Protein AF-0000000080440999 (afdb_homodimer)

Secondary structure (DSSP, 8-state):
--EEEEEEESS-HHHHHHHHHHHHT-SS--SEEEEEE-S--SSHHHHHHH---TTEEEEE-SS--HHHHHHHHHHHHHHHTT-SEEEEEETTEEE-TTHHHHHHHHHHHH-GGGEEEEEEEEE-TTSSB-GGGPPEEPSS--TTGGGTEEEEEE--SSSEEEEHHHHHHH----GGG-SSSHHHHHHHHHHTTSEEEEEEEEEEEE--S-S----TTTS-GGGGGGHHHHHHHHHHHHHTT-HHHHHHHHHHHHHHHHHHHHH-SS-HHHHHHHHHHHHHHHHH--PPPP---/--EEEEEEESS-HHHHHHHHHHHHT-SS--SEEEEEE-S--SSHHHHHHH---TTEEEEE-SS--HHHHHHHHHHHHHHHTT-SEEEEEETTEEE-TTHHHHHHHHHHHH-GGGEEEEEEEEE-TTSSB-GGGPPEEPSS--TTGGGTEEEEEE--SSSEEEEHHHHHHH----GGG-SSSHHHHHHHHHHTTSEEEEEEEEEEEE--S-S----TTTS-GGGGGGHHHHHHHHHHHHHTT-HHHHHHHHHHHHHHHHHHHHH-SS-HHHHHHHHHHHHHHHHH--PPPP---

pLDDT: mean 95.92, std 4.09, range [75.81, 98.94]

Nearest PDB structures (foldseek):
  2z86-assembly1_B  TM=7.294E-01  e=3.580E-11  Escherichia coli
  2z86-assembly2_D  TM=7.094E-01  e=2.294E-11  Escherichia coli
  2z87-assembly3_B  TM=6.708E-01  e=8.723E-11  Escherichia coli
  2y7a-assembly1_A  TM=5.187E-01  e=1.056E-05  Homo sapiens
  5gvw-assembly1_C  TM=5.221E-01  e=9.661E-04  Streptococcus pneumoniae

Sequence (586 aa):
MRICAVIVTYNRLDLLKSTIEKLLNQSLKLDEIIIIDNNCTDGTREYLRDLKEEKITPVFLDENIGGAGGFNKGIKKAYEKGHDYIWIMDDDTFATETALENMINKIEIIGEDKIGFLCSNVLFKDNKACVMNVPTVKPVWNDYITDGLVRVKNASFVSMLFSRKIVKEFGLPIKDFFIWGDDTEYTLRISEKYECYMCIDSIVHHYMKSNVGVDIINGDTDRVGRYFFEYRNKFYMNKKRGFRGVIFHTKYTVKSILQILLKSKEGKGKKVKVVLKGYFSGITFNPRIEHVKMRICAVIVTYNRLDLLKSTIEKLLNQSLKLDEIIIIDNNCTDGTREYLRDLKEEKITPVFLDENIGGAGGFNKGIKKAYEKGHDYIWIMDDDTFATETALENMINKIEIIGEDKIGFLCSNVLFKDNKACVMNVPTVKPVWNDYITDGLVRVKNASFVSMLFSRKIVKEFGLPIKDFFIWGDDTEYTLRISEKYECYMCIDSIVHHYMKSNVGVDIINGDTDRVGRYFFEYRNKFYMNKKRGFRGVIFHTKYTVKSILQILLKSKEGKGKKVKVVLKGYFSGITFNPRIEHVK

Solvent-accessible surface area (backbone atoms only — not comparable to full-atom values): 29569 Å² total; per-residue (Å²): 138,42,37,30,35,31,31,37,40,65,65,47,49,71,45,33,52,51,24,51,54,30,56,74,56,26,71,52,72,64,67,30,36,37,35,28,35,34,46,41,84,68,53,41,57,59,52,58,68,66,54,82,56,84,48,54,46,76,40,82,43,94,51,67,48,41,61,23,27,32,48,26,54,37,51,50,52,44,48,75,72,62,33,45,31,43,36,31,26,44,30,44,36,41,44,43,45,48,19,62,41,47,48,58,60,47,39,71,74,74,36,67,90,48,54,33,39,42,29,44,38,39,18,24,85,86,67,35,51,22,59,70,47,54,52,45,64,38,83,77,26,57,58,44,38,88,80,38,28,36,31,28,39,30,45,47,57,64,36,28,38,33,39,41,67,47,41,53,73,71,24,42,44,38,34,87,37,24,44,59,56,29,38,44,53,45,33,39,63,40,36,76,79,27,47,24,30,31,28,58,74,10,37,30,29,44,63,62,94,64,83,56,56,97,45,82,53,81,42,61,77,91,56,45,71,59,43,21,31,44,35,16,41,48,33,37,60,27,43,74,63,38,71,67,23,43,53,51,46,50,51,52,50,51,51,50,45,50,46,29,70,72,66,30,86,67,61,46,67,61,50,45,50,30,42,51,52,8,43,62,49,11,75,72,52,73,82,74,74,48,65,68,133,137,42,37,29,36,31,32,38,40,66,65,46,49,71,45,33,52,51,22,50,54,30,56,75,54,26,72,52,73,63,66,31,36,37,35,28,35,34,46,40,82,67,54,40,58,58,53,58,70,66,53,81,57,85,47,55,45,76,41,82,41,93,51,68,48,38,64,22,26,33,48,24,52,38,52,50,51,45,48,74,72,64,32,47,30,43,35,32,26,43,32,44,36,41,46,43,45,48,19,64,40,47,48,57,59,48,40,71,75,74,35,67,91,49,52,32,38,41,28,42,39,38,17,24,85,85,68,34,50,21,60,71,48,54,52,46,62,39,84,77,26,57,59,44,40,88,79,37,28,37,31,29,39,29,46,49,57,64,36,28,38,34,39,41,66,47,41,54,74,71,25,40,44,38,36,85,38,25,44,60,56,28,38,44,55,44,33,40,63,40,37,74,79,28,47,22,31,32,28,58,75,9,37,30,30,44,64,62,95,63,82,56,57,97,46,80,52,82,43,60,76,90,57,44,70,58,43,21,32,44,35,17,41,47,33,38,61,27,44,74,63,37,71,67,23,41,50,52,46,50,51,51,51,51,52,50,45,52,45,28,68,72,65,30,86,66,62,47,66,61,49,45,48,30,42,50,51,9,43,61,48,10,74,72,51,75,82,74,75,51,66,68,133

Foldseek 3Di:
DAEEEEEEDEADQVLLVQQVVLQCLAPPHHQAYEYEYQAYDNCNVVVLVPDPDPRYHYDYDPHRLAPLQRQLVRVQVCLVVPGFKYKYAYSNKRWHRHLVVLQVVCCVVVPVVQEAKEFEQEAAPVRHGQQAFDFAADPPQCPCVVVQKGWGQFGDRHIMMGGSVNCQVQFGQFSNLRDPDSRRVSSNSRVVRHTYIYRRPNYMYRYDPDSDHDDLQEDDPVCLLNVLSVLLSQLLVQCVVPPVSNVVSVVVLVVSLVCNVVRHPDDSVVNNVSSVNSNVNNVPDDTDGHHHD/DAEEEEEEDEADQVLLVQQVVLQCLAPPHHQAYEYEYQAHDNCNVVVLVPDPDPRYHYDYDPHRLAPLQRQQVRVQVCLVVPGFKYKYAYSNKRWHRHLVVLQVVCCVVVPVVQEAKEFEQEAAPVRHGQQAFDFAADPPQCPCVVVQKGWGQFGDRHIMMGGSVNCQVQFGQFSNLRDPDSRRVSSNSRVVRHTYIYRRPNYMYRYDPDSDHDDLQEDDPVCLLNVLSVLLSQLLVQCVVPPVSNVVSVVVLVVSLVCNVVRHPDDSVVNNVSSVNSNVNNVPDDTDGHHHD

Structure (mmCIF, N/CA/C/O backbone):
data_AF-0000000080440999-model_v1
#
loop_
_entity.id
_entity.type
_entity.pdbx_description
1 polymer 'Glycosyltransferase 2-like domain-containing protein'
#
loop_
_atom_site.group_PDB
_atom_site.id
_atom_site.type_symbol
_atom_site.label_atom_id
_atom_site.label_alt_id
_atom_site.label_comp_id
_atom_site.label_asym_id
_atom_site.label_entity_id
_atom_site.label_seq_id
_atom_site.pdbx_PDB_ins_code
_atom_site.Cartn_x
_atom_site.Cartn_y
_atom_site.Cartn_z
_atom_site.occupancy
_atom_site.B_iso_or_equiv
_atom_site.auth_seq_id
_atom_site.auth_comp_id
_atom_site.auth_asym_id
_atom_site.auth_atom_id
_atom_site.pdbx_PDB_model_num
ATOM 1 N N . MET A 1 1 ? -14.008 -29.922 5.699 1 90.81 1 MET A N 1
ATOM 2 C CA . MET A 1 1 ? -13.273 -29.031 4.809 1 90.81 1 MET A CA 1
ATOM 3 C C . MET A 1 1 ? -12.07 -29.75 4.203 1 90.81 1 MET A C 1
ATOM 5 O O . MET A 1 1 ? -11.234 -30.297 4.93 1 90.81 1 MET A O 1
ATOM 9 N N . ARG A 1 2 ? -12.078 -29.984 2.861 1 97.88 2 ARG A N 1
ATOM 10 C CA . ARG A 1 2 ? -10.961 -30.609 2.166 1 97.88 2 ARG A CA 1
ATOM 11 C C . ARG A 1 2 ? -10.055 -29.562 1.526 1 97.88 2 ARG A C 1
ATOM 13 O O . ARG A 1 2 ? -10.523 -28.703 0.769 1 97.88 2 ARG A O 1
ATOM 20 N N . ILE A 1 3 ? -8.734 -29.703 1.857 1 98.56 3 ILE A N 1
ATOM 21 C CA . ILE A 1 3 ? -7.773 -28.734 1.359 1 98.56 3 ILE A CA 1
ATOM 22 C C . ILE A 1 3 ? -6.688 -29.438 0.556 1 98.56 3 ILE A C 1
ATOM 24 O O . ILE A 1 3 ? -6.137 -30.453 1 1 98.56 3 ILE A O 1
ATOM 28 N N . CYS A 1 4 ? -6.387 -28.938 -0.606 1 98.38 4 CYS A N 1
ATOM 29 C CA . CYS A 1 4 ? -5.324 -29.484 -1.434 1 98.38 4 CYS A CA 1
ATOM 30 C C . CYS A 1 4 ? -4.281 -28.422 -1.765 1 98.38 4 CYS A C 1
ATOM 32 O O . CYS A 1 4 ? -4.609 -27.234 -1.883 1 98.38 4 CYS A O 1
ATOM 34 N N . ALA A 1 5 ? -3.045 -28.812 -1.825 1 98.88 5 ALA A N 1
ATOM 35 C CA . ALA A 1 5 ? -1.986 -27.969 -2.363 1 98.88 5 ALA A CA 1
ATOM 36 C C . ALA A 1 5 ? -1.695 -28.312 -3.822 1 98.88 5 ALA A C 1
ATOM 38 O O . ALA A 1 5 ? -1.732 -29.484 -4.211 1 98.88 5 ALA A O 1
ATOM 39 N N . VAL A 1 6 ? -1.436 -27.328 -4.629 1 98.94 6 VAL A N 1
ATOM 40 C CA . VAL A 1 6 ? -1.048 -27.5 -6.023 1 98.94 6 VAL A CA 1
ATOM 41 C C . VAL A 1 6 ? 0.342 -26.906 -6.25 1 98.94 6 VAL A C 1
ATOM 43 O O . VAL A 1 6 ? 0.585 -25.734 -5.941 1 98.94 6 VAL A O 1
ATOM 46 N N . ILE A 1 7 ? 1.221 -27.719 -6.793 1 98.81 7 ILE A N 1
ATOM 47 C CA . ILE A 1 7 ? 2.582 -27.297 -7.105 1 98.81 7 ILE A CA 1
ATOM 48 C C . ILE A 1 7 ? 2.857 -27.5 -8.594 1 98.81 7 ILE A C 1
ATOM 50 O O . ILE A 1 7 ? 2.523 -28.562 -9.156 1 98.81 7 ILE A O 1
ATOM 54 N N . VAL A 1 8 ? 3.414 -26.516 -9.203 1 98.69 8 VAL A N 1
ATOM 55 C CA . VAL A 1 8 ? 3.916 -26.656 -10.57 1 98.69 8 VAL A CA 1
ATOM 56 C C . VAL A 1 8 ? 5.441 -26.719 -10.555 1 98.69 8 VAL A C 1
ATOM 58 O O . VAL A 1 8 ? 6.102 -25.891 -9.922 1 98.69 8 VAL A O 1
ATOM 61 N N . THR A 1 9 ? 5.977 -27.734 -11.211 1 98.62 9 THR A N 1
ATOM 62 C CA . THR A 1 9 ? 7.43 -27.891 -11.172 1 98.62 9 THR A CA 1
ATOM 63 C C . THR A 1 9 ? 7.98 -28.094 -12.578 1 98.62 9 THR A C 1
ATOM 65 O O . THR A 1 9 ? 7.289 -28.625 -13.453 1 98.62 9 THR A O 1
ATOM 68 N N . TYR A 1 10 ? 9.188 -27.609 -12.828 1 98 10 TYR A N 1
ATOM 69 C CA . TYR A 1 10 ? 9.93 -27.797 -14.07 1 98 10 TYR A CA 1
ATOM 70 C C . TYR A 1 10 ? 11.43 -27.828 -13.812 1 98 10 TYR A C 1
ATOM 72 O O . TYR A 1 10 ? 12.078 -26.781 -13.703 1 98 10 TYR A O 1
ATOM 80 N N . ASN A 1 11 ? 12.023 -28.984 -13.773 1 97.38 11 ASN A N 1
ATOM 81 C CA . ASN A 1 11 ? 13.453 -29.25 -13.727 1 97.38 11 ASN A CA 1
ATOM 82 C C . ASN A 1 11 ? 14.102 -28.609 -12.5 1 97.38 11 ASN A C 1
ATOM 84 O O . ASN A 1 11 ? 15.117 -27.922 -12.625 1 97.38 11 ASN A O 1
ATOM 88 N N . ARG A 1 12 ? 13.555 -28.844 -11.328 1 97.06 12 ARG A N 1
ATOM 89 C CA . ARG A 1 12 ? 14.078 -28.391 -10.047 1 97.06 12 ARG A CA 1
ATOM 90 C C . ARG A 1 12 ? 13.82 -29.422 -8.953 1 97.06 12 ARG A C 1
ATOM 92 O O . ARG A 1 12 ? 13.273 -29.094 -7.895 1 97.06 12 ARG A O 1
ATOM 99 N N . LEU A 1 13 ? 14.312 -30.578 -9.211 1 98.25 13 LEU A N 1
ATOM 100 C CA . LEU A 1 13 ? 13.977 -31.734 -8.406 1 98.25 13 LEU A CA 1
ATOM 101 C C . LEU A 1 13 ? 14.312 -31.5 -6.938 1 98.25 13 LEU A C 1
ATOM 103 O O . LEU A 1 13 ? 13.492 -31.766 -6.059 1 98.25 13 LEU A O 1
ATOM 107 N N . ASP A 1 14 ? 15.477 -30.969 -6.633 1 98.06 14 ASP A N 1
ATOM 108 C CA . ASP A 1 14 ? 15.906 -30.812 -5.246 1 98.06 14 ASP A CA 1
ATOM 109 C C . ASP A 1 14 ? 15.008 -29.828 -4.5 1 98.06 14 ASP A C 1
ATOM 111 O O . ASP A 1 14 ? 14.617 -30.078 -3.357 1 98.06 14 ASP A O 1
ATOM 115 N N . LEU A 1 15 ? 14.703 -28.75 -5.137 1 98.19 15 LEU A N 1
ATOM 116 C CA . LEU A 1 15 ? 13.812 -27.781 -4.516 1 98.19 15 LEU A CA 1
ATOM 117 C C . LEU A 1 15 ? 12.406 -28.344 -4.34 1 98.19 15 LEU A C 1
ATOM 119 O O . LEU A 1 15 ? 11.758 -28.109 -3.32 1 98.19 15 LEU A O 1
ATOM 123 N N . LEU A 1 16 ? 11.969 -29.109 -5.324 1 98.56 16 LEU A N 1
ATOM 124 C CA . LEU A 1 16 ? 10.664 -29.766 -5.238 1 98.56 16 LEU A CA 1
ATOM 125 C C . LEU A 1 16 ? 10.586 -30.672 -4.023 1 98.56 16 LEU A C 1
ATOM 127 O O . LEU A 1 16 ? 9.602 -30.656 -3.283 1 98.56 16 LEU A O 1
ATOM 131 N N . LYS A 1 17 ? 11.625 -31.484 -3.824 1 98.5 17 LYS A N 1
ATOM 132 C CA . LYS A 1 17 ? 11.664 -32.375 -2.68 1 98.5 17 LYS A CA 1
ATOM 133 C C . LYS A 1 17 ? 11.5 -31.625 -1.368 1 98.5 17 LYS A C 1
ATOM 135 O O . LYS A 1 17 ? 10.734 -32.031 -0.493 1 98.5 17 LYS A O 1
ATOM 140 N N . SER A 1 18 ? 12.203 -30.531 -1.281 1 98.38 18 SER A N 1
ATOM 141 C CA . SER A 1 18 ? 12.109 -29.703 -0.083 1 98.38 18 SER A CA 1
ATOM 142 C C . SER A 1 18 ? 10.703 -29.125 0.086 1 98.38 18 SER A C 1
ATOM 144 O O . SER A 1 18 ? 10.172 -29.094 1.195 1 98.38 18 SER A O 1
ATOM 146 N N . THR A 1 19 ? 10.133 -28.609 -0.969 1 98.62 19 THR A N 1
ATOM 147 C CA . THR A 1 19 ? 8.781 -28.062 -0.938 1 98.62 19 THR A CA 1
ATOM 148 C C . THR A 1 19 ? 7.785 -29.109 -0.465 1 98.62 19 THR A C 1
ATOM 150 O O . THR A 1 19 ? 6.953 -28.844 0.405 1 98.62 19 THR A O 1
ATOM 153 N N . ILE A 1 20 ? 7.883 -30.344 -0.999 1 98.44 20 ILE A N 1
ATOM 154 C CA . ILE A 1 20 ? 7 -31.453 -0.637 1 98.44 20 ILE A CA 1
ATOM 155 C C . ILE A 1 20 ? 7.129 -31.734 0.855 1 98.44 20 ILE A C 1
ATOM 157 O O . ILE A 1 20 ? 6.121 -31.891 1.555 1 98.44 20 ILE A O 1
ATOM 161 N N . GLU A 1 21 ? 8.336 -31.844 1.309 1 98.19 21 GLU A N 1
ATOM 162 C CA . GLU A 1 21 ? 8.578 -32.094 2.721 1 98.19 21 GLU A CA 1
ATOM 163 C C . GLU A 1 21 ? 7.906 -31.062 3.609 1 98.19 21 GLU A C 1
ATOM 165 O O . GLU A 1 21 ? 7.273 -31.406 4.609 1 98.19 21 GLU A O 1
ATOM 170 N N . LYS A 1 22 ? 8.062 -29.766 3.271 1 98.56 22 LYS A N 1
ATOM 171 C CA . LYS A 1 22 ? 7.445 -28.688 4.039 1 98.56 22 LYS A CA 1
ATOM 172 C C . LYS A 1 22 ? 5.926 -28.812 4.035 1 98.56 22 LYS A C 1
ATOM 174 O O . LYS A 1 22 ? 5.273 -28.578 5.055 1 98.56 22 LYS A O 1
ATOM 179 N N . LEU A 1 23 ? 5.344 -29.188 2.934 1 98.69 23 LEU A N 1
ATOM 180 C CA . LEU A 1 23 ? 3.895 -29.312 2.814 1 98.69 23 LEU A CA 1
ATOM 181 C C . LEU A 1 23 ? 3.381 -30.484 3.631 1 98.69 23 LEU A C 1
ATOM 183 O O . LEU A 1 23 ? 2.34 -30.391 4.285 1 98.69 23 LEU A O 1
ATOM 187 N N . LEU A 1 24 ? 4.094 -31.578 3.596 1 98.06 24 LEU A N 1
ATOM 188 C CA . LEU A 1 24 ? 3.693 -32.75 4.336 1 98.06 24 LEU A CA 1
ATOM 189 C C . LEU A 1 24 ? 3.764 -32.531 5.84 1 98.06 24 LEU A C 1
ATOM 191 O O . LEU A 1 24 ? 3.09 -33.219 6.613 1 98.06 24 LEU A O 1
ATOM 195 N N . ASN A 1 25 ? 4.531 -31.531 6.281 1 98 25 ASN A N 1
ATOM 196 C CA . ASN A 1 25 ? 4.762 -31.281 7.699 1 98 25 ASN A CA 1
ATOM 197 C C . ASN A 1 25 ? 3.936 -30.109 8.203 1 98 25 ASN A C 1
ATOM 199 O O . ASN A 1 25 ? 4.207 -29.562 9.281 1 98 25 ASN A O 1
ATOM 203 N N . GLN A 1 26 ? 2.992 -29.703 7.477 1 98.62 26 GLN A N 1
ATOM 204 C CA . GLN A 1 26 ? 2.105 -28.625 7.93 1 98.62 26 GLN A CA 1
ATOM 205 C C . GLN A 1 26 ? 1.34 -29.047 9.18 1 98.62 26 GLN A C 1
ATOM 207 O O . GLN A 1 26 ? 0.934 -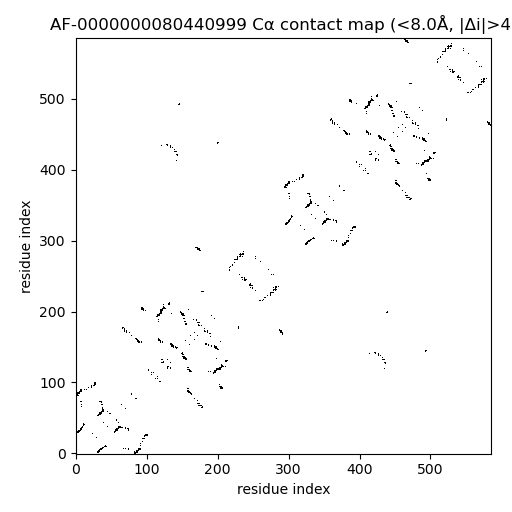30.203 9.312 1 98.62 26 GLN A O 1
ATOM 212 N N . SER A 1 27 ? 1.1 -28.062 10.117 1 98.75 27 SER A N 1
ATOM 213 C CA . SER A 1 27 ? 0.331 -28.328 11.328 1 98.75 27 SER A CA 1
ATOM 214 C C . SER A 1 27 ? -1.114 -28.688 11 1 98.75 27 SER A C 1
ATOM 216 O O . SER A 1 27 ? -1.695 -29.578 11.617 1 98.75 27 SER A O 1
ATOM 218 N N . LEU A 1 28 ? -1.739 -27.922 10.117 1 98.31 28 LEU A N 1
ATOM 219 C CA . LEU A 1 28 ? -2.996 -28.359 9.516 1 98.31 28 LEU A CA 1
ATOM 220 C C . LEU A 1 28 ? -2.738 -29.266 8.312 1 98.31 28 LEU A C 1
ATOM 222 O O . LEU A 1 28 ? -2.209 -28.812 7.293 1 98.31 28 LEU A O 1
ATOM 226 N N . LYS A 1 29 ? -3.15 -30.484 8.469 1 98.19 29 LYS A N 1
ATOM 227 C CA . LYS A 1 29 ? -2.785 -31.469 7.461 1 98.19 29 LYS A CA 1
ATOM 228 C C . LYS A 1 29 ? -3.566 -31.25 6.164 1 98.19 29 LYS A C 1
ATOM 230 O O . LYS A 1 29 ? -4.762 -30.953 6.199 1 98.19 29 LYS A O 1
ATOM 235 N N . LEU A 1 30 ? -2.826 -31.406 5.09 1 98.56 30 LEU A N 1
ATOM 236 C CA . LEU A 1 30 ? -3.449 -31.375 3.771 1 98.56 30 LEU A CA 1
ATOM 237 C C . LEU A 1 30 ? -4.137 -32.688 3.459 1 98.56 30 LEU A C 1
ATOM 239 O O . LEU A 1 30 ? -3.658 -33.75 3.863 1 98.56 30 LEU A O 1
ATOM 243 N N . ASP A 1 31 ? -5.203 -32.594 2.703 1 98.56 31 ASP A N 1
ATOM 244 C CA . ASP A 1 31 ? -5.879 -33.812 2.238 1 98.56 31 ASP A CA 1
ATOM 245 C C . ASP A 1 31 ? -5.18 -34.375 1.012 1 98.56 31 ASP A C 1
ATOM 247 O O . ASP A 1 31 ? -5.23 -35.594 0.776 1 98.56 31 ASP A O 1
ATOM 251 N N . GLU A 1 32 ? -4.539 -33.5 0.265 1 98.69 32 GLU A N 1
ATOM 252 C CA . GLU A 1 32 ? -3.895 -33.906 -0.974 1 98.69 32 GLU A CA 1
ATOM 253 C C . GLU A 1 32 ? -2.879 -32.875 -1.449 1 98.69 32 GLU A C 1
ATOM 255 O O . GLU A 1 32 ? -3.012 -31.688 -1.153 1 98.69 32 GLU A O 1
ATOM 260 N N . ILE A 1 33 ? -1.843 -33.344 -2.074 1 98.81 33 ILE A N 1
ATOM 261 C CA . ILE A 1 33 ? -0.879 -32.531 -2.785 1 98.81 33 ILE A CA 1
ATOM 262 C C . ILE A 1 33 ? -0.839 -32.906 -4.258 1 98.81 33 ILE A C 1
ATOM 264 O O . ILE A 1 33 ? -0.458 -34.031 -4.594 1 98.81 33 ILE A O 1
ATOM 268 N N . ILE A 1 34 ? -1.255 -32 -5.094 1 98.88 34 ILE A N 1
ATOM 269 C CA . ILE A 1 34 ? -1.211 -32.219 -6.535 1 98.88 34 ILE A CA 1
ATOM 270 C C . ILE A 1 34 ? 0.044 -31.578 -7.117 1 98.88 34 ILE A C 1
ATOM 272 O O . ILE A 1 34 ? 0.278 -30.391 -6.934 1 98.88 34 ILE A O 1
ATOM 276 N N . ILE A 1 35 ? 0.839 -32.375 -7.781 1 98.88 35 ILE A N 1
ATOM 277 C CA . ILE A 1 35 ? 2.08 -31.891 -8.367 1 98.88 35 ILE A CA 1
ATOM 278 C C . ILE A 1 35 ? 2.006 -31.969 -9.891 1 98.88 35 ILE A C 1
ATOM 280 O O . ILE A 1 35 ? 1.858 -33.062 -10.445 1 98.88 35 ILE A O 1
ATOM 284 N N . ILE A 1 36 ? 2.123 -30.844 -10.555 1 98.88 36 ILE A N 1
ATOM 285 C CA . ILE A 1 36 ? 2.119 -30.781 -12.008 1 98.88 36 ILE A CA 1
ATOM 286 C C . ILE A 1 36 ? 3.553 -30.812 -12.531 1 98.88 36 ILE A C 1
ATOM 288 O O . ILE A 1 36 ? 4.293 -29.844 -12.383 1 98.88 36 ILE A O 1
ATOM 292 N N . ASP A 1 37 ? 3.893 -31.922 -13.109 1 98.69 37 ASP A N 1
ATOM 293 C CA . ASP A 1 37 ? 5.172 -32.031 -13.797 1 98.69 37 ASP A CA 1
ATOM 294 C C . ASP A 1 37 ? 5.094 -31.422 -15.203 1 98.69 37 ASP A C 1
ATOM 296 O O . ASP A 1 37 ? 4.527 -32.031 -16.109 1 98.69 37 ASP A O 1
ATOM 300 N N . ASN A 1 38 ? 5.711 -30.328 -15.312 1 98.25 38 ASN A N 1
ATOM 301 C CA . ASN A 1 38 ? 5.652 -29.562 -16.562 1 98.25 38 ASN A CA 1
ATOM 302 C C . ASN A 1 38 ? 6.641 -30.109 -17.594 1 98.25 38 ASN A C 1
ATOM 304 O O . ASN A 1 38 ? 7.402 -29.344 -18.188 1 98.25 38 ASN A O 1
ATOM 308 N N . ASN A 1 39 ? 6.688 -31.375 -17.734 1 98.06 39 ASN A N 1
ATOM 309 C CA . ASN A 1 39 ? 7.547 -32.094 -18.672 1 98.06 39 ASN A CA 1
ATOM 310 C C . ASN A 1 39 ? 9.016 -31.969 -18.281 1 98.06 39 ASN A C 1
ATOM 312 O O . ASN A 1 39 ? 9.844 -31.547 -19.094 1 98.06 39 ASN A O 1
ATOM 316 N N . CYS A 1 40 ? 9.266 -32.375 -17.078 1 98.19 40 CYS A N 1
ATOM 317 C CA . CYS A 1 40 ? 10.609 -32.312 -16.531 1 98.19 40 CYS A CA 1
ATOM 318 C C . CYS A 1 40 ? 11.516 -33.344 -17.172 1 98.19 40 CYS A C 1
ATOM 320 O O . CYS A 1 40 ? 11.055 -34.406 -17.594 1 98.19 40 CYS A O 1
ATOM 322 N N . THR A 1 41 ? 12.852 -33.031 -17.203 1 97.75 41 THR A N 1
ATOM 323 C CA . THR A 1 41 ? 13.844 -33.938 -17.781 1 97.75 41 THR A CA 1
ATOM 324 C C . THR A 1 41 ? 15.008 -34.156 -16.812 1 97.75 41 THR A C 1
ATOM 326 O O . THR A 1 41 ? 16.047 -34.719 -17.188 1 97.75 41 THR A O 1
ATOM 329 N N . ASP A 1 42 ? 14.883 -33.812 -15.609 1 97.81 42 ASP A N 1
ATOM 330 C CA . ASP A 1 42 ? 16.016 -33.812 -14.68 1 97.81 42 ASP A CA 1
ATOM 331 C C . ASP A 1 42 ? 15.875 -34.906 -13.641 1 97.81 42 ASP A C 1
ATOM 333 O O . ASP A 1 42 ? 16.5 -34.844 -12.578 1 97.81 42 ASP A O 1
ATOM 337 N N . GLY A 1 43 ? 15.008 -35.844 -13.875 1 97.94 43 GLY A N 1
ATOM 338 C CA . GLY A 1 43 ? 14.781 -36.938 -12.922 1 97.94 43 GLY A CA 1
ATOM 339 C C . GLY A 1 43 ? 13.531 -36.719 -12.086 1 97.94 43 GLY A C 1
ATOM 340 O O . GLY A 1 43 ? 13.125 -37.625 -11.344 1 97.94 43 GLY A O 1
ATOM 341 N N . THR A 1 44 ? 12.875 -35.562 -12.227 1 98.38 44 THR A N 1
ATOM 342 C CA . THR A 1 44 ? 11.672 -35.25 -11.461 1 98.38 44 THR A CA 1
ATOM 343 C C . THR A 1 44 ? 10.562 -36.25 -11.758 1 98.38 44 THR A C 1
ATOM 345 O O . THR A 1 44 ? 9.906 -36.75 -10.836 1 98.38 44 THR A O 1
ATOM 348 N N . ARG A 1 45 ? 10.406 -36.531 -13.016 1 97.19 45 ARG A N 1
ATOM 349 C CA . ARG A 1 45 ? 9.344 -37.469 -13.422 1 97.19 45 ARG A CA 1
ATOM 350 C C . ARG A 1 45 ? 9.523 -38.812 -12.773 1 97.19 45 ARG A C 1
ATOM 352 O O . ARG A 1 45 ? 8.562 -39.406 -12.25 1 97.19 45 ARG A O 1
ATOM 359 N N . GLU A 1 46 ? 10.719 -39.375 -12.773 1 97.56 46 GLU A N 1
ATOM 360 C CA . GLU A 1 46 ? 11.031 -40.656 -12.156 1 97.56 46 GLU A CA 1
ATOM 361 C C . GLU A 1 46 ? 10.805 -40.594 -10.648 1 97.56 46 GLU A C 1
ATOM 363 O O . GLU A 1 46 ? 10.211 -41.531 -10.078 1 97.56 46 GLU A O 1
ATOM 368 N N . TYR A 1 47 ? 11.344 -39.562 -10.117 1 97.81 47 TYR A N 1
ATOM 369 C CA . TYR A 1 47 ? 11.164 -39.375 -8.68 1 97.81 47 TYR A CA 1
ATOM 370 C C . TYR A 1 47 ? 9.688 -39.438 -8.305 1 97.81 47 TYR A C 1
ATOM 372 O O . TYR A 1 47 ? 9.305 -40.156 -7.375 1 97.81 47 TYR A O 1
ATOM 380 N N . LEU A 1 48 ? 8.789 -38.688 -9.016 1 97.94 48 LEU A N 1
ATOM 381 C CA . LEU A 1 48 ? 7.367 -38.625 -8.711 1 97.94 48 LEU A CA 1
ATOM 382 C C . LEU A 1 48 ? 6.668 -39.938 -8.969 1 97.94 48 LEU A C 1
ATOM 384 O O . LEU A 1 48 ? 5.727 -40.312 -8.258 1 97.94 48 LEU A O 1
ATOM 388 N N . ARG A 1 49 ? 7.102 -40.656 -9.992 1 96.12 49 ARG A N 1
ATOM 389 C CA . ARG A 1 49 ? 6.527 -41.938 -10.305 1 96.12 49 ARG A CA 1
ATOM 390 C C . ARG A 1 49 ? 6.785 -42.938 -9.188 1 96.12 49 ARG A C 1
ATOM 392 O O . ARG A 1 49 ? 5.938 -43.781 -8.891 1 96.12 49 ARG A O 1
ATOM 399 N N . ASP A 1 50 ? 7.895 -42.812 -8.594 1 95.38 50 ASP A N 1
ATOM 400 C CA . ASP A 1 50 ? 8.336 -43.781 -7.594 1 95.38 50 ASP A CA 1
ATOM 401 C C . ASP A 1 50 ? 7.828 -43.406 -6.203 1 95.38 50 ASP A C 1
ATOM 403 O O . ASP A 1 50 ? 7.938 -44.188 -5.266 1 95.38 50 ASP A O 1
ATOM 407 N N . LEU A 1 51 ? 7.344 -42.25 -6.113 1 92.19 51 LEU A N 1
ATOM 408 C CA . LEU A 1 51 ? 6.867 -41.781 -4.812 1 92.19 51 LEU A CA 1
ATOM 409 C C . LEU A 1 51 ? 5.68 -42.625 -4.34 1 92.19 51 LEU A C 1
ATOM 411 O O . LEU A 1 51 ? 4.734 -42.844 -5.098 1 92.19 51 LEU A O 1
ATOM 415 N N . LYS A 1 52 ? 5.703 -43.188 -3.076 1 89.25 52 LYS A N 1
ATOM 416 C CA . LYS A 1 52 ? 4.648 -44.031 -2.527 1 89.25 52 LYS A CA 1
ATOM 417 C C . LYS A 1 52 ? 3.781 -43.25 -1.538 1 89.25 52 LYS A C 1
ATOM 419 O O . LYS A 1 52 ? 2.898 -43.812 -0.897 1 89.25 52 LYS A O 1
ATOM 424 N N . GLU A 1 53 ? 3.871 -42.062 -1.5 1 89.75 53 GLU A N 1
ATOM 425 C CA . GLU A 1 53 ? 3.07 -41.219 -0.6 1 89.75 53 GLU A CA 1
ATOM 426 C C . GLU A 1 53 ? 1.643 -41.062 -1.117 1 89.75 53 GLU A C 1
ATOM 428 O O . GLU A 1 53 ? 1.415 -40.438 -2.139 1 89.75 53 GLU A O 1
ATOM 433 N N . GLU A 1 54 ? 0.619 -41.531 -0.418 1 92.12 54 GLU A N 1
ATOM 434 C CA . GLU A 1 54 ? -0.77 -41.594 -0.863 1 92.12 54 GLU A CA 1
ATOM 435 C C . GLU A 1 54 ? -1.364 -40.219 -1.027 1 92.12 54 GLU A C 1
ATOM 437 O O . GLU A 1 54 ? -2.27 -40 -1.838 1 92.12 54 GLU A O 1
ATOM 442 N N . LYS A 1 55 ? -0.866 -39.281 -0.303 1 95.5 55 LYS A N 1
ATOM 443 C CA . LYS A 1 55 ? -1.417 -37.938 -0.33 1 95.5 55 LYS A CA 1
ATOM 444 C C . LYS A 1 55 ? -0.942 -37.188 -1.564 1 95.5 55 LYS A C 1
ATOM 446 O O . LYS A 1 55 ? -1.455 -36.094 -1.87 1 95.5 55 LYS A O 1
ATOM 451 N N . ILE A 1 56 ? -0.004 -37.688 -2.305 1 98.06 56 ILE A N 1
ATOM 452 C CA . ILE A 1 56 ? 0.596 -36.969 -3.424 1 98.06 56 ILE A CA 1
ATOM 453 C C . ILE A 1 56 ? 0.043 -37.5 -4.738 1 98.06 56 ILE A C 1
ATOM 455 O O . ILE A 1 56 ? 0.05 -38.719 -4.973 1 98.06 56 ILE A O 1
ATOM 459 N N . THR A 1 57 ? -0.44 -36.656 -5.562 1 98.19 57 THR A N 1
ATOM 460 C CA . THR A 1 57 ? -0.954 -36.969 -6.891 1 98.19 57 THR A CA 1
ATOM 461 C C . THR A 1 57 ? -0.14 -36.281 -7.969 1 98.19 57 THR A C 1
ATOM 463 O O . THR A 1 57 ? -0.359 -35.094 -8.242 1 98.19 57 THR A O 1
ATOM 466 N N . PRO A 1 58 ? 0.747 -37 -8.586 1 98.19 58 PRO A N 1
ATOM 467 C CA . PRO A 1 58 ? 1.49 -36.375 -9.695 1 98.19 58 PRO A CA 1
ATOM 468 C C . PRO A 1 58 ? 0.684 -36.344 -10.992 1 98.19 58 PRO A C 1
ATOM 470 O O . PRO A 1 58 ? -0.081 -37.281 -11.273 1 98.19 58 PRO A O 1
ATOM 473 N N . VAL A 1 59 ? 0.764 -35.281 -11.727 1 98.44 59 VAL A N 1
ATOM 474 C CA . VAL A 1 59 ? 0.225 -35.094 -13.07 1 98.44 59 VAL A CA 1
ATOM 475 C C . VAL A 1 59 ? 1.361 -34.812 -14.055 1 98.44 59 VAL A C 1
ATOM 477 O O . VAL A 1 59 ? 2.123 -33.875 -13.867 1 98.44 59 VAL A O 1
ATOM 480 N N . PHE A 1 60 ? 1.461 -35.625 -15.039 1 98.44 60 PHE A N 1
ATOM 481 C CA . PHE A 1 60 ? 2.555 -35.5 -15.992 1 98.44 60 PHE A CA 1
ATOM 482 C C . PHE A 1 60 ? 2.066 -34.875 -17.297 1 98.44 60 PHE A C 1
ATOM 484 O O . PHE A 1 60 ? 1.217 -35.469 -17.984 1 98.44 60 PHE A O 1
ATOM 491 N N . LEU A 1 61 ? 2.637 -33.719 -17.625 1 98.25 61 LEU A N 1
ATOM 492 C CA . LEU A 1 61 ? 2.295 -33.094 -18.891 1 98.25 61 LEU A CA 1
ATOM 493 C C . LEU A 1 61 ? 3.234 -33.562 -20 1 98.25 61 LEU A C 1
ATOM 495 O O . LEU A 1 61 ? 4.383 -33.938 -19.734 1 98.25 61 LEU A O 1
ATOM 499 N N . ASP A 1 62 ? 2.762 -33.438 -21.25 1 97.56 62 ASP A N 1
ATOM 500 C CA . ASP A 1 62 ? 3.531 -33.906 -22.406 1 97.56 62 ASP A CA 1
ATOM 501 C C . ASP A 1 62 ? 4.484 -32.812 -22.906 1 97.56 62 ASP A C 1
ATOM 503 O O . ASP A 1 62 ? 5.445 -33.094 -23.609 1 97.56 62 ASP A O 1
ATOM 507 N N . GLU A 1 63 ? 4.219 -31.625 -22.578 1 97.81 63 GLU A N 1
ATOM 508 C CA . GLU A 1 63 ? 5.07 -30.5 -22.938 1 97.81 63 GLU A CA 1
ATOM 509 C C . GLU A 1 63 ? 5.059 -29.422 -21.859 1 97.81 63 GLU A C 1
ATOM 511 O O . GLU A 1 63 ? 4.164 -29.406 -21 1 97.81 63 GLU A O 1
ATOM 516 N N . ASN A 1 64 ? 6.121 -28.656 -21.875 1 97.38 64 ASN A N 1
ATOM 517 C CA . ASN A 1 64 ? 6.16 -27.5 -20.984 1 97.38 64 ASN A CA 1
ATOM 518 C C . ASN A 1 64 ? 5.207 -26.406 -21.453 1 97.38 64 ASN A C 1
ATOM 520 O O . ASN A 1 64 ? 5.441 -25.781 -22.484 1 97.38 64 ASN A O 1
ATOM 524 N N . ILE A 1 65 ? 4.176 -26.141 -20.688 1 97.56 65 ILE A N 1
ATOM 525 C CA . ILE A 1 65 ? 3.176 -25.172 -21.094 1 97.56 65 ILE A CA 1
ATOM 526 C C . ILE A 1 65 ? 3.268 -23.938 -20.203 1 97.56 65 ILE A C 1
ATOM 528 O O . ILE A 1 65 ? 2.291 -23.188 -20.062 1 97.56 65 ILE A O 1
ATOM 532 N N . GLY A 1 66 ? 4.422 -23.75 -19.531 1 97.38 66 GLY A N 1
ATOM 533 C CA . GLY A 1 66 ? 4.656 -22.594 -18.688 1 97.38 66 GLY A CA 1
ATOM 534 C C . GLY A 1 66 ? 4.012 -22.719 -17.328 1 97.38 66 GLY A C 1
ATOM 535 O O . GLY A 1 66 ? 3.146 -23.562 -17.109 1 97.38 66 GLY A O 1
ATOM 536 N N . GLY A 1 67 ? 4.441 -21.828 -16.453 1 97.56 67 GLY A N 1
ATOM 537 C CA . GLY A 1 67 ? 3.838 -21.797 -15.125 1 97.56 67 GLY A CA 1
ATOM 538 C C . GLY A 1 67 ? 2.346 -21.516 -15.164 1 97.56 67 GLY A C 1
ATOM 539 O O . GLY A 1 67 ? 1.577 -22.156 -14.43 1 97.56 67 GLY A O 1
ATOM 540 N N . ALA A 1 68 ? 1.988 -20.625 -16.031 1 98.12 68 ALA A N 1
ATOM 541 C CA . ALA A 1 68 ? 0.576 -20.281 -16.172 1 98.12 68 ALA A CA 1
ATOM 542 C C . ALA A 1 68 ? -0.258 -21.5 -16.531 1 98.12 68 ALA A C 1
ATOM 544 O O . ALA A 1 68 ? -1.302 -21.75 -15.93 1 98.12 68 ALA A O 1
ATOM 545 N N . GLY A 1 69 ? 0.233 -22.188 -17.531 1 98.25 69 GLY A N 1
ATOM 546 C CA . GLY A 1 69 ? -0.457 -23.406 -17.922 1 98.25 69 GLY A CA 1
ATOM 547 C C . GLY A 1 69 ? -0.476 -24.469 -16.844 1 98.25 69 GLY A C 1
ATOM 548 O O . GLY A 1 69 ? -1.476 -25.172 -16.672 1 98.25 69 GLY A O 1
ATOM 549 N N . GLY A 1 70 ? 0.638 -24.609 -16.172 1 98.62 70 GLY A N 1
ATOM 550 C CA . GLY A 1 70 ? 0.712 -25.547 -15.062 1 98.62 70 GLY A CA 1
ATOM 551 C C . GLY A 1 70 ? -0.304 -25.266 -13.977 1 98.62 70 GLY A C 1
ATOM 552 O O . GLY A 1 70 ? -1.001 -26.172 -13.523 1 98.62 70 GLY A O 1
ATOM 553 N N . PHE A 1 71 ? -0.388 -24.047 -13.539 1 98.81 71 PHE A N 1
ATOM 554 C CA . PHE A 1 71 ? -1.338 -23.703 -12.492 1 98.81 71 PHE A CA 1
ATOM 555 C C . PHE A 1 71 ? -2.771 -23.844 -12.984 1 98.81 71 PHE A C 1
ATOM 557 O O . PHE A 1 71 ? -3.66 -24.234 -12.227 1 98.81 71 PHE A O 1
ATOM 564 N N . ASN A 1 72 ? -2.982 -23.453 -14.242 1 98.75 72 ASN A N 1
ATOM 565 C CA . ASN A 1 72 ? -4.289 -23.688 -14.844 1 98.75 72 ASN A CA 1
ATOM 566 C C . ASN A 1 72 ? -4.719 -25.141 -14.695 1 98.75 72 ASN A C 1
ATOM 568 O O . ASN A 1 72 ? -5.777 -25.438 -14.133 1 98.75 72 ASN A O 1
ATOM 572 N N . LYS A 1 73 ? -3.852 -26.094 -15.078 1 98.62 73 LYS A N 1
ATOM 573 C CA . LYS A 1 73 ? -4.133 -27.531 -15.016 1 98.62 73 LYS A CA 1
ATOM 574 C C . LYS A 1 73 ? -4.293 -28 -13.578 1 98.62 73 LYS A C 1
ATOM 576 O O . LYS A 1 73 ? -5.18 -28.797 -13.273 1 98.62 73 LYS A O 1
ATOM 581 N N . GLY A 1 74 ? -3.43 -27.516 -12.742 1 98.81 74 GLY A N 1
ATOM 582 C CA . GLY A 1 74 ? -3.445 -27.922 -11.352 1 98.81 74 GLY A CA 1
ATOM 583 C C . GLY A 1 74 ? -4.695 -27.484 -10.609 1 98.81 74 GLY A C 1
ATOM 584 O O . GLY A 1 74 ? -5.312 -28.281 -9.898 1 98.81 74 GLY A O 1
ATOM 585 N N . ILE A 1 75 ? -5.09 -26.25 -10.742 1 98.88 75 ILE A N 1
ATOM 586 C CA . ILE A 1 75 ? -6.281 -25.719 -10.094 1 98.88 75 ILE A CA 1
ATOM 587 C C . ILE A 1 75 ? -7.52 -26.438 -10.625 1 98.88 75 ILE A C 1
ATOM 589 O O . ILE A 1 75 ? -8.422 -26.781 -9.852 1 98.88 75 ILE A O 1
ATOM 593 N N . LYS A 1 76 ? -7.523 -26.625 -11.914 1 98.75 76 LYS A N 1
ATOM 594 C CA . LYS A 1 76 ? -8.641 -27.359 -12.516 1 98.75 76 LYS A CA 1
ATOM 595 C C . LYS A 1 76 ? -8.789 -28.75 -11.898 1 98.75 76 LYS A C 1
ATOM 597 O O . LYS A 1 76 ? -9.891 -29.141 -11.523 1 98.75 76 LYS A O 1
ATOM 602 N N . LYS A 1 77 ? -7.703 -29.453 -11.844 1 98.62 77 LYS A N 1
ATOM 603 C CA . LYS A 1 77 ? -7.719 -30.812 -11.281 1 98.62 77 LYS A CA 1
ATOM 604 C C . LYS A 1 77 ? -8.203 -30.797 -9.836 1 98.62 77 LYS A C 1
ATOM 606 O O . LYS A 1 77 ? -9.031 -31.625 -9.445 1 98.62 77 LYS A O 1
ATOM 611 N N . ALA A 1 78 ? -7.691 -29.891 -9.039 1 98.69 78 ALA A N 1
ATOM 612 C CA . ALA A 1 78 ? -8.102 -29.766 -7.645 1 98.69 78 ALA A CA 1
ATOM 613 C C . ALA A 1 78 ? -9.602 -29.5 -7.531 1 98.69 78 ALA A C 1
ATOM 615 O O . ALA A 1 78 ? -10.281 -30.078 -6.688 1 98.69 78 ALA A O 1
ATOM 616 N N . TYR A 1 79 ? -10.062 -28.609 -8.359 1 98.56 79 TYR A N 1
ATOM 617 C CA . TYR A 1 79 ? -11.484 -28.297 -8.398 1 98.56 79 TYR A CA 1
ATOM 618 C C . TYR A 1 79 ? -12.312 -29.531 -8.719 1 98.56 79 TYR A C 1
ATOM 620 O O . TYR A 1 79 ? -13.297 -29.828 -8.031 1 98.56 79 TYR A O 1
ATOM 628 N N . GLU A 1 80 ? -11.938 -30.188 -9.742 1 98.38 80 GLU A N 1
ATOM 629 C CA . GLU A 1 80 ? -12.672 -31.375 -10.211 1 98.38 80 GLU A CA 1
ATOM 630 C C . GLU A 1 80 ? -12.703 -32.469 -9.148 1 98.38 80 GLU A C 1
ATOM 632 O O . GLU A 1 80 ? -13.656 -33.25 -9.07 1 98.38 80 GLU A O 1
ATOM 637 N N . LYS A 1 81 ? -11.734 -32.531 -8.367 1 98.19 81 LYS A N 1
ATOM 638 C CA . LYS A 1 81 ? -11.648 -33.531 -7.312 1 98.19 81 LYS A CA 1
ATOM 639 C C . LYS A 1 81 ? -12.492 -33.156 -6.105 1 98.19 81 LYS A C 1
ATOM 641 O O . LYS A 1 81 ? -12.609 -33.906 -5.148 1 98.19 81 LYS A O 1
ATOM 646 N N . GLY A 1 82 ? -12.953 -31.969 -6.066 1 98.06 82 GLY A N 1
ATOM 647 C CA . GLY A 1 82 ? -13.945 -31.578 -5.078 1 98.06 82 GLY A CA 1
ATOM 648 C C . GLY A 1 82 ? -13.336 -30.938 -3.848 1 98.06 82 GLY A C 1
ATOM 649 O O . GLY A 1 82 ? -13.977 -30.875 -2.793 1 98.06 82 GLY A O 1
ATOM 650 N N . HIS A 1 83 ? -12.125 -30.484 -3.934 1 98.62 83 HIS A N 1
ATOM 651 C CA . HIS A 1 83 ? -11.5 -29.828 -2.789 1 98.62 83 HIS A CA 1
ATOM 652 C C . HIS A 1 83 ? -12.172 -28.484 -2.49 1 98.62 83 HIS A C 1
ATOM 654 O O . HIS A 1 83 ? -12.508 -27.734 -3.41 1 98.62 83 HIS A O 1
ATOM 660 N N . ASP A 1 84 ? -12.398 -28.172 -1.205 1 98.31 84 ASP A N 1
ATOM 661 C CA . ASP A 1 84 ? -13.039 -26.938 -0.782 1 98.31 84 ASP A CA 1
ATOM 662 C C . ASP A 1 84 ? -12.102 -25.75 -0.951 1 98.31 84 ASP A C 1
ATOM 664 O O . ASP A 1 84 ? -12.539 -24.656 -1.299 1 98.31 84 ASP A O 1
ATOM 668 N N . TYR A 1 85 ? -10.828 -25.969 -0.637 1 98.56 85 TYR A N 1
ATOM 669 C CA . TYR A 1 85 ? -9.805 -24.922 -0.766 1 98.56 85 TYR A CA 1
ATOM 670 C C . TYR A 1 85 ? -8.594 -25.453 -1.53 1 98.56 85 TYR A C 1
ATOM 672 O O . TYR A 1 85 ? -8.219 -26.625 -1.386 1 98.56 85 TYR A O 1
ATOM 680 N N . ILE A 1 86 ? -8.055 -24.594 -2.307 1 98.88 86 ILE A N 1
ATOM 681 C CA . ILE A 1 86 ? -6.898 -24.906 -3.145 1 98.88 86 ILE A CA 1
ATOM 682 C C . ILE A 1 86 ? -5.758 -23.938 -2.828 1 98.88 86 ILE A C 1
ATOM 684 O O . ILE A 1 86 ? -5.871 -22.734 -3.057 1 98.88 86 ILE A O 1
ATOM 688 N N . TRP A 1 87 ? -4.695 -24.453 -2.248 1 98.94 87 TRP A N 1
ATOM 689 C CA . TRP A 1 87 ? -3.492 -23.703 -1.896 1 98.94 87 TRP A CA 1
ATOM 690 C C . TRP A 1 87 ? -2.404 -23.891 -2.945 1 98.94 87 TRP A C 1
ATOM 692 O O . TRP A 1 87 ? -1.861 -24.984 -3.094 1 98.94 87 TRP A O 1
ATOM 702 N N . ILE A 1 88 ? -2.055 -22.812 -3.715 1 98.94 88 ILE A N 1
ATOM 703 C CA . ILE A 1 88 ? -1.159 -23 -4.848 1 98.94 88 ILE A CA 1
ATOM 704 C C . ILE A 1 88 ? 0.19 -22.344 -4.559 1 98.94 88 ILE A C 1
ATOM 706 O O . ILE A 1 88 ? 0.258 -21.344 -3.857 1 98.94 88 ILE A O 1
ATOM 710 N N . MET A 1 89 ? 1.29 -22.938 -5.133 1 98.69 89 MET A N 1
ATOM 711 C CA . MET A 1 89 ? 2.619 -22.359 -4.949 1 98.69 89 MET A CA 1
ATOM 712 C C . MET A 1 89 ? 3.607 -22.938 -5.957 1 98.69 89 MET A C 1
ATOM 714 O O . MET A 1 89 ? 3.312 -23.938 -6.621 1 98.69 89 MET A O 1
ATOM 718 N N . ASP A 1 90 ? 4.746 -22.281 -6.051 1 97.31 90 ASP A N 1
ATOM 719 C CA . ASP A 1 90 ? 5.852 -22.75 -6.883 1 97.31 90 ASP A CA 1
ATOM 720 C C . ASP A 1 90 ? 6.617 -23.891 -6.191 1 97.31 90 ASP A C 1
ATOM 722 O O . ASP A 1 90 ? 6.449 -24.109 -4.992 1 97.31 90 ASP A O 1
ATOM 726 N N . ASP A 1 91 ? 7.504 -24.547 -6.98 1 98.25 91 ASP A N 1
ATOM 727 C CA . ASP A 1 91 ? 8.258 -25.688 -6.488 1 98.25 91 ASP A CA 1
ATOM 728 C C . ASP A 1 91 ? 9.469 -25.25 -5.672 1 98.25 91 ASP A C 1
ATOM 730 O O . ASP A 1 91 ? 10.266 -26.078 -5.219 1 98.25 91 ASP A O 1
ATOM 734 N N . ASP A 1 92 ? 9.602 -23.906 -5.551 1 97.94 92 ASP A N 1
ATOM 735 C CA . ASP A 1 92 ? 10.672 -23.375 -4.715 1 97.94 92 ASP A CA 1
ATOM 736 C C . ASP A 1 92 ? 10.109 -22.5 -3.588 1 97.94 92 ASP A C 1
ATOM 738 O O . ASP A 1 92 ? 10.766 -21.562 -3.135 1 97.94 92 ASP A O 1
ATOM 742 N N . THR A 1 93 ? 8.945 -22.766 -3.186 1 98.38 93 THR A N 1
ATOM 743 C CA . THR A 1 93 ? 8.289 -22.109 -2.061 1 98.38 93 THR A CA 1
ATOM 744 C C . THR A 1 93 ? 8.305 -23 -0.823 1 98.38 93 THR A C 1
ATOM 746 O O . THR A 1 93 ? 7.75 -24.094 -0.837 1 98.38 93 THR A O 1
ATOM 749 N N . PHE A 1 94 ? 8.906 -22.578 0.238 1 98.75 94 PHE A N 1
ATOM 750 C CA . PHE A 1 94 ? 9.008 -23.344 1.479 1 98.75 94 PHE A CA 1
ATOM 751 C C . PHE A 1 94 ? 8.07 -22.766 2.539 1 98.75 94 PHE A C 1
ATOM 753 O O . PHE A 1 94 ? 8.383 -21.75 3.16 1 98.75 94 PHE A O 1
ATOM 760 N N . ALA A 1 95 ? 7 -23.453 2.785 1 98.75 95 ALA A N 1
ATOM 761 C CA . ALA A 1 95 ? 6.004 -23 3.752 1 98.75 95 ALA A CA 1
ATOM 762 C C . ALA A 1 95 ? 6.434 -23.328 5.18 1 98.75 95 ALA A C 1
ATOM 764 O O . ALA A 1 95 ? 6.926 -24.438 5.449 1 98.75 95 ALA A O 1
ATOM 765 N N . THR A 1 96 ? 6.289 -22.391 6.086 1 98.69 96 THR A N 1
ATOM 766 C CA . THR A 1 96 ? 6.492 -22.688 7.496 1 98.69 96 THR A CA 1
ATOM 767 C C . THR A 1 96 ? 5.41 -23.641 8.008 1 98.69 96 THR A C 1
ATOM 769 O O . THR A 1 96 ? 4.344 -23.75 7.398 1 98.69 96 THR A O 1
ATOM 772 N N . GLU A 1 97 ? 5.637 -24.25 9.078 1 98.69 97 GLU A N 1
ATOM 773 C CA . GLU A 1 97 ? 4.801 -25.328 9.594 1 98.69 97 GLU A CA 1
ATOM 774 C C . GLU A 1 97 ? 3.357 -24.875 9.789 1 98.69 97 GLU A C 1
ATOM 776 O O . GLU A 1 97 ? 2.42 -25.641 9.594 1 98.69 97 GLU A O 1
ATOM 781 N N . THR A 1 98 ? 3.172 -23.609 10.164 1 98.75 98 THR A N 1
ATOM 782 C CA . THR A 1 98 ? 1.837 -23.141 10.523 1 98.75 98 THR A CA 1
ATOM 783 C C . THR A 1 98 ? 1.253 -22.281 9.414 1 98.75 98 THR A C 1
ATOM 785 O O . THR A 1 98 ? 0.221 -21.625 9.602 1 98.75 98 THR A O 1
ATOM 788 N N . ALA A 1 99 ? 1.87 -22.188 8.258 1 98.75 99 ALA A N 1
ATOM 789 C CA . ALA A 1 99 ? 1.456 -21.266 7.207 1 98.75 99 ALA A CA 1
ATOM 790 C C . ALA A 1 99 ? 0.009 -21.516 6.793 1 98.75 99 ALA A C 1
ATOM 792 O O . ALA A 1 99 ? -0.803 -20.594 6.758 1 98.75 99 ALA A O 1
ATOM 793 N N . LEU A 1 100 ? -0.343 -22.734 6.531 1 98.75 100 LEU A N 1
ATOM 794 C CA . LEU A 1 100 ? -1.69 -23.062 6.086 1 98.75 100 LEU A CA 1
ATOM 795 C C . LEU A 1 100 ? -2.707 -22.828 7.199 1 98.75 100 LEU A C 1
ATOM 797 O O . LEU A 1 100 ? -3.752 -22.219 6.969 1 98.75 100 LEU A O 1
ATOM 801 N N . GLU A 1 101 ? -2.404 -23.297 8.375 1 98.5 101 GLU A N 1
ATOM 802 C CA . GLU A 1 101 ? -3.291 -23.141 9.523 1 98.5 101 GLU A CA 1
ATOM 803 C C . GLU A 1 101 ? -3.613 -21.672 9.773 1 98.5 101 GLU A C 1
ATOM 805 O O . GLU A 1 101 ? -4.77 -21.312 10.008 1 98.5 101 GLU A O 1
ATOM 810 N N . ASN A 1 102 ? -2.588 -20.875 9.711 1 98 102 ASN A N 1
ATOM 811 C CA . ASN A 1 102 ? -2.762 -19.453 9.938 1 98 102 ASN A CA 1
ATOM 812 C C . ASN A 1 102 ? -3.68 -18.812 8.898 1 98 102 ASN A C 1
ATOM 814 O O . ASN A 1 102 ? -4.469 -17.922 9.211 1 98 102 ASN A O 1
ATOM 818 N N . MET A 1 103 ? -3.613 -19.25 7.684 1 97.62 103 MET A N 1
ATOM 819 C CA . MET A 1 103 ? -4.484 -18.734 6.629 1 97.62 103 MET A CA 1
ATOM 820 C C . MET A 1 103 ? -5.93 -19.172 6.859 1 97.62 103 MET A C 1
ATOM 822 O O . MET A 1 103 ? -6.848 -18.344 6.793 1 97.62 103 MET A O 1
ATOM 826 N N . ILE A 1 104 ? -6.113 -20.406 7.133 1 97.94 104 ILE A N 1
ATOM 827 C CA . ILE A 1 104 ? -7.445 -20.969 7.312 1 97.94 104 ILE A CA 1
ATOM 828 C C . ILE A 1 104 ? -8.133 -20.297 8.5 1 97.94 104 ILE A C 1
ATOM 830 O O . ILE A 1 104 ? -9.328 -19.984 8.438 1 97.94 104 ILE A O 1
ATOM 834 N N . ASN A 1 105 ? -7.422 -20.031 9.523 1 96.88 105 ASN A N 1
ATOM 835 C CA . ASN A 1 105 ? -7.969 -19.375 10.711 1 96.88 105 ASN A CA 1
ATOM 836 C C . ASN A 1 105 ? -8.508 -17.984 10.398 1 96.88 105 ASN A C 1
ATOM 838 O O . ASN A 1 105 ? -9.43 -17.5 11.055 1 96.88 105 ASN A O 1
ATOM 842 N N . LYS A 1 106 ? -7.957 -17.328 9.438 1 96.88 106 LYS A N 1
ATOM 843 C CA . LYS A 1 106 ? -8.359 -15.977 9.086 1 96.88 106 LYS A CA 1
ATOM 844 C C . LYS A 1 106 ? -9.719 -15.969 8.383 1 96.88 106 LYS A C 1
ATOM 846 O O . LYS A 1 106 ? -10.414 -14.953 8.383 1 96.88 106 LYS A O 1
ATOM 851 N N . ILE A 1 107 ? -10.07 -17.094 7.742 1 95.44 107 ILE A N 1
ATOM 852 C CA . ILE A 1 107 ? -11.32 -17.188 6.996 1 95.44 107 ILE A CA 1
ATOM 853 C C . ILE A 1 107 ? -12.5 -16.953 7.938 1 95.44 107 ILE A C 1
ATOM 855 O O . ILE A 1 107 ? -13.453 -16.266 7.574 1 95.44 107 ILE A O 1
ATOM 859 N N . GLU A 1 108 ? -12.398 -17.391 9.125 1 90.38 108 GLU A N 1
ATOM 860 C CA . GLU A 1 108 ? -13.469 -17.203 10.102 1 90.38 108 GLU A CA 1
ATOM 861 C C . GLU A 1 108 ? -13.602 -15.75 10.516 1 90.38 108 GLU A C 1
ATOM 863 O O . GLU A 1 108 ? -14.703 -15.273 10.797 1 90.38 108 GLU A O 1
ATOM 868 N N . ILE A 1 109 ? -12.555 -15.039 10.539 1 89.62 109 ILE A N 1
ATOM 869 C CA . ILE A 1 109 ? -12.531 -13.648 10.969 1 89.62 109 ILE A CA 1
ATOM 870 C C . ILE A 1 109 ? -13.273 -12.781 9.953 1 89.62 109 ILE A C 1
ATOM 872 O O . ILE A 1 109 ? -14.078 -11.922 10.328 1 89.62 109 ILE A O 1
ATOM 876 N N . ILE A 1 110 ? -13.078 -12.953 8.727 1 89.88 110 ILE A N 1
ATOM 877 C CA . ILE A 1 110 ? -13.594 -12.094 7.672 1 89.88 110 ILE A CA 1
ATOM 878 C C . ILE A 1 110 ? -14.977 -12.586 7.23 1 89.88 110 ILE A C 1
ATOM 880 O O . ILE A 1 110 ? -15.875 -11.789 6.973 1 89.88 110 ILE A O 1
ATOM 884 N N . GLY A 1 111 ? -15.18 -13.828 7.227 1 90.75 111 GLY A N 1
ATOM 885 C CA . GLY A 1 111 ? -16.328 -14.469 6.59 1 90.75 111 GLY A CA 1
ATOM 886 C C . GLY A 1 111 ? -16.016 -15 5.203 1 90.75 111 GLY A C 1
ATOM 887 O O . GLY A 1 111 ? -15.641 -14.242 4.309 1 90.75 111 GLY A O 1
ATOM 888 N N . GLU A 1 112 ? -16.266 -16.234 4.98 1 88.06 112 GLU A N 1
ATOM 889 C CA . GLU A 1 112 ? -15.883 -16.953 3.773 1 88.06 112 GLU A CA 1
ATOM 890 C C . GLU A 1 112 ? -16.516 -16.328 2.531 1 88.06 112 GLU A C 1
ATOM 892 O O . GLU A 1 112 ? -15.883 -16.266 1.475 1 88.06 112 GLU A O 1
ATOM 897 N N . ASP A 1 113 ? -17.641 -15.773 2.66 1 90.94 113 ASP A N 1
ATOM 898 C CA . ASP A 1 113 ? -18.391 -15.297 1.507 1 90.94 113 ASP A CA 1
ATOM 899 C C . ASP A 1 113 ? -17.828 -13.977 0.983 1 90.94 113 ASP A C 1
ATOM 901 O O . ASP A 1 113 ? -18.156 -13.555 -0.128 1 90.94 113 ASP A O 1
ATOM 905 N N . LYS A 1 114 ? -16.953 -13.398 1.739 1 93.38 114 LYS A N 1
ATOM 906 C CA . LYS A 1 114 ? -16.438 -12.086 1.36 1 93.38 114 LYS A CA 1
ATOM 907 C C . LYS A 1 114 ? -15.023 -12.188 0.795 1 93.38 114 LYS A C 1
ATOM 909 O O . LYS A 1 114 ? -14.508 -11.227 0.219 1 93.38 114 LYS A O 1
ATOM 914 N N . ILE A 1 115 ? -14.461 -13.391 0.914 1 97.25 115 ILE A N 1
ATOM 915 C CA . ILE A 1 115 ? -13.047 -13.531 0.61 1 97.25 115 ILE A CA 1
ATOM 916 C C . ILE A 1 115 ? -12.867 -14 -0.833 1 97.25 115 ILE A C 1
ATOM 918 O O . ILE A 1 115 ? -13.469 -15 -1.245 1 97.25 115 ILE A O 1
ATOM 922 N N . GLY A 1 116 ? -12.078 -13.266 -1.619 1 98.5 116 GLY A N 1
ATOM 923 C CA . GLY A 1 116 ? -11.633 -13.734 -2.922 1 98.5 116 GLY A CA 1
ATOM 924 C C . GLY A 1 116 ? -10.453 -14.688 -2.84 1 98.5 116 GLY A C 1
ATOM 925 O O . GLY A 1 116 ? -10.586 -15.867 -3.178 1 98.5 116 GLY A O 1
ATOM 926 N N . PHE A 1 117 ? -9.359 -14.164 -2.332 1 98.75 117 PHE A N 1
ATOM 927 C CA . PHE A 1 117 ? -8.211 -15.016 -2.059 1 98.75 117 PHE A CA 1
ATOM 928 C C . PHE A 1 117 ? -7.469 -14.539 -0.815 1 98.75 117 PHE A C 1
ATOM 930 O O . PHE A 1 117 ? -7.641 -13.398 -0.379 1 98.75 117 PHE A O 1
ATOM 937 N N . LEU A 1 118 ? -6.766 -15.477 -0.204 1 98.81 118 LEU A N 1
ATOM 938 C CA . LEU A 1 118 ? -5.75 -15.172 0.799 1 98.81 118 LEU A CA 1
ATOM 939 C C . LEU A 1 118 ? -4.355 -15.5 0.278 1 98.81 118 LEU A C 1
ATOM 941 O O . LEU A 1 118 ? -4.184 -16.438 -0.496 1 98.81 118 LEU A O 1
ATOM 945 N N . CYS A 1 119 ? -3.41 -14.703 0.607 1 98.88 119 CYS A N 1
ATOM 946 C CA . CYS A 1 119 ? -2.027 -15.008 0.255 1 98.88 119 CYS A CA 1
ATOM 947 C C . CYS A 1 119 ? -1.114 -14.875 1.467 1 98.88 119 CYS A C 1
ATOM 949 O O . CYS A 1 119 ? -1.49 -14.258 2.467 1 98.88 119 CYS A O 1
ATOM 951 N N . SER A 1 120 ? -0 -15.531 1.381 1 98.88 120 SER A N 1
ATOM 952 C CA . SER A 1 120 ? 0.976 -15.516 2.465 1 98.88 120 SER A CA 1
ATOM 953 C C . SER A 1 120 ? 1.886 -14.297 2.375 1 98.88 120 SER A C 1
ATOM 955 O O . SER A 1 120 ? 1.926 -13.617 1.347 1 98.88 120 SER A O 1
ATOM 957 N N . ASN A 1 121 ? 2.525 -13.945 3.514 1 98.75 121 ASN A N 1
ATOM 958 C CA . ASN A 1 121 ? 3.701 -13.078 3.539 1 98.75 121 ASN A CA 1
ATOM 959 C C . ASN A 1 121 ? 4.938 -13.797 3.002 1 98.75 121 ASN A C 1
ATOM 961 O O . ASN A 1 121 ? 5.508 -14.656 3.682 1 98.75 121 ASN A O 1
ATOM 965 N N . VAL A 1 122 ? 5.344 -13.492 1.777 1 98.75 122 VAL A N 1
ATOM 966 C CA . VAL A 1 122 ? 6.422 -14.203 1.092 1 98.75 122 VAL A CA 1
ATOM 967 C C . VAL A 1 122 ? 7.762 -13.547 1.42 1 98.75 122 VAL A C 1
ATOM 969 O O . VAL A 1 122 ? 7.973 -12.367 1.117 1 98.75 122 VAL A O 1
ATOM 972 N N . LEU A 1 123 ? 8.602 -14.297 2.01 1 98.19 123 LEU A N 1
ATOM 973 C CA . LEU A 1 123 ? 9.922 -13.812 2.377 1 98.19 123 LEU A CA 1
ATOM 974 C C . LEU A 1 123 ? 11 -14.469 1.519 1 98.19 123 LEU A C 1
ATOM 976 O O . LEU A 1 123 ? 10.773 -15.531 0.936 1 98.19 123 LEU A O 1
ATOM 980 N N . PHE A 1 124 ? 12.141 -13.82 1.376 1 97.25 124 PHE A N 1
ATOM 981 C CA . PHE A 1 124 ? 13.336 -14.398 0.762 1 97.25 124 PHE A CA 1
ATOM 982 C C . PHE A 1 124 ? 14.102 -15.258 1.762 1 97.25 124 PHE A C 1
ATOM 984 O O . PHE A 1 124 ? 13.68 -15.398 2.912 1 97.25 124 PHE A O 1
ATOM 991 N N . LYS A 1 125 ? 15.164 -15.797 1.285 1 94.44 125 LYS A N 1
ATOM 992 C CA . LYS A 1 125 ? 15.945 -16.734 2.09 1 94.44 125 LYS A CA 1
ATOM 993 C C . LYS A 1 125 ? 16.516 -16.047 3.326 1 94.44 125 LYS A C 1
ATOM 995 O O . LYS A 1 125 ? 16.781 -16.703 4.34 1 94.44 125 LYS A O 1
ATOM 1000 N N . ASP A 1 126 ? 16.719 -14.773 3.34 1 92.88 126 ASP A N 1
ATOM 1001 C CA . ASP A 1 126 ? 17.312 -14.031 4.453 1 92.88 126 ASP A CA 1
ATOM 1002 C C . ASP A 1 126 ? 16.234 -13.469 5.371 1 92.88 126 ASP A C 1
ATOM 1004 O O . ASP A 1 126 ? 16.5 -12.578 6.184 1 92.88 126 ASP A O 1
ATOM 1008 N N . ASN A 1 127 ? 15.008 -13.875 5.188 1 93.88 127 ASN A N 1
ATOM 1009 C CA . ASN A 1 127 ? 13.867 -13.516 6.027 1 93.88 127 ASN A CA 1
ATOM 1010 C C . ASN A 1 127 ? 13.422 -12.078 5.781 1 93.88 127 ASN A C 1
ATOM 1012 O O . ASN A 1 127 ? 12.703 -11.5 6.598 1 93.88 127 ASN A O 1
ATOM 1016 N N . LYS A 1 128 ? 13.906 -11.516 4.738 1 93.25 128 LYS A N 1
ATOM 1017 C CA . LYS A 1 128 ? 13.383 -10.227 4.285 1 93.25 128 LYS A CA 1
ATOM 1018 C C . LYS A 1 128 ? 12.289 -10.422 3.24 1 93.25 128 LYS A C 1
ATOM 1020 O O . LYS A 1 128 ? 12.094 -11.523 2.73 1 93.25 128 LYS A O 1
ATOM 1025 N N . ALA A 1 129 ? 11.602 -9.352 2.994 1 97.06 129 ALA A N 1
ATOM 1026 C CA . ALA A 1 129 ? 10.547 -9.43 1.99 1 97.06 129 ALA A CA 1
ATOM 1027 C C . ALA A 1 129 ? 11.094 -9.914 0.651 1 97.06 129 ALA A C 1
ATOM 1029 O O . ALA A 1 129 ? 12.188 -9.5 0.236 1 97.06 129 ALA A O 1
ATOM 1030 N N . CYS A 1 130 ? 10.406 -10.844 0.053 1 97.62 130 CYS A N 1
ATOM 1031 C CA . CYS A 1 130 ? 10.719 -11.195 -1.327 1 97.62 130 CYS A CA 1
ATOM 1032 C C . CYS A 1 130 ? 10.203 -10.133 -2.291 1 97.62 130 CYS A C 1
ATOM 1034 O O . CYS A 1 130 ? 9 -10.031 -2.516 1 97.62 130 CYS A O 1
ATOM 1036 N N . VAL A 1 131 ? 11.078 -9.438 -2.871 1 96 131 VAL A N 1
ATOM 1037 C CA . VAL A 1 131 ? 10.781 -8.211 -3.59 1 96 131 VAL A CA 1
ATOM 1038 C C . VAL A 1 131 ? 9.797 -8.492 -4.719 1 96 131 VAL A C 1
ATOM 1040 O O . VAL A 1 131 ? 8.82 -7.762 -4.895 1 96 131 VAL A O 1
ATOM 1043 N N . MET A 1 132 ? 9.93 -9.547 -5.418 1 94.25 132 MET A N 1
ATOM 1044 C CA . MET A 1 132 ? 9.109 -9.836 -6.594 1 94.25 132 MET A CA 1
ATOM 1045 C C . MET A 1 132 ? 7.715 -10.305 -6.188 1 94.25 132 MET A C 1
ATOM 1047 O O . MET A 1 132 ? 6.812 -10.367 -7.023 1 94.25 132 MET A O 1
ATOM 1051 N N . ASN A 1 133 ? 7.527 -10.625 -4.93 1 97.56 133 ASN A N 1
ATOM 1052 C CA . ASN A 1 133 ? 6.27 -11.234 -4.496 1 97.56 133 ASN A CA 1
ATOM 1053 C C . ASN A 1 133 ? 5.52 -10.328 -3.525 1 97.56 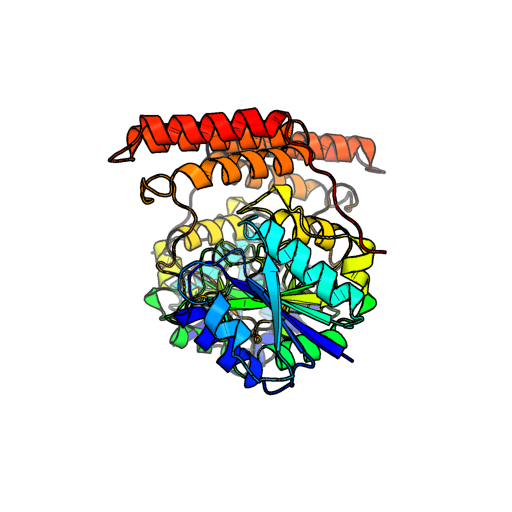133 ASN A C 1
ATOM 1055 O O . ASN A 1 133 ? 4.57 -10.766 -2.871 1 97.56 133 ASN A O 1
ATOM 1059 N N . VAL A 1 134 ? 5.945 -9.094 -3.379 1 98.31 134 VAL A N 1
ATOM 1060 C CA . VAL A 1 134 ? 5.227 -8.156 -2.523 1 98.31 134 VAL A CA 1
ATOM 1061 C C . VAL A 1 134 ? 3.887 -7.801 -3.16 1 98.31 134 VAL A C 1
ATOM 1063 O O . VAL A 1 134 ? 3.84 -7.289 -4.281 1 98.31 134 VAL A O 1
ATOM 1066 N N . PRO A 1 135 ? 2.783 -8.047 -2.445 1 98.56 135 PRO A N 1
ATOM 1067 C CA . PRO A 1 135 ? 1.481 -7.738 -3.045 1 98.56 135 PRO A CA 1
ATOM 1068 C C . PRO A 1 135 ? 1.224 -6.238 -3.164 1 98.56 135 PRO A C 1
ATOM 1070 O O . PRO A 1 135 ? 1.794 -5.449 -2.408 1 98.56 135 PRO A O 1
ATOM 1073 N N . THR A 1 136 ? 0.425 -5.871 -4.117 1 98.38 136 THR A N 1
ATOM 1074 C CA . THR A 1 136 ? -0.091 -4.508 -4.18 1 98.38 136 THR A CA 1
ATOM 1075 C C . THR A 1 136 ? -1.282 -4.336 -3.244 1 98.38 136 THR A C 1
ATOM 1077 O O . THR A 1 136 ? -2.205 -5.156 -3.246 1 98.38 136 THR A O 1
ATOM 1080 N N . VAL A 1 137 ? -1.254 -3.273 -2.494 1 98.69 137 VAL A N 1
ATOM 1081 C CA . VAL A 1 137 ? -2.314 -3.098 -1.508 1 98.69 137 VAL A CA 1
ATOM 1082 C C . VAL A 1 137 ? -3.441 -2.258 -2.104 1 98.69 137 VAL A C 1
ATOM 1084 O O . VAL A 1 137 ? -3.23 -1.519 -3.068 1 98.69 137 VAL A O 1
ATOM 1087 N N . LYS A 1 138 ? -4.676 -2.41 -1.542 1 97.94 138 LYS A N 1
ATOM 1088 C CA . LYS A 1 138 ? -5.785 -1.507 -1.828 1 97.94 138 LYS A CA 1
ATOM 1089 C C . LYS A 1 138 ? -5.582 -0.151 -1.158 1 97.94 138 LYS A C 1
ATOM 1091 O O . LYS A 1 138 ? -4.715 -0.006 -0.293 1 97.94 138 LYS A O 1
ATOM 1096 N N . PRO A 1 139 ? -6.391 0.887 -1.613 1 96 139 PRO A N 1
ATOM 1097 C CA . PRO A 1 139 ? -6.25 2.201 -0.983 1 96 139 PRO A CA 1
ATOM 1098 C C . PRO A 1 139 ? -6.48 2.16 0.526 1 96 139 PRO A C 1
ATOM 1100 O O . PRO A 1 139 ? -5.73 2.781 1.286 1 96 139 PRO A O 1
ATOM 1103 N N . VAL A 1 140 ? -7.5 1.493 0.916 1 97.56 140 VAL A N 1
ATOM 1104 C CA . VAL A 1 140 ? -7.723 1.223 2.332 1 97.56 140 VAL A CA 1
ATOM 1105 C C . VAL A 1 140 ? -7.281 -0.201 2.664 1 97.56 140 VAL A C 1
ATOM 1107 O O . VAL A 1 140 ? -8.039 -1.153 2.477 1 97.56 140 VAL A O 1
ATOM 1110 N N . TRP A 1 141 ? -6.07 -0.303 3.09 1 98.38 141 TRP A N 1
ATOM 1111 C CA . TRP A 1 141 ? -5.445 -1.619 3.188 1 98.38 141 TRP A CA 1
ATOM 1112 C C . TRP A 1 141 ? -5.406 -2.096 4.637 1 98.38 141 TRP A C 1
ATOM 1114 O O . TRP A 1 141 ? -5.121 -3.266 4.902 1 98.38 141 TRP A O 1
ATOM 1124 N N . ASN A 1 142 ? -5.82 -1.266 5.645 1 97.69 142 ASN A N 1
ATOM 1125 C CA . ASN A 1 142 ? -5.5 -1.575 7.031 1 97.69 142 ASN A CA 1
ATOM 1126 C C . ASN A 1 142 ? -6.762 -1.805 7.859 1 97.69 142 ASN A C 1
ATOM 1128 O O . ASN A 1 142 ? -6.719 -1.746 9.094 1 97.69 142 ASN A O 1
ATOM 1132 N N . ASP A 1 143 ? -7.898 -2.072 7.25 1 94 143 ASP A N 1
ATOM 1133 C CA . ASP A 1 143 ? -9.156 -2.262 7.961 1 94 143 ASP A CA 1
ATOM 1134 C C . ASP A 1 143 ? -9.062 -3.424 8.945 1 94 143 ASP A C 1
ATOM 1136 O O . ASP A 1 143 ? -9.672 -3.387 10.016 1 94 143 ASP A O 1
ATOM 1140 N N . TYR A 1 144 ? -8.328 -4.48 8.602 1 95.25 144 TYR A N 1
ATOM 1141 C CA . TYR A 1 144 ? -8.227 -5.672 9.43 1 95.25 144 TYR A CA 1
ATOM 1142 C C . TYR A 1 144 ? -6.773 -5.941 9.82 1 95.25 144 TYR A C 1
ATOM 1144 O O . TYR A 1 144 ? -6.395 -7.086 10.078 1 95.25 144 TYR A O 1
ATOM 1152 N N . ILE A 1 145 ? -5.98 -4.891 9.844 1 97.12 145 ILE A N 1
ATOM 1153 C CA . ILE A 1 145 ? -4.555 -5.137 10.023 1 97.12 145 ILE A CA 1
ATOM 1154 C C . ILE A 1 145 ? -4.289 -5.598 11.453 1 97.12 145 ILE A C 1
ATOM 1156 O O . ILE A 1 145 ? -3.367 -6.379 11.703 1 97.12 145 ILE A O 1
ATOM 1160 N N . THR A 1 146 ? -5.098 -5.184 12.469 1 94.44 146 THR A N 1
ATOM 1161 C CA . THR A 1 146 ? -4.93 -5.629 13.844 1 94.44 146 THR A CA 1
ATOM 1162 C C . THR A 1 146 ? -5.25 -7.117 13.977 1 94.44 146 THR A C 1
ATOM 1164 O O . THR A 1 146 ? -4.816 -7.77 14.93 1 94.44 146 THR A O 1
ATOM 1167 N N . ASP A 1 147 ? -6.02 -7.668 13.055 1 95.56 147 ASP A N 1
ATOM 1168 C CA . ASP A 1 147 ? -6.32 -9.094 13 1 95.56 147 ASP A CA 1
ATOM 1169 C C . ASP A 1 147 ? -5.262 -9.844 12.195 1 95.56 147 ASP A C 1
ATOM 1171 O O . ASP A 1 147 ? -5.379 -11.055 11.977 1 95.56 147 ASP A O 1
ATOM 1175 N N . GLY A 1 148 ? -4.281 -9.172 11.703 1 97.31 148 GLY A N 1
ATOM 1176 C CA . GLY A 1 148 ? -3.199 -9.789 10.953 1 97.31 148 GLY A CA 1
ATOM 1177 C C . GLY A 1 148 ? -3.475 -9.867 9.469 1 97.31 148 GLY A C 1
ATOM 1178 O O . GLY A 1 148 ? -2.934 -10.734 8.773 1 97.31 148 GLY A O 1
ATOM 1179 N N . LEU A 1 149 ? -4.348 -8.977 8.961 1 98 149 LEU A N 1
ATOM 1180 C CA . LEU A 1 149 ? -4.738 -9.023 7.559 1 98 149 LEU A CA 1
ATOM 1181 C C . LEU A 1 149 ? -4.484 -7.684 6.875 1 98 149 LEU A C 1
ATOM 1183 O O . LEU A 1 149 ? -4.855 -6.633 7.398 1 98 149 LEU A O 1
ATOM 1187 N N . VAL A 1 150 ? -3.811 -7.727 5.73 1 98.69 150 VAL A N 1
ATOM 1188 C CA . VAL A 1 150 ? -3.629 -6.547 4.891 1 98.69 150 VAL A CA 1
ATOM 1189 C C . VAL A 1 150 ? -4.426 -6.703 3.6 1 98.69 150 VAL A C 1
ATOM 1191 O O . VAL A 1 150 ? -4.254 -7.68 2.869 1 98.69 150 VAL A O 1
ATOM 1194 N N . ARG A 1 151 ? -5.297 -5.77 3.32 1 98.38 151 ARG A N 1
ATOM 1195 C CA . ARG A 1 151 ? -6.113 -5.84 2.111 1 98.38 151 ARG A CA 1
ATOM 1196 C C . ARG A 1 151 ? -5.273 -5.586 0.866 1 98.38 151 ARG A C 1
ATOM 1198 O O . ARG A 1 151 ? -4.57 -4.578 0.779 1 98.38 151 ARG A O 1
ATOM 1205 N N . VAL A 1 152 ? -5.367 -6.504 -0.105 1 98.75 152 VAL A N 1
ATOM 1206 C CA . VAL A 1 152 ? -4.5 -6.406 -1.275 1 98.75 152 VAL A CA 1
ATOM 1207 C C . VAL A 1 152 ? -5.344 -6.441 -2.547 1 98.75 152 VAL A C 1
ATOM 1209 O O . VAL A 1 152 ? -6.504 -6.859 -2.52 1 98.75 152 VAL A O 1
ATOM 1212 N N . LYS A 1 153 ? -4.703 -5.949 -3.617 1 97.94 153 LYS A N 1
ATOM 1213 C CA . LYS A 1 153 ? -5.328 -5.926 -4.934 1 97.94 153 LYS A CA 1
ATOM 1214 C C . LYS A 1 153 ? -4.902 -7.129 -5.77 1 97.94 153 LYS A C 1
ATOM 1216 O O . LYS A 1 153 ? -5.684 -7.641 -6.574 1 97.94 153 LYS A O 1
ATOM 1221 N N . ASN A 1 154 ? -3.68 -7.512 -5.684 1 98.19 154 ASN A N 1
ATOM 1222 C CA . ASN A 1 154 ? -3.115 -8.656 -6.398 1 98.19 154 ASN A CA 1
ATOM 1223 C C . ASN A 1 154 ? -1.925 -9.25 -5.652 1 98.19 154 ASN A C 1
ATOM 1225 O O . ASN A 1 154 ? -1.39 -8.625 -4.73 1 98.19 154 ASN A O 1
ATOM 1229 N N . ALA A 1 155 ? -1.605 -10.438 -5.961 1 98.25 155 ALA A N 1
ATOM 1230 C CA . ALA A 1 155 ? -0.493 -11.18 -5.367 1 98.25 155 ALA A CA 1
ATOM 1231 C C . ALA A 1 155 ? 0.034 -12.242 -6.324 1 98.25 155 ALA A C 1
ATOM 1233 O O . ALA A 1 155 ? -0.526 -12.445 -7.402 1 98.25 155 ALA A O 1
ATOM 1234 N N . SER A 1 156 ? 1.16 -12.859 -5.957 1 97.5 156 SER A N 1
ATOM 1235 C CA . SER A 1 156 ? 1.792 -13.859 -6.812 1 97.5 156 SER A CA 1
ATOM 1236 C C . SER A 1 156 ? 1.37 -15.273 -6.418 1 97.5 156 SER A C 1
ATOM 1238 O O . SER A 1 156 ? 0.905 -15.492 -5.297 1 97.5 156 SER A O 1
ATOM 1240 N N . PHE A 1 157 ? 1.53 -16.156 -7.305 1 98.25 157 PHE A N 1
ATOM 1241 C CA . PHE A 1 157 ? 1.152 -17.547 -7.082 1 98.25 157 PHE A CA 1
ATOM 1242 C C . PHE A 1 157 ? 2.178 -18.266 -6.203 1 98.25 157 PHE A C 1
ATOM 1244 O O . PHE A 1 157 ? 2.369 -19.469 -6.316 1 98.25 157 PHE A O 1
ATOM 1251 N N . VAL A 1 158 ? 2.918 -17.516 -5.344 1 97.75 158 VAL A N 1
ATOM 1252 C CA . VAL A 1 158 ? 3.877 -18.062 -4.391 1 97.75 158 VAL A CA 1
ATOM 1253 C C . VAL A 1 158 ? 3.221 -18.188 -3.016 1 97.75 158 VAL A C 1
ATOM 1255 O O . VAL A 1 158 ? 3.652 -17.562 -2.051 1 97.75 158 VAL A O 1
ATOM 1258 N N . SER A 1 159 ? 2.115 -19.062 -2.947 1 98.62 159 SER A N 1
ATOM 1259 C CA . SER A 1 159 ? 1.319 -19.344 -1.756 1 98.62 159 SER A CA 1
ATOM 1260 C C . SER A 1 159 ? 0.036 -18.531 -1.742 1 98.62 159 SER A C 1
ATOM 1262 O O . SER A 1 159 ? -0.047 -17.516 -1.051 1 98.62 159 SER A O 1
ATOM 1264 N N . MET A 1 160 ? -0.903 -19.016 -2.385 1 98.69 160 MET A N 1
ATOM 1265 C CA . MET A 1 160 ? -2.227 -18.406 -2.492 1 98.69 160 MET A CA 1
ATOM 1266 C C . MET A 1 160 ? -3.32 -19.438 -2.25 1 98.69 160 MET A C 1
ATOM 1268 O O . MET A 1 160 ? -3.23 -20.562 -2.734 1 98.69 160 MET A O 1
ATOM 1272 N N . LEU A 1 161 ? -4.352 -19.031 -1.553 1 98.75 161 LEU A N 1
ATOM 1273 C CA . LEU A 1 161 ? -5.465 -19.922 -1.216 1 98.75 161 LEU A CA 1
ATOM 1274 C C . LEU A 1 161 ? -6.77 -19.406 -1.824 1 98.75 161 LEU A C 1
ATOM 1276 O O . LEU A 1 161 ? -7.16 -18.266 -1.588 1 98.75 161 LEU A O 1
ATOM 1280 N N . PHE A 1 162 ? -7.359 -20.281 -2.576 1 97.38 162 PHE A N 1
ATOM 1281 C CA . PHE A 1 162 ? -8.648 -20.016 -3.195 1 97.38 162 PHE A CA 1
ATOM 1282 C C . PHE A 1 162 ? -9.703 -21 -2.684 1 97.38 162 PHE A C 1
ATOM 1284 O O . PHE A 1 162 ? -9.422 -22.172 -2.482 1 97.38 162 PHE A O 1
ATOM 1291 N N . SER A 1 163 ? -10.945 -20.438 -2.592 1 98.19 163 SER A N 1
ATOM 1292 C CA . SER A 1 163 ? -12.047 -21.375 -2.381 1 98.19 163 SER A CA 1
ATOM 1293 C C . SER A 1 163 ? -12.547 -21.953 -3.701 1 98.19 163 SER A C 1
ATOM 1295 O O . SER A 1 163 ? -12.367 -21.344 -4.758 1 98.19 163 SER A O 1
ATOM 1297 N N . ARG A 1 164 ? -13.148 -23.062 -3.57 1 97.69 164 ARG A N 1
ATOM 1298 C CA . ARG A 1 164 ? -13.766 -23.703 -4.727 1 97.69 164 ARG A CA 1
ATOM 1299 C C . ARG A 1 164 ? -14.758 -22.75 -5.402 1 97.69 164 ARG A C 1
ATOM 1301 O O . ARG A 1 164 ? -14.836 -22.703 -6.633 1 97.69 164 ARG A O 1
ATOM 1308 N N . LYS A 1 165 ? -15.492 -22.016 -4.656 1 97.38 165 LYS A N 1
ATOM 1309 C CA . LYS A 1 165 ? -16.484 -21.047 -5.152 1 97.38 165 LYS A CA 1
ATOM 1310 C C . LYS A 1 165 ? -15.82 -20 -6.047 1 97.38 165 LYS A C 1
ATOM 1312 O O . LYS A 1 165 ? -16.359 -19.656 -7.105 1 97.38 165 LYS A O 1
ATOM 1317 N N . ILE A 1 166 ? -14.734 -19.5 -5.656 1 98.44 166 ILE A N 1
ATOM 1318 C CA . ILE A 1 166 ? -14.039 -18.453 -6.395 1 98.44 166 ILE A CA 1
ATOM 1319 C C . ILE A 1 166 ? -13.547 -19 -7.73 1 98.44 166 ILE A C 1
ATOM 1321 O O . ILE A 1 166 ? -13.672 -18.344 -8.766 1 98.44 166 ILE A O 1
ATOM 1325 N N . VAL A 1 167 ? -13 -20.234 -7.703 1 98.62 167 VAL A N 1
ATOM 1326 C CA . VAL A 1 167 ? -12.516 -20.859 -8.93 1 98.62 167 VAL A CA 1
ATOM 1327 C C . VAL A 1 167 ? -13.68 -21.031 -9.906 1 98.62 167 VAL A C 1
ATOM 1329 O O . VAL A 1 167 ? -13.531 -20.766 -11.102 1 98.62 167 VAL A O 1
ATOM 1332 N N . LYS A 1 168 ? -14.75 -21.453 -9.406 1 98.38 168 LYS A N 1
ATOM 1333 C CA . LYS A 1 168 ? -15.93 -21.641 -10.242 1 98.38 168 LYS A CA 1
ATOM 1334 C C . LYS A 1 168 ? -16.391 -20.328 -10.852 1 98.38 168 LYS A C 1
ATOM 1336 O O . LYS A 1 168 ? -16.688 -20.25 -12.039 1 98.38 168 LYS A O 1
ATOM 1341 N N . GLU A 1 169 ? -16.422 -19.297 -10.07 1 98.06 169 GLU A N 1
ATOM 1342 C CA . GLU A 1 169 ? -16.984 -18.031 -10.5 1 98.06 169 GLU A CA 1
ATOM 1343 C C . GLU A 1 169 ? -16.062 -17.312 -11.484 1 98.06 169 GLU A C 1
ATOM 1345 O O . GLU A 1 169 ? -16.516 -16.719 -12.453 1 98.06 169 GLU A O 1
ATOM 1350 N N . PHE A 1 170 ? -14.766 -17.391 -11.344 1 98.38 170 PHE A N 1
ATOM 1351 C CA . PHE A 1 170 ? -13.859 -16.516 -12.086 1 98.38 170 PHE A CA 1
ATOM 1352 C C . PHE A 1 170 ? -13.094 -17.312 -13.148 1 98.38 170 PHE A C 1
ATOM 1354 O O . PHE A 1 170 ? -12.398 -16.719 -13.977 1 98.38 170 PHE A O 1
ATOM 1361 N N . GLY A 1 171 ? -13.234 -18.641 -13.094 1 98.5 171 GLY A N 1
ATOM 1362 C CA . GLY A 1 171 ? -12.5 -19.469 -14.031 1 98.5 171 GLY A CA 1
ATOM 1363 C C . GLY A 1 171 ? -11.047 -19.688 -13.633 1 98.5 171 GLY A C 1
ATOM 1364 O O . GLY A 1 171 ? -10.688 -19.484 -12.469 1 98.5 171 GLY A O 1
ATOM 1365 N N . LEU A 1 172 ? -10.281 -20.141 -14.578 1 98.75 172 LEU A N 1
ATOM 1366 C CA . LEU A 1 172 ? -8.906 -20.547 -14.32 1 98.75 172 LEU A CA 1
ATOM 1367 C C . LEU A 1 172 ? -7.934 -19.453 -14.766 1 98.75 172 LEU A C 1
ATOM 1369 O O . LEU A 1 172 ? -8.305 -18.562 -15.531 1 98.75 172 LEU A O 1
ATOM 1373 N N . PRO A 1 173 ? -6.668 -19.469 -14.188 1 98.38 173 PRO A N 1
ATOM 1374 C CA . PRO A 1 173 ? -5.648 -18.578 -14.758 1 98.38 173 PRO A CA 1
ATOM 1375 C C . PRO A 1 173 ? -5.477 -18.766 -16.266 1 98.38 173 PRO A C 1
ATOM 1377 O O . PRO A 1 173 ? -5.652 -19.875 -16.781 1 98.38 173 PRO A O 1
ATOM 1380 N N . ILE A 1 174 ? -5.125 -17.719 -16.953 1 98.31 174 ILE A N 1
ATOM 1381 C CA . ILE A 1 174 ? -4.996 -17.75 -18.406 1 98.31 174 ILE A CA 1
ATOM 1382 C C . ILE A 1 174 ? -3.732 -18.516 -18.781 1 98.31 174 ILE A C 1
ATOM 1384 O O . ILE A 1 174 ? -2.619 -18.016 -18.641 1 98.31 174 ILE A O 1
ATOM 1388 N N . LYS A 1 175 ? -3.943 -19.656 -19.312 1 97.88 175 LYS A N 1
ATOM 1389 C CA . LYS A 1 175 ? -2.83 -20.562 -19.609 1 97.88 175 LYS A CA 1
ATOM 1390 C C . LYS A 1 175 ? -1.95 -19.984 -20.719 1 97.88 175 LYS A C 1
ATOM 1392 O O . LYS A 1 175 ? -0.742 -20.219 -20.75 1 97.88 175 LYS A O 1
ATOM 1397 N N . ASP A 1 176 ? -2.506 -19.141 -21.578 1 97.69 176 ASP A N 1
ATOM 1398 C CA . ASP A 1 176 ? -1.783 -18.609 -22.734 1 97.69 176 ASP A CA 1
ATOM 1399 C C . ASP A 1 176 ? -0.731 -17.594 -22.312 1 97.69 176 ASP A C 1
ATOM 1401 O O . ASP A 1 176 ? 0.138 -17.219 -23.109 1 97.69 176 ASP A O 1
ATOM 1405 N N . PHE A 1 177 ? -0.744 -17.172 -21.109 1 98.12 177 PHE A N 1
ATOM 1406 C CA . PHE A 1 177 ? 0.263 -16.234 -20.609 1 98.12 177 PHE A CA 1
ATOM 1407 C C . PHE A 1 177 ? 1.631 -16.906 -20.531 1 98.12 177 PHE A C 1
ATOM 1409 O O . PHE A 1 177 ? 2.66 -16.234 -20.594 1 98.12 177 PHE A O 1
ATOM 1416 N N . PHE A 1 178 ? 1.646 -18.203 -20.406 1 96.62 178 PHE A N 1
ATOM 1417 C CA . PHE A 1 178 ? 2.83 -19.062 -20.328 1 96.62 178 PHE A CA 1
ATOM 1418 C C . PHE A 1 178 ? 3.648 -18.734 -19.094 1 96.62 178 PHE A C 1
ATOM 1420 O O . PHE A 1 178 ? 3.775 -19.578 -18.188 1 96.62 178 PHE A O 1
ATOM 1427 N N . ILE A 1 179 ? 4.176 -17.547 -18.984 1 93.94 179 ILE A N 1
ATOM 1428 C CA . ILE A 1 179 ? 4.93 -17.109 -17.812 1 93.94 179 ILE A CA 1
ATOM 1429 C C . ILE A 1 179 ? 4.691 -15.617 -17.578 1 93.94 179 ILE A C 1
ATOM 1431 O O . ILE A 1 179 ? 4.562 -14.836 -18.531 1 93.94 179 ILE A O 1
ATOM 1435 N N . TRP A 1 180 ? 4.629 -15.219 -16.297 1 93.56 180 TRP A N 1
ATOM 1436 C CA . TRP A 1 180 ? 4.566 -13.852 -15.797 1 93.56 180 TRP A CA 1
ATOM 1437 C C . TRP A 1 180 ? 3.223 -13.211 -16.125 1 93.56 180 TRP A C 1
ATOM 1439 O O . TRP A 1 180 ? 2.746 -13.312 -17.266 1 93.56 180 TRP A O 1
ATOM 1449 N N . GLY A 1 181 ? 2.666 -12.609 -15.133 1 96.44 181 GLY A N 1
ATOM 1450 C CA . GLY A 1 181 ? 1.466 -11.805 -15.32 1 96.44 181 GLY A CA 1
ATOM 1451 C C . GLY A 1 181 ? 0.186 -12.586 -15.086 1 96.44 181 GLY A C 1
ATOM 1452 O O . GLY A 1 181 ? -0.874 -12 -14.867 1 96.44 181 GLY A O 1
ATOM 1453 N N . ASP A 1 182 ? 0.291 -13.898 -15.219 1 97.62 182 ASP A N 1
ATOM 1454 C CA . ASP A 1 182 ? -0.893 -14.734 -15.039 1 97.62 182 ASP A CA 1
ATOM 1455 C C . ASP A 1 182 ? -1.455 -14.594 -13.625 1 97.62 182 ASP A C 1
ATOM 1457 O O . ASP A 1 182 ? -2.67 -14.5 -13.438 1 97.62 182 ASP A O 1
ATOM 1461 N N . ASP A 1 183 ? -0.58 -14.516 -12.688 1 98.12 183 ASP A N 1
ATOM 1462 C CA . ASP A 1 183 ? -0.992 -14.336 -11.305 1 98.12 183 ASP A CA 1
ATOM 1463 C C . ASP A 1 183 ? -1.626 -12.961 -11.086 1 98.12 183 ASP A C 1
ATOM 1465 O O . ASP A 1 183 ? -2.68 -12.852 -10.453 1 98.12 183 ASP A O 1
ATOM 1469 N N . THR A 1 184 ? -1 -11.938 -11.648 1 97.75 184 THR A N 1
ATOM 1470 C CA . THR A 1 184 ? -1.515 -10.578 -11.5 1 97.75 184 THR A CA 1
ATOM 1471 C C . THR A 1 184 ? -2.895 -10.453 -12.141 1 97.75 184 THR A C 1
ATOM 1473 O O . THR A 1 184 ? -3.828 -9.945 -11.523 1 97.75 184 THR A O 1
ATOM 1476 N N . GLU A 1 185 ? -3.029 -10.922 -13.352 1 98 185 GLU A N 1
ATOM 1477 C CA . GLU A 1 185 ? -4.309 -10.859 -14.055 1 98 185 GLU A CA 1
ATOM 1478 C C . GLU A 1 185 ? -5.402 -11.594 -13.281 1 98 185 GLU A C 1
ATOM 1480 O O . GLU A 1 185 ? -6.5 -11.062 -13.102 1 98 185 GLU A O 1
ATOM 1485 N N . TYR A 1 186 ? -5.121 -12.781 -12.852 1 98.69 186 TYR A N 1
ATOM 1486 C CA . TYR A 1 186 ? -6.105 -13.625 -12.18 1 98.69 186 TYR A CA 1
ATOM 1487 C C . TYR A 1 186 ? -6.562 -12.984 -10.875 1 98.69 186 TYR A C 1
ATOM 1489 O O . TYR A 1 186 ? -7.762 -12.922 -10.594 1 98.69 186 TYR A O 1
ATOM 1497 N N . THR A 1 187 ? -5.668 -12.523 -10.148 1 98.69 187 THR A N 1
ATOM 1498 C CA . THR A 1 187 ? -5.988 -11.969 -8.836 1 98.69 187 THR A CA 1
ATOM 1499 C C . THR A 1 187 ? -6.672 -10.609 -8.977 1 98.69 187 THR A C 1
ATOM 1501 O O . THR A 1 187 ? -7.551 -10.266 -8.18 1 98.69 187 THR A O 1
ATOM 1504 N N . LEU A 1 188 ? -6.301 -9.812 -9.953 1 97.88 188 LEU A N 1
ATOM 1505 C CA . LEU A 1 188 ? -6.992 -8.555 -10.211 1 97.88 188 LEU A CA 1
ATOM 1506 C C . LEU A 1 188 ? -8.445 -8.797 -10.594 1 97.88 188 LEU A C 1
ATOM 1508 O O . LEU A 1 188 ? -9.344 -8.078 -10.148 1 97.88 188 LEU A O 1
ATOM 1512 N N . ARG A 1 189 ? -8.602 -9.836 -11.406 1 96.94 189 ARG A N 1
ATOM 1513 C CA . ARG A 1 189 ? -9.961 -10.219 -11.797 1 96.94 189 ARG A CA 1
ATOM 1514 C C . ARG A 1 189 ? -10.812 -10.547 -10.578 1 96.94 189 ARG A C 1
ATOM 1516 O O . ARG A 1 189 ? -11.969 -10.125 -10.492 1 96.94 189 ARG A O 1
ATOM 1523 N N . ILE A 1 190 ? -10.281 -11.164 -9.641 1 98.44 190 ILE A N 1
ATOM 1524 C CA . ILE A 1 190 ? -10.984 -11.602 -8.438 1 98.44 190 ILE A CA 1
ATOM 1525 C C . ILE A 1 190 ? -11.195 -10.414 -7.504 1 98.44 190 ILE A C 1
ATOM 1527 O O . ILE A 1 190 ? -12.297 -10.219 -6.977 1 98.44 190 ILE A O 1
ATOM 1531 N N . SER A 1 191 ? -10.195 -9.555 -7.344 1 98.06 191 SER A N 1
ATOM 1532 C CA . SER A 1 191 ? -10.219 -8.484 -6.352 1 98.06 191 SER A CA 1
ATOM 1533 C C . SER A 1 191 ? -11.141 -7.352 -6.785 1 98.06 191 SER A C 1
ATOM 1535 O O . SER A 1 191 ? -11.445 -6.449 -5.996 1 98.06 191 SER A O 1
ATOM 1537 N N . GLU A 1 192 ? -11.602 -7.359 -7.984 1 96 192 GLU A N 1
ATOM 1538 C CA . GLU A 1 192 ? -12.586 -6.383 -8.445 1 96 192 GLU A CA 1
ATOM 1539 C C . GLU A 1 192 ? -13.938 -6.605 -7.785 1 96 192 GLU A C 1
ATOM 1541 O O . GLU A 1 192 ? -14.727 -5.664 -7.629 1 96 192 GLU A O 1
ATOM 1546 N N . LYS A 1 193 ? -14.156 -7.824 -7.375 1 96.94 193 LYS A N 1
ATOM 1547 C CA . LYS A 1 193 ? -15.484 -8.156 -6.875 1 96.94 193 LYS A CA 1
ATOM 1548 C C . LYS A 1 193 ? -15.43 -8.609 -5.418 1 96.94 193 LYS A C 1
ATOM 1550 O O . LYS A 1 193 ? -16.422 -8.523 -4.691 1 96.94 193 LYS A O 1
ATOM 1555 N N . TYR A 1 194 ? -14.32 -9.133 -5.023 1 97.88 194 TYR A N 1
ATOM 1556 C CA . TYR A 1 194 ? -14.195 -9.68 -3.68 1 97.88 194 TYR A CA 1
ATOM 1557 C C . TYR A 1 194 ? -13.07 -9 -2.916 1 97.88 194 TYR A C 1
ATOM 1559 O O . TYR A 1 194 ? -12.219 -8.336 -3.514 1 97.88 194 TYR A O 1
ATOM 1567 N N . GLU A 1 195 ? -13.133 -9.156 -1.585 1 97.25 195 GLU A N 1
ATOM 1568 C CA . GLU A 1 195 ? -12.023 -8.711 -0.744 1 97.25 195 GLU A CA 1
ATOM 1569 C C . GLU A 1 195 ? -10.914 -9.758 -0.693 1 97.25 195 GLU A C 1
ATOM 1571 O O . GLU A 1 195 ? -11.188 -10.961 -0.619 1 97.25 195 GLU A O 1
ATOM 1576 N N . CYS A 1 196 ? -9.711 -9.32 -0.847 1 98.75 196 CY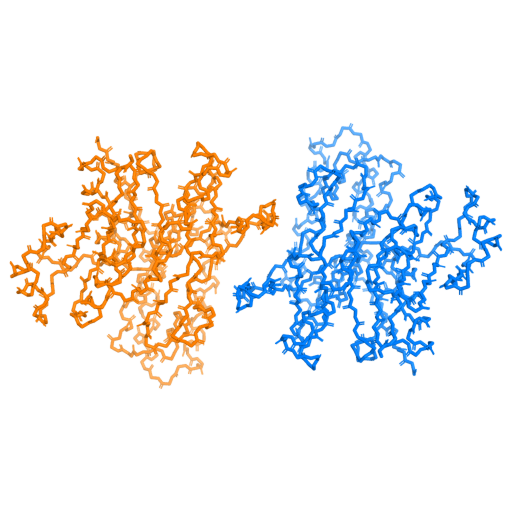S A N 1
ATOM 1577 C CA . CYS A 1 196 ? -8.539 -10.195 -0.835 1 98.75 196 CYS A CA 1
ATOM 1578 C C . CYS A 1 196 ? -7.504 -9.703 0.169 1 98.75 196 CYS A C 1
ATOM 1580 O O . CYS A 1 196 ? -7.359 -8.492 0.376 1 98.75 196 CYS A O 1
ATOM 1582 N N . TYR A 1 197 ? -6.801 -10.656 0.835 1 98.69 197 TYR A N 1
ATOM 1583 C CA . TYR A 1 197 ? -5.938 -10.242 1.937 1 98.69 197 TYR A CA 1
ATOM 1584 C C . TYR A 1 197 ? -4.637 -11.039 1.938 1 98.69 197 TYR A C 1
ATOM 1586 O O . TYR A 1 197 ? -4.621 -12.211 1.567 1 98.69 197 TYR A O 1
ATOM 1594 N N . MET A 1 198 ? -3.592 -10.43 2.359 1 98.88 198 MET A N 1
ATOM 1595 C CA . MET A 1 198 ? -2.395 -11.133 2.809 1 98.88 198 MET A CA 1
ATOM 1596 C C . MET A 1 198 ? -2.465 -11.43 4.305 1 98.88 198 MET A C 1
ATOM 1598 O O . MET A 1 198 ? -2.797 -10.547 5.098 1 98.88 198 MET A O 1
ATOM 1602 N N . CYS A 1 199 ? -2.248 -12.633 4.656 1 98.69 199 CYS A N 1
ATOM 1603 C CA . CYS A 1 199 ? -2.135 -13.039 6.051 1 98.69 199 CYS A CA 1
ATOM 1604 C C . CYS A 1 199 ? -0.72 -12.82 6.57 1 98.69 199 CYS A C 1
ATOM 1606 O O . CYS A 1 199 ? 0.213 -13.516 6.152 1 98.69 199 CYS A O 1
ATOM 1608 N N . ILE A 1 200 ? -0.575 -11.953 7.555 1 98.5 200 ILE A N 1
ATOM 1609 C CA . ILE A 1 200 ? 0.736 -11.5 8.008 1 98.5 200 ILE A CA 1
ATOM 1610 C C . ILE A 1 200 ? 1.502 -12.672 8.617 1 98.5 200 ILE A C 1
ATOM 1612 O O . ILE A 1 200 ? 2.715 -12.789 8.43 1 98.5 200 ILE A O 1
ATOM 1616 N N . ASP A 1 201 ? 0.802 -13.555 9.281 1 98.12 201 ASP A N 1
ATOM 1617 C CA . ASP A 1 201 ? 1.468 -14.609 10.047 1 98.12 201 ASP A CA 1
ATOM 1618 C C . ASP A 1 201 ? 1.521 -15.914 9.242 1 98.12 201 ASP A C 1
ATOM 1620 O O . ASP A 1 201 ? 1.977 -16.938 9.75 1 98.12 201 ASP A O 1
ATOM 1624 N N . SER A 1 202 ? 0.972 -15.992 8.055 1 98.69 202 SER A N 1
ATOM 1625 C CA . SER A 1 202 ? 1.267 -17.062 7.113 1 98.69 202 SER A CA 1
ATOM 1626 C C . SER A 1 202 ? 2.551 -16.797 6.34 1 98.69 202 SER A C 1
ATOM 1628 O O . SER A 1 202 ? 2.551 -16.016 5.379 1 98.69 202 SER A O 1
ATOM 1630 N N . ILE A 1 203 ? 3.596 -17.453 6.77 1 98.75 203 ILE A N 1
ATOM 1631 C CA . ILE A 1 203 ? 4.922 -17.125 6.258 1 98.75 203 ILE A CA 1
ATOM 1632 C C . ILE A 1 203 ? 5.418 -18.234 5.348 1 98.75 203 ILE A C 1
ATOM 1634 O O . ILE A 1 203 ? 5.344 -19.422 5.703 1 98.75 203 ILE A O 1
ATOM 1638 N N . VAL A 1 204 ? 5.863 -17.906 4.168 1 98.75 204 VAL A N 1
ATOM 1639 C CA . VAL A 1 204 ? 6.559 -18.828 3.273 1 98.75 204 VAL A CA 1
ATOM 1640 C C . VAL A 1 204 ? 7.855 -18.188 2.777 1 98.75 204 VAL A C 1
ATOM 1642 O O . VAL A 1 204 ? 7.973 -16.953 2.738 1 98.75 204 VAL A O 1
ATOM 1645 N N . HIS A 1 205 ? 8.797 -19.016 2.465 1 98.5 205 HIS A N 1
ATOM 1646 C CA . HIS A 1 205 ? 10.062 -18.531 1.905 1 98.5 205 HIS A CA 1
ATOM 1647 C C . HIS A 1 205 ? 10.188 -18.906 0.433 1 98.5 205 HIS A C 1
ATOM 1649 O O . HIS A 1 205 ? 10.078 -20.078 0.075 1 98.5 205 HIS A O 1
ATOM 1655 N N . HIS A 1 206 ? 10.352 -17.969 -0.419 1 98.12 206 HIS A N 1
ATOM 1656 C CA . HIS A 1 206 ? 10.602 -18.188 -1.838 1 98.12 206 HIS A CA 1
ATOM 1657 C C . HIS A 1 206 ? 12.094 -18.312 -2.123 1 98.12 206 HIS A C 1
ATOM 1659 O O . HIS A 1 206 ? 12.828 -17.328 -2.02 1 98.12 206 HIS A O 1
ATOM 1665 N N . TYR A 1 207 ? 12.484 -19.438 -2.521 1 95.56 207 TYR A N 1
ATOM 1666 C CA . TYR A 1 207 ? 13.906 -19.75 -2.641 1 95.56 207 TYR A CA 1
ATOM 1667 C C . TYR A 1 207 ? 14.391 -19.547 -4.07 1 95.56 207 TYR A C 1
ATOM 1669 O O . TYR A 1 207 ? 14.922 -20.469 -4.691 1 95.56 207 TYR A O 1
ATOM 1677 N N . MET A 1 208 ? 14.273 -18.344 -4.504 1 91.44 208 MET A N 1
ATOM 1678 C CA . MET A 1 208 ? 14.789 -17.969 -5.816 1 91.44 208 MET A CA 1
ATOM 1679 C C . MET A 1 208 ? 16.281 -17.672 -5.746 1 91.44 208 MET A C 1
ATOM 1681 O O . MET A 1 208 ? 16.844 -17.562 -4.656 1 91.44 208 MET A O 1
ATOM 1685 N N . LYS A 1 209 ? 16.828 -17.484 -6.902 1 86.75 209 LYS A N 1
ATOM 1686 C CA . LYS A 1 209 ? 18.281 -17.281 -6.977 1 86.75 209 LYS A CA 1
ATOM 1687 C C . LYS A 1 209 ? 18.672 -15.914 -6.414 1 86.75 209 LYS A C 1
ATOM 1689 O O . LYS A 1 209 ? 19.641 -15.797 -5.676 1 86.75 209 LYS A O 1
ATOM 1694 N N . SER A 1 210 ? 17.938 -14.891 -6.789 1 89.06 210 SER A N 1
ATOM 1695 C CA . SER A 1 210 ? 18.219 -13.539 -6.316 1 89.06 210 SER A CA 1
ATOM 1696 C C . SER A 1 210 ? 16.922 -12.812 -5.945 1 89.06 210 SER A C 1
ATOM 1698 O O . SER A 1 210 ? 15.852 -13.156 -6.449 1 89.06 210 SER A O 1
ATOM 1700 N N . ASN A 1 211 ? 17.125 -11.906 -5.027 1 92.31 211 ASN A N 1
ATOM 1701 C CA . ASN A 1 211 ? 15.961 -11.164 -4.547 1 92.31 211 ASN A CA 1
ATOM 1702 C C . ASN A 1 211 ? 15.773 -9.859 -5.316 1 92.31 211 ASN A C 1
ATOM 1704 O O . ASN A 1 211 ? 15.742 -8.781 -4.719 1 92.31 211 ASN A O 1
ATOM 1708 N N . VAL A 1 212 ? 15.703 -9.992 -6.562 1 85.06 212 VAL A N 1
ATOM 1709 C CA . VAL A 1 212 ? 15.484 -8.836 -7.418 1 85.06 212 VAL A CA 1
ATOM 1710 C C . VAL A 1 212 ? 14.266 -9.07 -8.305 1 85.06 212 VAL A C 1
ATOM 1712 O O . VAL A 1 212 ? 13.828 -10.203 -8.484 1 85.06 212 VAL A O 1
ATOM 1715 N N . GLY A 1 213 ? 13.719 -8.031 -8.719 1 80.25 213 GLY A N 1
ATOM 1716 C CA . GLY A 1 213 ? 12.594 -8.141 -9.633 1 80.25 213 GLY A CA 1
ATOM 1717 C C . GLY A 1 213 ? 13.016 -8.508 -11.047 1 80.25 213 GLY A C 1
ATOM 1718 O O . GLY A 1 213 ? 14.195 -8.734 -11.312 1 80.25 213 GLY A O 1
ATOM 1719 N N . VAL A 1 214 ? 12.047 -8.734 -11.898 1 76.56 214 VAL A N 1
ATOM 1720 C CA . VAL A 1 214 ? 12.281 -8.969 -13.32 1 76.56 214 VAL A CA 1
ATOM 1721 C C . VAL A 1 214 ? 13.148 -7.852 -13.898 1 76.56 214 VAL A C 1
ATOM 1723 O O . VAL A 1 214 ? 12.828 -6.668 -13.75 1 76.56 214 VAL A O 1
ATOM 1726 N N . ASP A 1 215 ? 14.328 -8.227 -14.375 1 85.12 215 ASP A N 1
ATOM 1727 C CA . ASP A 1 215 ? 15.305 -7.25 -14.844 1 85.12 215 ASP A CA 1
ATOM 1728 C C . ASP A 1 215 ? 15.891 -7.668 -16.188 1 85.12 215 ASP A C 1
ATOM 1730 O O . ASP A 1 215 ? 16.875 -8.406 -16.25 1 85.12 215 ASP A O 1
ATOM 1734 N N . ILE A 1 216 ? 15.375 -7.109 -17.219 1 89.94 216 ILE A N 1
ATOM 1735 C CA . ILE A 1 216 ? 15.828 -7.484 -18.562 1 89.94 216 ILE A CA 1
ATOM 1736 C C . ILE A 1 216 ? 17.203 -6.867 -18.828 1 89.94 216 ILE A C 1
ATOM 1738 O O . ILE A 1 216 ? 17.969 -7.387 -19.641 1 89.94 216 ILE A O 1
ATOM 1742 N N . ILE A 1 217 ? 17.516 -5.797 -18.141 1 90.19 217 ILE A N 1
ATOM 1743 C CA . ILE A 1 217 ? 18.75 -5.059 -18.391 1 90.19 217 ILE A CA 1
ATOM 1744 C C . ILE A 1 217 ? 19.953 -5.902 -17.969 1 90.19 217 ILE A C 1
ATOM 1746 O O . ILE A 1 217 ? 20.875 -6.102 -18.75 1 90.19 217 ILE A O 1
ATOM 1750 N N . ASN A 1 218 ? 19.891 -6.465 -16.812 1 84.81 218 ASN A N 1
ATOM 1751 C CA . ASN A 1 218 ? 21.016 -7.195 -16.266 1 84.81 218 ASN A CA 1
ATOM 1752 C C . ASN A 1 218 ? 20.797 -8.703 -16.297 1 84.81 218 ASN A C 1
ATOM 1754 O O . ASN A 1 218 ? 21.656 -9.477 -15.875 1 84.81 218 ASN A O 1
ATOM 1758 N N . GLY A 1 219 ? 19.672 -9.078 -16.828 1 78.81 219 GLY A N 1
ATOM 1759 C CA . GLY A 1 219 ? 19.328 -10.492 -16.828 1 78.81 219 GLY A CA 1
ATOM 1760 C C . GLY A 1 219 ? 20.141 -11.305 -17.812 1 78.81 219 GLY A C 1
ATOM 1761 O O . GLY A 1 219 ? 20.812 -10.75 -18.688 1 78.81 219 GLY A O 1
ATOM 1762 N N . ASP A 1 220 ? 20.109 -12.594 -17.547 1 75.81 220 ASP A N 1
ATOM 1763 C CA . ASP A 1 220 ? 20.844 -13.547 -18.375 1 75.81 220 ASP A CA 1
ATOM 1764 C C . ASP A 1 220 ? 20.328 -13.523 -19.812 1 75.81 220 ASP A C 1
ATOM 1766 O O . ASP A 1 220 ? 19.125 -13.656 -20.047 1 75.81 220 ASP A O 1
ATOM 1770 N N . THR A 1 221 ? 21.234 -13.508 -20.734 1 77 221 THR A N 1
ATOM 1771 C CA . THR A 1 221 ? 20.891 -13.422 -22.141 1 77 221 THR A CA 1
ATOM 1772 C C . THR A 1 221 ? 20.203 -14.703 -22.609 1 77 221 THR A C 1
ATOM 1774 O O . THR A 1 221 ? 19.406 -14.68 -23.562 1 77 221 THR A O 1
ATOM 1777 N N . ASP A 1 222 ? 20.516 -15.797 -21.906 1 77.5 222 ASP A N 1
ATOM 1778 C CA . ASP A 1 222 ? 19.922 -17.078 -22.297 1 77.5 222 ASP A CA 1
ATOM 1779 C C . ASP A 1 222 ? 18.438 -17.141 -21.953 1 77.5 222 ASP A C 1
ATOM 1781 O O . ASP A 1 222 ? 17.703 -17.953 -22.5 1 77.5 222 ASP A O 1
ATOM 1785 N N . ARG A 1 223 ? 18.031 -16.156 -21.156 1 84 223 ARG A N 1
ATOM 1786 C CA . ARG A 1 223 ? 16.625 -16.188 -20.719 1 84 223 ARG A CA 1
ATOM 1787 C C . ARG A 1 223 ? 15.875 -14.961 -21.203 1 84 223 ARG A C 1
ATOM 1789 O O . ARG A 1 223 ? 14.797 -14.648 -20.703 1 84 223 ARG A O 1
ATOM 1796 N N . VAL A 1 224 ? 16.422 -14.375 -22.219 1 90.69 224 VAL A N 1
ATOM 1797 C CA . VAL A 1 224 ? 15.875 -13.109 -22.688 1 90.69 224 VAL A CA 1
ATOM 1798 C C . VAL A 1 224 ? 14.523 -13.352 -23.344 1 90.69 224 VAL A C 1
ATOM 1800 O O . VAL A 1 224 ? 13.641 -12.492 -23.297 1 90.69 224 VAL A O 1
ATOM 1803 N N . GLY A 1 225 ? 14.352 -14.57 -23.906 1 91.69 225 GLY A N 1
ATOM 1804 C CA . GLY A 1 225 ? 13.125 -14.906 -24.609 1 91.69 225 GLY A CA 1
ATOM 1805 C C . GLY A 1 225 ? 11.883 -14.789 -23.75 1 91.69 225 GLY A C 1
ATOM 1806 O O . GLY A 1 225 ? 10.789 -14.523 -24.25 1 91.69 225 GLY A O 1
ATOM 1807 N N . ARG A 1 226 ? 12.047 -14.938 -22.5 1 92 226 ARG A N 1
ATOM 1808 C CA . ARG A 1 226 ? 10.922 -14.898 -21.562 1 92 226 ARG A CA 1
ATOM 1809 C C . ARG A 1 226 ? 10.289 -13.516 -21.516 1 92 226 ARG A C 1
ATOM 1811 O O . ARG A 1 226 ? 9.109 -13.375 -21.219 1 92 226 ARG A O 1
ATOM 1818 N N . TYR A 1 227 ? 11.07 -12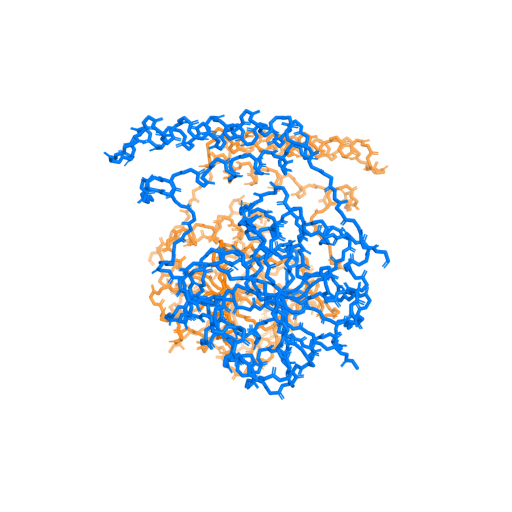.562 -21.891 1 94.75 227 TYR A N 1
ATOM 1819 C CA . TYR A 1 227 ? 10.594 -11.188 -21.766 1 94.75 227 TYR A CA 1
ATOM 1820 C C . TYR A 1 227 ? 9.562 -10.875 -22.844 1 94.75 227 TYR A C 1
ATOM 1822 O O . TYR A 1 227 ? 8.82 -9.898 -22.734 1 94.75 227 TYR A O 1
ATOM 1830 N N . PHE A 1 228 ? 9.555 -11.703 -23.891 1 96.12 228 PHE A N 1
ATOM 1831 C CA . PHE A 1 228 ? 8.453 -11.633 -24.844 1 96.12 228 PHE A CA 1
ATOM 1832 C C . PHE A 1 228 ? 7.113 -11.68 -24.125 1 96.12 228 PHE A C 1
ATOM 1834 O O . PHE A 1 228 ? 6.238 -10.844 -24.375 1 96.12 228 PHE A O 1
ATOM 1841 N N . PHE A 1 229 ? 7.023 -12.586 -23.203 1 96.62 229 PHE A N 1
ATOM 1842 C CA . PHE A 1 229 ? 5.762 -12.82 -22.516 1 96.62 229 PHE A CA 1
ATOM 1843 C C . PHE A 1 229 ? 5.445 -11.664 -21.562 1 96.62 229 PHE A C 1
ATOM 1845 O O . PHE A 1 229 ? 4.281 -11.289 -21.406 1 96.62 229 PHE A O 1
ATOM 1852 N N . GLU A 1 230 ? 6.379 -11.148 -20.891 1 95.44 230 GLU A N 1
ATOM 1853 C CA . GLU A 1 230 ? 6.16 -10.016 -20 1 95.44 230 GLU A CA 1
ATOM 1854 C C . GLU A 1 230 ? 5.465 -8.867 -20.734 1 95.44 230 GLU A C 1
ATOM 1856 O O . GLU A 1 230 ? 4.449 -8.352 -20.25 1 95.44 230 GLU A O 1
ATOM 1861 N N . TYR A 1 231 ? 6.039 -8.516 -21.859 1 96.25 231 TYR A N 1
ATOM 1862 C CA . TYR A 1 231 ? 5.547 -7.34 -22.562 1 96.25 231 TYR A CA 1
ATOM 1863 C C . TYR A 1 231 ? 4.227 -7.633 -23.266 1 96.25 231 TYR A C 1
ATOM 1865 O O . TYR A 1 231 ? 3.35 -6.77 -23.344 1 96.25 231 TYR A O 1
ATOM 1873 N N . ARG A 1 232 ? 4.074 -8.812 -23.734 1 97.19 232 ARG A N 1
ATOM 1874 C CA . ARG A 1 232 ? 2.807 -9.203 -24.344 1 97.19 232 ARG A CA 1
ATOM 1875 C C . ARG A 1 232 ? 1.685 -9.203 -23.312 1 97.19 232 ARG A C 1
ATOM 1877 O O . ARG A 1 232 ? 0.627 -8.609 -23.531 1 97.19 232 ARG A O 1
ATOM 1884 N N . ASN A 1 233 ? 1.941 -9.938 -22.25 1 97.88 233 ASN A N 1
ATOM 1885 C CA . ASN A 1 233 ? 0.922 -10.109 -21.219 1 97.88 233 ASN A CA 1
ATOM 1886 C C . ASN A 1 233 ? 0.562 -8.781 -20.562 1 97.88 233 ASN A C 1
ATOM 1888 O O . ASN A 1 233 ? -0.608 -8.516 -20.281 1 97.88 233 ASN A O 1
ATOM 1892 N N . LYS A 1 234 ? 1.555 -7.961 -20.312 1 96.75 234 LYS A N 1
ATOM 1893 C CA . LYS A 1 234 ? 1.301 -6.645 -19.734 1 96.75 234 LYS A CA 1
ATOM 1894 C C . LYS A 1 234 ? 0.458 -5.785 -20.672 1 96.75 234 LYS A C 1
ATOM 1896 O O . LYS A 1 234 ? -0.389 -5.012 -20.219 1 96.75 234 LYS A O 1
ATOM 1901 N N . PHE A 1 235 ? 0.786 -5.82 -21.938 1 96.12 235 PHE A N 1
ATOM 1902 C CA . PHE A 1 235 ? -0.025 -5.078 -22.906 1 96.12 235 PHE A CA 1
ATOM 1903 C C . PHE A 1 235 ? -1.488 -5.496 -22.812 1 96.12 235 PHE A C 1
ATOM 1905 O O . PHE A 1 235 ? -2.381 -4.645 -22.781 1 96.12 235 PHE A O 1
ATOM 1912 N N . TYR A 1 236 ? -1.716 -6.777 -22.797 1 96.06 236 TYR A N 1
ATOM 1913 C CA . TYR A 1 236 ? -3.068 -7.312 -22.688 1 96.06 236 TYR A CA 1
ATOM 1914 C C . TYR A 1 236 ? -3.781 -6.727 -21.469 1 96.06 236 TYR A C 1
ATOM 1916 O O . TYR A 1 236 ? -4.93 -6.285 -21.562 1 96.06 236 TYR A O 1
ATOM 1924 N N . MET A 1 237 ? -3.166 -6.711 -20.359 1 95.75 237 MET A N 1
ATOM 1925 C CA . MET A 1 237 ? -3.773 -6.234 -19.125 1 95.75 237 MET A CA 1
ATOM 1926 C C . MET A 1 237 ? -4.023 -4.73 -19.188 1 95.75 237 MET A C 1
ATOM 1928 O O . MET A 1 237 ? -5.062 -4.25 -18.734 1 95.75 237 MET A O 1
ATOM 1932 N N . ASN A 1 238 ? -3.059 -4.027 -19.75 1 94.56 238 ASN A N 1
ATOM 1933 C CA . ASN A 1 238 ? -3.184 -2.576 -19.828 1 94.56 238 ASN A CA 1
ATOM 1934 C C . ASN A 1 238 ? -4.238 -2.156 -20.844 1 94.56 238 ASN A C 1
ATOM 1936 O O . ASN A 1 238 ? -4.918 -1.145 -20.672 1 94.56 238 ASN A O 1
ATOM 1940 N N . LYS A 1 239 ? -4.316 -2.891 -21.875 1 92.06 239 LYS A N 1
ATOM 1941 C CA . LYS A 1 239 ? -5.285 -2.547 -22.922 1 92.06 239 LYS A CA 1
ATOM 1942 C C . LYS A 1 239 ? -6.715 -2.641 -22.391 1 92.06 239 LYS A C 1
ATOM 1944 O O . LYS A 1 239 ? -7.602 -1.926 -22.859 1 92.06 239 LYS A O 1
ATOM 1949 N N . LYS A 1 240 ? -6.953 -3.469 -21.422 1 89.81 240 LYS A N 1
ATOM 1950 C CA . LYS A 1 240 ? -8.266 -3.582 -20.797 1 89.81 240 LYS A CA 1
ATOM 1951 C C . LYS A 1 240 ? -8.641 -2.289 -20.078 1 89.81 240 LYS A C 1
ATOM 1953 O O . LYS A 1 240 ? -9.82 -2.053 -19.797 1 89.81 240 LYS A O 1
ATOM 1958 N N . ARG A 1 241 ? -7.711 -1.491 -19.75 1 88 241 ARG A N 1
ATOM 1959 C CA . ARG A 1 241 ? -7.941 -0.215 -19.078 1 88 241 ARG A CA 1
ATOM 1960 C C . ARG A 1 241 ? -8.227 0.89 -20.094 1 88 241 ARG A C 1
ATOM 1962 O O . ARG A 1 241 ? -8.297 2.066 -19.734 1 88 241 ARG A O 1
ATOM 1969 N N . GLY A 1 242 ? -8.242 0.56 -21.391 1 88.12 242 GLY A N 1
ATOM 1970 C CA . GLY A 1 242 ? -8.57 1.52 -22.422 1 88.12 242 GLY A CA 1
ATOM 1971 C C . GLY A 1 242 ? -7.359 2.238 -22.984 1 88.12 242 GLY A C 1
ATOM 1972 O O . GLY A 1 242 ? -6.238 1.734 -22.906 1 88.12 242 GLY A O 1
ATOM 1973 N N . PHE A 1 243 ? -7.645 3.316 -23.625 1 88.19 243 PHE A N 1
ATOM 1974 C CA . PHE A 1 243 ? -6.625 4.066 -24.344 1 88.19 243 PHE A CA 1
ATOM 1975 C C . PHE A 1 243 ? -5.516 4.52 -23.391 1 88.19 243 PHE A C 1
ATOM 1977 O O . PHE A 1 243 ? -4.336 4.488 -23.75 1 88.19 243 PHE A O 1
ATOM 1984 N N . ARG A 1 244 ? -5.914 4.945 -22.188 1 85.81 244 ARG A N 1
ATOM 1985 C CA . ARG A 1 244 ? -4.922 5.367 -21.203 1 85.81 244 ARG A CA 1
ATOM 1986 C C . ARG A 1 244 ? -3.979 4.219 -20.859 1 85.81 244 ARG A C 1
ATOM 1988 O O . ARG A 1 244 ? -2.779 4.434 -20.656 1 85.81 244 ARG A O 1
ATOM 1995 N N . GLY A 1 245 ? -4.512 3.02 -20.766 1 90.56 245 GLY A N 1
ATOM 1996 C CA . GLY A 1 245 ? -3.686 1.85 -20.516 1 90.56 245 GLY A CA 1
ATOM 1997 C C . GLY A 1 245 ? -2.682 1.576 -21.625 1 90.56 245 GLY A C 1
ATOM 1998 O O . GLY A 1 245 ? -1.525 1.251 -21.344 1 90.56 245 GLY A O 1
ATOM 1999 N N . VAL A 1 246 ? -3.102 1.748 -22.781 1 89.31 246 VAL A N 1
ATOM 2000 C CA . VAL A 1 246 ? -2.24 1.511 -23.938 1 89.31 246 VAL A CA 1
ATOM 2001 C C . VAL A 1 246 ? -1.093 2.518 -23.938 1 89.31 246 VAL A C 1
ATOM 2003 O O . VAL A 1 246 ? 0.062 2.152 -24.188 1 89.31 246 VAL A O 1
ATOM 2006 N N . ILE A 1 247 ? -1.389 3.729 -23.688 1 91.38 247 ILE A N 1
ATOM 2007 C CA . ILE A 1 247 ? -0.368 4.77 -23.625 1 91.38 247 ILE A CA 1
ATOM 2008 C C . ILE A 1 247 ? 0.647 4.445 -22.531 1 91.38 247 ILE A C 1
ATOM 2010 O O . ILE A 1 247 ? 1.856 4.566 -22.75 1 91.38 247 ILE A O 1
ATOM 2014 N N . PHE A 1 248 ? 0.109 4.09 -21.422 1 91 248 PHE A N 1
ATOM 2015 C CA . PHE A 1 248 ? 0.973 3.738 -20.312 1 91 248 PHE A CA 1
ATOM 2016 C C . PHE A 1 248 ? 1.935 2.621 -20.688 1 91 248 PHE A C 1
ATOM 2018 O O . PHE A 1 248 ? 3.135 2.711 -20.422 1 91 248 PHE A O 1
ATOM 2025 N N . HIS A 1 249 ? 1.395 1.596 -21.281 1 94.31 249 HIS A N 1
ATOM 2026 C CA . HIS A 1 249 ? 2.232 0.46 -21.656 1 94.31 249 HIS A CA 1
ATOM 2027 C C . HIS A 1 249 ? 3.252 0.853 -22.719 1 94.31 249 HIS A C 1
ATOM 2029 O O . HIS A 1 249 ? 4.379 0.356 -22.719 1 94.31 249 HIS A O 1
ATOM 2035 N N . THR A 1 250 ? 2.877 1.663 -23.641 1 94.25 250 THR A N 1
ATOM 2036 C CA . THR A 1 250 ? 3.789 2.123 -24.688 1 94.25 250 THR A CA 1
ATOM 2037 C C . THR A 1 250 ? 4.949 2.906 -24.078 1 94.25 250 THR A C 1
ATOM 2039 O O . THR A 1 250 ? 6.109 2.668 -24.422 1 94.25 250 THR A O 1
ATOM 2042 N N . LYS A 1 251 ? 4.598 3.811 -23.156 1 93.12 251 LYS A N 1
ATOM 2043 C CA . LYS A 1 251 ? 5.641 4.562 -22.469 1 93.12 251 LYS A CA 1
ATOM 2044 C C . LYS A 1 251 ? 6.59 3.631 -21.734 1 93.12 251 LYS A C 1
ATOM 2046 O O . LYS A 1 251 ? 7.809 3.824 -21.75 1 93.12 251 LYS A O 1
ATOM 2051 N N . TYR A 1 252 ? 5.984 2.715 -21.031 1 92.5 252 TYR A N 1
ATOM 2052 C CA . TYR A 1 252 ? 6.77 1.72 -20.312 1 92.5 252 TYR A CA 1
ATOM 2053 C C . TYR A 1 252 ? 7.723 0.992 -21.25 1 92.5 252 TYR A C 1
ATOM 2055 O O . TYR A 1 252 ? 8.898 0.807 -20.922 1 92.5 252 TYR A O 1
ATOM 2063 N N . THR A 1 253 ? 7.23 0.575 -22.375 1 94.69 253 THR A N 1
ATOM 2064 C CA . THR A 1 253 ? 8.016 -0.176 -23.344 1 94.69 253 THR A CA 1
ATOM 2065 C C . THR A 1 253 ? 9.141 0.685 -23.906 1 94.69 253 THR A C 1
ATOM 2067 O O . THR A 1 253 ? 10.281 0.234 -24.016 1 94.69 253 THR A O 1
ATOM 2070 N N . VAL A 1 254 ? 8.844 1.911 -24.25 1 94.88 254 VAL A N 1
ATOM 2071 C CA . VAL A 1 254 ? 9.844 2.834 -24.797 1 94.88 254 VAL A CA 1
ATOM 2072 C C . VAL A 1 254 ? 10.938 3.078 -23.766 1 94.88 254 VAL A C 1
ATOM 2074 O O . VAL A 1 254 ? 12.125 3.045 -24.094 1 94.88 254 VAL A O 1
ATOM 2077 N N . LYS A 1 255 ? 10.484 3.34 -22.562 1 93.88 255 LYS A N 1
ATOM 2078 C CA . LYS A 1 255 ? 11.453 3.535 -21.5 1 93.88 255 LYS A CA 1
ATOM 2079 C C . LYS A 1 255 ? 12.367 2.322 -21.359 1 93.88 255 LYS A C 1
ATOM 2081 O O . LYS A 1 255 ? 13.578 2.467 -21.156 1 93.88 255 LYS A O 1
ATOM 2086 N N . SER A 1 256 ? 11.75 1.111 -21.375 1 94.31 256 SER A N 1
ATOM 2087 C CA . SER A 1 256 ? 12.523 -0.121 -21.266 1 94.31 256 SER A CA 1
ATOM 2088 C C . SER A 1 256 ? 13.555 -0.225 -22.391 1 94.31 256 SER A C 1
ATOM 2090 O O . SER A 1 256 ? 14.703 -0.605 -22.156 1 94.31 256 SER A O 1
ATOM 2092 N N . ILE A 1 257 ? 13.148 0.109 -23.594 1 95.12 257 ILE A N 1
ATOM 2093 C CA . ILE A 1 257 ? 14.031 0.039 -24.75 1 95.12 257 ILE A CA 1
ATOM 2094 C C . ILE A 1 257 ? 15.188 1.022 -24.578 1 95.12 257 ILE A C 1
ATOM 2096 O O . ILE A 1 257 ? 16.344 0.675 -24.812 1 95.12 257 ILE A O 1
ATOM 2100 N N . LEU A 1 258 ? 14.844 2.23 -24.125 1 96.19 258 LEU A N 1
ATOM 2101 C CA . LEU A 1 258 ? 15.883 3.232 -23.906 1 96.19 258 LEU A CA 1
ATOM 2102 C C . LEU A 1 258 ? 16.875 2.768 -22.844 1 96.19 258 LEU A C 1
ATOM 2104 O O . LEU A 1 258 ? 18.078 2.932 -23 1 96.19 258 LEU A O 1
ATOM 2108 N N . GLN A 1 259 ? 16.359 2.219 -21.828 1 94.94 259 GLN A N 1
ATOM 2109 C CA . GLN A 1 259 ? 17.219 1.726 -20.766 1 94.94 259 GLN A CA 1
ATOM 2110 C C . GLN A 1 259 ? 18.109 0.583 -21.25 1 94.94 259 GLN A C 1
ATOM 2112 O O . GLN A 1 259 ? 19.266 0.479 -20.859 1 94.94 259 GLN A O 1
ATOM 2117 N N . ILE A 1 260 ? 17.516 -0.334 -22.031 1 94.06 260 ILE A N 1
ATOM 2118 C CA . ILE A 1 260 ? 18.297 -1.433 -22.609 1 94.06 260 ILE A CA 1
ATOM 2119 C C . ILE A 1 260 ? 19.453 -0.875 -23.438 1 94.06 260 ILE A C 1
ATOM 2121 O O . ILE A 1 260 ? 20.594 -1.295 -23.266 1 94.06 260 ILE A O 1
ATOM 2125 N N . LEU A 1 261 ? 19.188 0.1 -24.25 1 95.31 261 LEU A N 1
ATOM 2126 C CA . LEU A 1 261 ? 20.188 0.666 -25.156 1 95.31 261 LEU A CA 1
ATOM 2127 C C . LEU A 1 261 ? 21.266 1.415 -24.391 1 95.31 261 LEU A C 1
ATOM 2129 O O . LEU A 1 261 ? 22.438 1.395 -24.766 1 95.31 261 LEU A O 1
ATOM 2133 N N . LEU A 1 262 ? 20.922 1.954 -23.25 1 96 262 LEU A N 1
ATOM 2134 C CA . LEU A 1 262 ? 21.844 2.812 -22.516 1 96 262 LEU A CA 1
ATOM 2135 C C . LEU A 1 262 ? 22.594 2.02 -21.453 1 96 262 LEU A C 1
ATOM 2137 O O . LEU A 1 262 ? 23.75 2.318 -21.156 1 96 262 LEU A O 1
ATOM 2141 N N . LYS A 1 263 ? 21.984 0.995 -20.906 1 94.12 263 LYS A N 1
ATOM 2142 C CA . LYS A 1 263 ? 22.531 0.428 -19.688 1 94.12 263 LYS A CA 1
ATOM 2143 C C . LYS A 1 263 ? 22.938 -1.032 -19.875 1 94.12 263 LYS A C 1
ATOM 2145 O O . LYS A 1 263 ? 23.719 -1.579 -19.094 1 94.12 263 LYS A O 1
ATOM 2150 N N . SER A 1 264 ? 22.328 -1.703 -20.844 1 92.06 264 SER A N 1
ATOM 2151 C CA . SER A 1 264 ? 22.672 -3.111 -21.031 1 92.06 264 SER A CA 1
ATOM 2152 C C . SER A 1 264 ? 24.094 -3.273 -21.562 1 92.06 264 SER A C 1
ATOM 2154 O O . SER A 1 264 ? 24.531 -2.504 -22.406 1 92.06 264 SER A O 1
ATOM 2156 N N . LYS A 1 265 ? 24.75 -4.258 -21.047 1 88.75 265 LYS A N 1
ATOM 2157 C CA . LYS A 1 265 ? 26.141 -4.488 -21.453 1 88.75 265 LYS A CA 1
ATOM 2158 C C . LYS A 1 265 ? 26.219 -5.418 -22.656 1 88.75 265 LYS A C 1
ATOM 2160 O O . LYS A 1 265 ? 27.156 -5.344 -23.438 1 88.75 265 LYS A O 1
ATOM 2165 N N . GLU A 1 266 ? 25.281 -6.32 -22.828 1 89.44 266 GLU A N 1
ATOM 2166 C CA . GLU A 1 266 ? 25.297 -7.297 -23.922 1 89.44 266 GLU A CA 1
ATOM 2167 C C . GLU A 1 266 ? 23.906 -7.574 -24.438 1 89.44 266 GLU A C 1
ATOM 2169 O O . GLU A 1 266 ? 22.906 -7.375 -23.734 1 89.44 266 GLU A O 1
ATOM 2174 N N . GLY A 1 267 ? 23.797 -8.023 -25.734 1 90.62 267 GLY A N 1
ATOM 2175 C CA . GLY A 1 267 ? 22.578 -8.539 -26.328 1 90.62 267 GLY A CA 1
ATOM 2176 C C . GLY A 1 267 ? 21.516 -7.469 -26.531 1 90.62 267 GLY A C 1
ATOM 2177 O O . GLY A 1 267 ? 20.328 -7.746 -26.406 1 90.62 267 GLY A O 1
ATOM 2178 N N . LYS A 1 268 ? 21.969 -6.266 -26.688 1 93.38 268 LYS A N 1
ATOM 2179 C CA . LYS A 1 268 ? 21.031 -5.145 -26.781 1 93.38 268 LYS A CA 1
ATOM 2180 C C . LYS A 1 268 ? 20.031 -5.355 -27.922 1 93.38 268 LYS A C 1
ATOM 2182 O O . LYS A 1 268 ? 18.828 -5.156 -27.734 1 93.38 268 LYS A O 1
ATOM 2187 N N . GLY A 1 269 ? 20.531 -5.73 -29.031 1 94 269 GLY A N 1
ATOM 2188 C CA . GLY A 1 269 ? 19.641 -5.961 -30.172 1 94 269 GLY A CA 1
ATOM 2189 C C . GLY A 1 269 ? 18.609 -7.039 -29.922 1 94 269 GLY A C 1
ATOM 2190 O O . GLY A 1 269 ? 17.422 -6.852 -30.203 1 94 269 GLY A O 1
ATOM 2191 N N . LYS A 1 270 ? 19.062 -8.133 -29.422 1 94.38 270 LYS A N 1
ATOM 2192 C CA . LYS A 1 270 ? 18.172 -9.242 -29.125 1 94.38 270 LYS A CA 1
ATOM 2193 C C . LYS A 1 270 ? 17.125 -8.828 -28.078 1 94.38 270 LYS A C 1
ATOM 2195 O O . LYS A 1 270 ? 15.945 -9.18 -28.203 1 94.38 270 LYS A O 1
ATOM 2200 N N . LYS A 1 271 ? 17.547 -8.109 -27.078 1 95.75 271 LYS A N 1
ATOM 2201 C CA . LYS A 1 271 ? 16.656 -7.652 -26.031 1 95.75 271 LYS A CA 1
ATOM 2202 C C . LYS A 1 271 ? 15.578 -6.723 -26.578 1 95.75 271 LYS A C 1
ATOM 2204 O O . LYS A 1 271 ? 14.391 -6.895 -26.297 1 95.75 271 LYS A O 1
ATOM 2209 N N . VAL A 1 272 ? 15.977 -5.809 -27.359 1 96 272 VAL A N 1
ATOM 2210 C CA . VAL A 1 272 ? 15.039 -4.863 -27.953 1 96 272 VAL A CA 1
ATOM 2211 C C . VAL A 1 272 ? 14.055 -5.605 -28.859 1 96 272 VAL A C 1
ATOM 2213 O O . VAL A 1 272 ? 12.859 -5.324 -28.859 1 96 272 VAL A O 1
ATOM 2216 N N . LYS A 1 273 ? 14.602 -6.527 -29.609 1 96.12 273 LYS A N 1
ATOM 2217 C CA . LYS A 1 273 ? 13.758 -7.309 -30.516 1 96.12 273 LYS A CA 1
ATOM 2218 C C . LYS A 1 273 ? 12.68 -8.07 -29.75 1 96.12 273 LYS A C 1
ATOM 2220 O O . LYS A 1 273 ? 11.516 -8.078 -30.141 1 96.12 273 LYS A O 1
ATOM 2225 N N . VAL A 1 274 ? 13.055 -8.664 -28.703 1 96.06 274 VAL A N 1
ATOM 2226 C CA . VAL A 1 274 ? 12.125 -9.461 -27.891 1 96.06 274 VAL A CA 1
ATOM 2227 C C . VAL A 1 274 ? 11.062 -8.555 -27.281 1 96.06 274 VAL A C 1
ATOM 2229 O O . VAL A 1 274 ? 9.883 -8.914 -27.234 1 96.06 274 VAL A O 1
ATOM 2232 N N . VAL A 1 275 ? 11.461 -7.398 -26.797 1 96.62 275 VAL A N 1
ATOM 2233 C CA . VAL A 1 275 ? 10.547 -6.43 -26.203 1 96.62 275 VAL A CA 1
ATOM 2234 C C . VAL A 1 275 ? 9.523 -5.973 -27.234 1 96.62 275 VAL A C 1
ATOM 2236 O O . VAL A 1 275 ? 8.32 -5.969 -26.969 1 96.62 275 VAL A O 1
ATOM 2239 N N . LEU A 1 276 ? 10 -5.66 -28.406 1 96.44 276 LEU A N 1
ATOM 2240 C CA . LEU A 1 276 ? 9.125 -5.18 -29.484 1 96.44 276 LEU A CA 1
ATOM 2241 C C . LEU A 1 276 ? 8.195 -6.285 -29.953 1 96.44 276 LEU A C 1
ATOM 2243 O O . LEU A 1 276 ? 7.016 -6.039 -30.219 1 96.44 276 LEU A O 1
ATOM 2247 N N . LYS A 1 277 ? 8.758 -7.492 -30.094 1 96.94 277 LYS A N 1
ATOM 2248 C CA . LYS A 1 277 ? 7.918 -8.625 -30.484 1 96.94 277 LYS A CA 1
ATOM 2249 C C . LYS A 1 277 ? 6.789 -8.828 -29.469 1 96.94 277 LYS A C 1
ATOM 2251 O O . LYS A 1 277 ? 5.645 -9.078 -29.859 1 96.94 277 LYS A O 1
ATOM 2256 N N . GLY A 1 278 ? 7.113 -8.734 -28.203 1 97.44 278 GLY A N 1
ATOM 2257 C CA . GLY A 1 278 ? 6.102 -8.852 -27.156 1 97.44 278 GLY A CA 1
ATOM 2258 C C . GLY A 1 278 ? 5.059 -7.75 -27.219 1 97.44 278 GLY A C 1
ATOM 2259 O O . GLY A 1 278 ? 3.857 -8.016 -27.156 1 97.44 278 GLY A O 1
ATOM 2260 N N . TYR A 1 279 ? 5.551 -6.527 -27.359 1 96.44 279 TYR A N 1
ATOM 2261 C CA . TYR A 1 279 ? 4.664 -5.371 -27.438 1 96.44 279 TYR A CA 1
ATOM 2262 C C . TYR A 1 279 ? 3.658 -5.535 -28.578 1 96.44 279 TYR A C 1
ATOM 2264 O O . TYR A 1 279 ? 2.449 -5.43 -28.359 1 96.44 279 TYR A O 1
ATOM 2272 N N . PHE A 1 280 ? 4.102 -5.836 -29.781 1 95.81 280 PHE A N 1
ATOM 2273 C CA . PHE A 1 280 ? 3.232 -5.895 -30.953 1 95.81 280 PHE A CA 1
ATOM 2274 C C . PHE A 1 280 ? 2.32 -7.113 -30.891 1 95.81 280 PHE A C 1
ATOM 2276 O O . PHE A 1 280 ? 1.177 -7.066 -31.359 1 95.81 280 PHE A O 1
ATOM 2283 N N . SER A 1 281 ? 2.844 -8.219 -30.344 1 96.31 281 SER A N 1
ATOM 2284 C CA . SER A 1 281 ? 1.998 -9.391 -30.156 1 96.31 281 SER A CA 1
ATOM 2285 C C . SER A 1 281 ? 0.86 -9.102 -29.188 1 96.31 281 SER A C 1
ATOM 2287 O O . SER A 1 281 ? -0.22 -9.68 -29.297 1 96.31 281 SER A O 1
ATOM 2289 N N . GLY A 1 282 ? 1.15 -8.227 -28.219 1 95.81 282 GLY A N 1
ATOM 2290 C CA . GLY A 1 282 ? 0.154 -7.875 -27.219 1 95.81 282 GLY A CA 1
ATOM 2291 C C . GLY A 1 282 ? -1.048 -7.156 -27.797 1 95.81 282 GLY A C 1
ATOM 2292 O O . GLY A 1 282 ? -2.137 -7.188 -27.219 1 95.81 282 GLY A O 1
ATOM 2293 N N . ILE A 1 283 ? -0.876 -6.488 -28.891 1 91.69 283 ILE A N 1
ATOM 2294 C CA . ILE A 1 283 ? -1.938 -5.715 -29.531 1 91.69 283 ILE A CA 1
ATOM 2295 C C . ILE A 1 283 ? -3.088 -6.641 -29.906 1 91.69 283 ILE A C 1
ATOM 2297 O O . ILE A 1 283 ? -4.258 -6.312 -29.688 1 91.69 283 ILE A O 1
ATOM 2301 N N . THR A 1 284 ? -2.729 -7.859 -30.391 1 94 284 THR A N 1
ATOM 2302 C CA . THR A 1 284 ? -3.77 -8.75 -30.891 1 94 284 THR A CA 1
ATOM 2303 C C . THR A 1 284 ? -4.023 -9.891 -29.906 1 94 284 THR A C 1
ATOM 2305 O O . THR A 1 284 ? -4.984 -10.648 -30.062 1 94 284 THR A O 1
ATOM 2308 N N . PHE A 1 285 ? -3.133 -10.055 -28.938 1 95.44 285 PHE A N 1
ATOM 2309 C CA . PHE A 1 285 ? -3.262 -11.117 -27.938 1 95.44 285 PHE A CA 1
ATOM 2310 C C . PHE A 1 285 ? -4.574 -10.992 -27.172 1 95.44 285 PHE A C 1
ATOM 2312 O O . PHE A 1 285 ? -4.82 -9.977 -26.531 1 95.44 285 PHE A O 1
ATOM 2319 N N . ASN A 1 286 ? -5.484 -11.914 -27.281 1 94.62 286 ASN A N 1
ATOM 2320 C CA . ASN A 1 286 ? -6.801 -11.914 -26.656 1 94.62 286 ASN A CA 1
ATOM 2321 C C . ASN A 1 286 ? -7.219 -13.32 -26.234 1 94.62 286 ASN A C 1
ATOM 2323 O O . ASN A 1 286 ? -8.141 -13.898 -26.828 1 94.62 286 ASN A O 1
ATOM 2327 N N . PRO A 1 287 ? -6.629 -13.773 -25.188 1 95.75 287 PRO A N 1
ATOM 2328 C CA . PRO A 1 287 ? -6.898 -15.148 -24.75 1 95.75 287 PRO A CA 1
ATOM 2329 C C . PRO A 1 287 ? -8.281 -15.305 -24.109 1 95.75 287 PRO A C 1
ATOM 2331 O O . PRO A 1 287 ? -8.875 -14.32 -23.672 1 95.75 287 PRO A O 1
ATOM 2334 N N . ARG A 1 288 ? -8.781 -16.531 -24.156 1 93.5 288 ARG A N 1
ATOM 2335 C CA . ARG A 1 288 ? -10.047 -16.859 -23.516 1 93.5 288 ARG A CA 1
ATOM 2336 C C . ARG A 1 288 ? -9.828 -17.391 -22.094 1 93.5 288 ARG A C 1
ATOM 2338 O O . ARG A 1 288 ? -8.883 -18.141 -21.859 1 93.5 288 ARG A O 1
ATOM 2345 N N . ILE A 1 289 ? -10.688 -17 -21.25 1 96.06 289 ILE A N 1
ATOM 2346 C CA . ILE A 1 289 ? -10.656 -17.531 -19.891 1 96.06 289 ILE A CA 1
ATOM 2347 C C . ILE A 1 289 ? -11.383 -18.875 -19.844 1 96.06 289 ILE A C 1
ATOM 2349 O O . ILE A 1 289 ? -12.547 -18.969 -20.234 1 96.06 289 ILE A O 1
ATOM 2353 N N . GLU A 1 290 ? -10.656 -19.875 -19.422 1 97.81 290 GLU A N 1
ATOM 2354 C CA . GLU A 1 290 ? -11.25 -21.203 -19.25 1 97.81 290 GLU A CA 1
ATOM 2355 C C . GLU A 1 290 ? -12.039 -21.297 -17.953 1 97.81 290 GLU A C 1
ATOM 2357 O O . GLU A 1 290 ? -11.547 -20.906 -16.891 1 97.81 290 GLU A O 1
ATOM 2362 N N . HIS A 1 291 ? -13.305 -21.781 -18.031 1 97.44 291 HIS A N 1
ATOM 2363 C CA . HIS A 1 291 ? -14.125 -21.969 -16.844 1 97.44 291 HIS A CA 1
ATOM 2364 C C . HIS A 1 291 ? -14.297 -23.453 -16.516 1 97.44 291 HIS A C 1
ATOM 2366 O O . HIS A 1 291 ? -14.305 -24.281 -17.422 1 97.44 291 HIS A O 1
ATOM 2372 N N . VAL A 1 292 ? -14.422 -23.719 -15.227 1 95.94 292 VAL A N 1
ATOM 2373 C CA . VAL A 1 292 ? -14.625 -25.094 -14.773 1 95.94 292 VAL A CA 1
ATOM 2374 C C . VAL A 1 292 ? -16.109 -25.453 -14.844 1 95.94 292 VAL A C 1
ATOM 2376 O O . VAL A 1 292 ? -16.969 -24.562 -14.812 1 95.94 292 VAL A O 1
ATOM 2379 N N . LYS A 1 293 ? -16.422 -26.812 -14.945 1 86.44 293 LYS A N 1
ATOM 2380 C CA . LYS A 1 293 ? -17.797 -27.297 -15.047 1 86.44 293 LYS A CA 1
ATOM 2381 C C . LYS A 1 293 ? -18.234 -27.969 -13.742 1 86.44 293 LYS A C 1
ATOM 2383 O O . LYS A 1 293 ? -17.422 -28.547 -13.023 1 86.44 293 LYS A O 1
ATOM 2388 N N . MET B 1 1 ? 15.477 10.219 27.672 1 90.94 1 MET B N 1
ATOM 2389 C CA . MET B 1 1 ? 14.68 10.516 26.484 1 90.94 1 MET B CA 1
ATOM 2390 C C . MET B 1 1 ? 13.469 11.367 26.844 1 90.94 1 MET B C 1
ATOM 2392 O O . MET B 1 1 ? 12.688 11.008 27.719 1 90.94 1 MET B O 1
ATOM 2396 N N . ARG B 1 2 ? 13.43 12.648 26.359 1 97.88 2 ARG B N 1
ATOM 2397 C CA . ARG B 1 2 ? 12.297 13.539 26.594 1 97.88 2 ARG B CA 1
ATOM 2398 C C . ARG B 1 2 ? 11.336 13.523 25.406 1 97.88 2 ARG B C 1
ATOM 2400 O O . ARG B 1 2 ? 11.742 13.758 24.266 1 97.88 2 ARG B O 1
ATOM 2407 N N . ILE B 1 3 ? 10.039 13.266 25.75 1 98.56 3 ILE B N 1
ATOM 2408 C CA . ILE B 1 3 ? 9.023 13.164 24.703 1 98.56 3 ILE B CA 1
ATOM 2409 C C . ILE B 1 3 ? 7.922 14.188 24.953 1 98.56 3 ILE B C 1
ATOM 2411 O O . ILE B 1 3 ? 7.422 14.312 26.078 1 98.56 3 ILE B O 1
ATOM 2415 N N . CYS B 1 4 ? 7.562 14.922 23.938 1 98.38 4 CYS B N 1
ATOM 2416 C CA . CYS B 1 4 ? 6.48 15.898 24.047 1 98.38 4 CYS B CA 1
ATOM 2417 C C . CYS B 1 4 ? 5.391 15.609 23.016 1 98.38 4 CYS B C 1
ATOM 2419 O O . CYS B 1 4 ? 5.68 15.117 21.922 1 98.38 4 CYS B O 1
ATOM 2421 N N . ALA B 1 5 ? 4.164 15.828 23.391 1 98.88 5 ALA B N 1
ATOM 2422 C CA . ALA B 1 5 ? 3.057 15.828 22.438 1 98.88 5 ALA B CA 1
ATOM 2423 C C . ALA B 1 5 ? 2.707 17.25 22 1 98.88 5 ALA B C 1
ATOM 2425 O O . ALA B 1 5 ? 2.758 18.188 22.812 1 98.88 5 ALA B O 1
ATOM 2426 N N . VAL B 1 6 ? 2.381 17.438 20.75 1 98.94 6 VAL B N 1
ATOM 2427 C CA . VAL B 1 6 ? 1.934 18.703 20.203 1 98.94 6 VAL B CA 1
ATOM 2428 C C . VAL B 1 6 ? 0.521 18.562 19.656 1 98.94 6 VAL B C 1
ATOM 2430 O O . VAL B 1 6 ? 0.263 17.703 18.812 1 98.94 6 VAL B O 1
ATOM 2433 N N . ILE B 1 7 ? -0.367 19.422 20.109 1 98.81 7 ILE B N 1
ATOM 2434 C CA . ILE B 1 7 ? -1.753 19.438 19.656 1 98.81 7 ILE B CA 1
ATOM 2435 C C . ILE B 1 7 ? -2.092 20.812 19.094 1 98.81 7 ILE B C 1
ATOM 2437 O O . ILE B 1 7 ? -1.754 21.844 19.703 1 98.81 7 ILE B O 1
ATOM 2441 N N . VAL B 1 8 ? -2.701 20.828 17.953 1 98.69 8 VAL B N 1
ATOM 2442 C CA . VAL B 1 8 ? -3.262 22.047 17.406 1 98.69 8 VAL B CA 1
ATOM 2443 C C . VAL B 1 8 ? -4.781 22.031 17.547 1 98.69 8 VAL B C 1
ATOM 2445 O O . VAL B 1 8 ? -5.434 21.062 17.172 1 98.69 8 VAL B O 1
ATOM 2448 N N . THR B 1 9 ? -5.324 23.094 18.109 1 98.62 9 THR B N 1
ATOM 2449 C CA . THR B 1 9 ? -6.766 23.094 18.328 1 98.62 9 THR B CA 1
ATOM 2450 C C . THR B 1 9 ? -7.379 24.406 17.812 1 98.62 9 THR B C 1
ATOM 2452 O O . THR B 1 9 ? -6.711 25.438 17.797 1 98.62 9 THR B O 1
ATOM 2455 N N . TYR B 1 10 ? -8.602 24.359 17.312 1 97.94 10 TYR B N 1
ATOM 2456 C CA . TYR B 1 10 ? -9.398 25.5 16.875 1 97.94 10 TYR B CA 1
ATOM 2457 C C . TYR B 1 10 ? -10.883 25.25 17.125 1 97.94 10 TYR B C 1
ATOM 2459 O O . TYR B 1 10 ? -11.547 24.594 16.312 1 97.94 10 TYR B O 1
ATOM 2467 N N . ASN B 1 11 ? -11.445 25.797 18.156 1 97.31 11 ASN B N 1
ATOM 2468 C CA . ASN B 1 11 ? -12.867 25.844 18.484 1 97.31 11 ASN B CA 1
ATOM 2469 C C . ASN B 1 11 ? -13.469 24.453 18.578 1 97.31 11 ASN B C 1
ATOM 2471 O O . ASN B 1 11 ? -14.508 24.172 17.969 1 97.31 11 ASN B O 1
ATOM 2475 N N . ARG B 1 12 ? -12.859 23.578 19.344 1 97.06 12 ARG B N 1
ATOM 2476 C CA . ARG B 1 12 ? -13.336 22.219 19.625 1 97.06 12 ARG B CA 1
ATOM 2477 C C . ARG B 1 12 ? -12.992 21.812 21.062 1 97.06 12 ARG B C 1
ATOM 2479 O O . ARG B 1 12 ? -12.406 20.75 21.281 1 97.06 12 ARG B O 1
ATOM 2486 N N . LEU B 1 13 ? -13.477 22.609 21.938 1 98.25 13 LEU B N 1
ATOM 2487 C CA . LEU B 1 13 ? -13.07 22.516 23.344 1 98.25 13 LEU B CA 1
ATOM 2488 C C . LEU B 1 13 ? -13.344 21.125 23.891 1 98.25 13 LEU B C 1
ATOM 2490 O O . LEU B 1 13 ? -12.469 20.516 24.531 1 98.25 13 LEU B O 1
ATOM 2494 N N . ASP B 1 14 ? -14.5 20.562 23.641 1 98.06 14 ASP B N 1
ATOM 2495 C CA . ASP B 1 14 ? -14.867 19.281 24.234 1 98.06 14 ASP B CA 1
ATOM 2496 C C . ASP B 1 14 ? -13.961 18.156 23.734 1 98.06 14 ASP B C 1
ATOM 2498 O O . ASP B 1 14 ? -13.516 17.312 24.516 1 98.06 14 ASP B O 1
ATOM 2502 N N . LEU B 1 15 ? -13.711 18.156 22.469 1 98.25 15 LEU B N 1
ATOM 2503 C CA . LEU B 1 15 ? -12.812 17.156 21.906 1 98.25 15 LEU B CA 1
ATOM 2504 C C . LEU B 1 15 ? -11.391 17.328 22.422 1 98.25 15 LEU B C 1
ATOM 2506 O O . LEU B 1 15 ? -10.703 16.359 22.719 1 98.25 15 LEU B O 1
ATOM 2510 N N . LEU B 1 16 ? -10.977 18.578 22.547 1 98.62 16 LEU B N 1
ATOM 2511 C CA . LEU B 1 16 ? -9.656 18.875 23.094 1 98.62 16 LEU B CA 1
ATOM 2512 C C . LEU B 1 16 ? -9.5 18.297 24.5 1 98.62 16 LEU B C 1
ATOM 2514 O O . LEU B 1 16 ? -8.477 17.672 24.812 1 98.62 16 LEU B O 1
ATOM 2518 N N . LYS B 1 17 ? -10.508 18.5 25.344 1 98.5 17 LYS B N 1
ATOM 2519 C CA . LYS B 1 17 ? -10.469 17.984 26.703 1 98.5 17 LYS B CA 1
ATOM 2520 C C . LYS B 1 17 ? -10.266 16.469 26.703 1 98.5 17 LYS B C 1
ATOM 2522 O O . LYS B 1 17 ? -9.445 15.945 27.469 1 98.5 17 LYS B O 1
ATOM 2527 N N . SER B 1 18 ? -10.992 15.812 25.828 1 98.38 18 SER B N 1
ATOM 2528 C CA . SER B 1 18 ? -10.859 14.367 25.719 1 98.38 18 SER B CA 1
ATOM 2529 C C . SER B 1 18 ? -9.469 13.969 25.25 1 98.38 18 SER B C 1
ATOM 2531 O O . SER B 1 18 ? -8.875 13.016 25.766 1 98.38 18 SER B O 1
ATOM 2533 N N . THR B 1 19 ? -8.961 14.625 24.25 1 98.62 19 THR B N 1
ATOM 2534 C CA . THR B 1 19 ? -7.621 14.359 23.734 1 98.62 19 THR B CA 1
ATOM 2535 C C . THR B 1 19 ? -6.574 14.523 24.844 1 98.62 19 THR B C 1
ATOM 2537 O O . THR B 1 19 ? -5.715 13.656 25.016 1 98.62 19 THR B O 1
ATOM 2540 N N . ILE B 1 20 ? -6.668 15.602 25.625 1 98.44 20 ILE B N 1
ATOM 2541 C CA . ILE B 1 20 ? -5.742 15.875 26.719 1 98.44 20 ILE B CA 1
ATOM 2542 C C . ILE B 1 20 ? -5.793 14.742 27.734 1 98.44 20 ILE B C 1
ATOM 2544 O O . ILE B 1 20 ? -4.75 14.242 28.156 1 98.44 20 ILE B O 1
ATOM 2548 N N . GLU B 1 21 ? -6.973 14.359 28.094 1 98.25 21 GLU B N 1
ATOM 2549 C CA . GLU B 1 21 ? -7.145 13.281 29.062 1 98.25 21 GLU B CA 1
ATOM 2550 C C . GLU B 1 21 ? -6.461 12 28.578 1 98.25 21 GLU B C 1
ATOM 2552 O O . GLU B 1 21 ? -5.773 11.336 29.359 1 98.25 21 GLU B O 1
ATOM 2557 N N . LYS B 1 22 ? -6.656 11.633 27.312 1 98.56 22 LYS B N 1
ATOM 2558 C CA . LYS B 1 22 ? -6.031 10.438 26.734 1 98.56 22 LYS B CA 1
ATOM 2559 C C . LYS B 1 22 ? -4.508 10.547 26.781 1 98.56 22 LYS B C 1
ATOM 2561 O O . LYS B 1 22 ? -3.816 9.57 27.047 1 98.56 22 LYS B O 1
ATOM 2566 N N . LEU B 1 23 ? -3.979 11.695 26.5 1 98.69 23 LEU B N 1
ATOM 2567 C CA . LEU B 1 23 ? -2.533 11.906 26.484 1 98.69 23 LEU B CA 1
ATOM 2568 C C . LEU B 1 23 ? -1.954 11.82 27.891 1 98.69 23 LEU B C 1
ATOM 2570 O O . LEU B 1 23 ? -0.887 11.234 28.094 1 98.69 23 LEU B O 1
ATOM 2574 N N . LEU B 1 24 ? -2.639 12.383 28.844 1 98.06 24 LEU B N 1
ATOM 2575 C CA . LEU B 1 24 ? -2.174 12.359 30.219 1 98.06 24 LEU B CA 1
ATOM 2576 C C . LEU B 1 24 ? -2.182 10.945 30.781 1 98.06 24 LEU B C 1
ATOM 2578 O O . LEU B 1 24 ? -1.455 10.641 31.734 1 98.06 24 LEU B O 1
ATOM 2582 N N . ASN B 1 25 ? -2.949 10.039 30.188 1 98 25 ASN B N 1
ATOM 2583 C CA . ASN B 1 25 ? -3.119 8.688 30.703 1 98 25 ASN B CA 1
ATOM 2584 C C . ASN B 1 25 ? -2.303 7.672 29.906 1 98 25 ASN B C 1
ATOM 2586 O O . ASN B 1 25 ? -2.541 6.465 30 1 98 25 ASN B O 1
ATOM 2590 N N . GLN B 1 26 ? -1.398 8.109 29.141 1 98.62 26 GLN B N 1
ATOM 2591 C CA . GLN B 1 26 ? -0.518 7.203 28.422 1 98.62 26 GLN B CA 1
ATOM 2592 C C . GLN B 1 26 ? 0.313 6.359 29.375 1 98.62 26 GLN B C 1
ATOM 2594 O O . GLN B 1 26 ? 0.751 6.848 30.422 1 98.62 26 GLN B O 1
ATOM 2599 N N . SER B 1 27 ? 0.575 5.062 29 1 98.75 27 SER B N 1
ATOM 2600 C CA . SER B 1 27 ? 1.405 4.18 29.812 1 98.75 27 SER B CA 1
ATOM 2601 C C . SER B 1 27 ? 2.842 4.684 29.875 1 98.75 27 SER B C 1
ATOM 2603 O O . SER B 1 27 ? 3.473 4.625 30.938 1 98.75 27 SER B O 1
ATOM 2605 N N . LEU B 1 28 ? 3.4 5.066 28.75 1 98.31 28 LEU B N 1
ATOM 2606 C CA . LEU B 1 28 ? 4.637 5.836 28.766 1 98.31 28 LEU B CA 1
ATOM 2607 C C . LEU B 1 28 ? 4.352 7.324 28.938 1 98.31 28 LEU B C 1
ATOM 2609 O O . LEU B 1 28 ? 3.77 7.961 28.062 1 98.31 28 LEU B O 1
ATOM 2613 N N . LYS B 1 29 ? 4.797 7.824 30.047 1 98.19 29 LYS B N 1
ATOM 2614 C CA . LYS B 1 29 ? 4.41 9.188 30.406 1 98.19 29 LYS B CA 1
ATOM 2615 C C . LYS B 1 29 ? 5.125 10.211 29.516 1 98.19 29 LYS B C 1
ATOM 2617 O O . LYS B 1 29 ? 6.312 10.062 29.234 1 98.19 29 LYS B O 1
ATOM 2622 N N . LEU B 1 30 ? 4.336 11.188 29.141 1 98.56 30 LEU B N 1
ATOM 2623 C CA 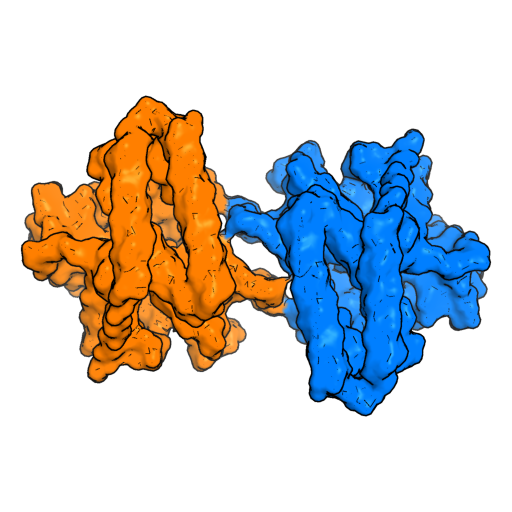. LEU B 1 30 ? 4.898 12.32 28.406 1 98.56 30 LEU B CA 1
ATOM 2624 C C . LEU B 1 30 ? 5.605 13.281 29.359 1 98.56 30 LEU B C 1
ATOM 2626 O O . LEU B 1 30 ? 5.176 13.469 30.5 1 98.56 30 LEU B O 1
ATOM 2630 N N . ASP B 1 31 ? 6.625 13.922 28.844 1 98.56 31 ASP B N 1
ATOM 2631 C CA . ASP B 1 31 ? 7.309 14.953 29.609 1 98.56 31 ASP B CA 1
ATOM 2632 C C . ASP B 1 31 ? 6.566 16.281 29.516 1 98.56 31 ASP B C 1
ATOM 2634 O O . ASP B 1 31 ? 6.641 17.109 30.438 1 98.56 31 ASP B O 1
ATOM 2638 N N . GLU B 1 32 ? 5.883 16.453 28.391 1 98.69 32 GLU B N 1
ATOM 2639 C CA . GLU B 1 32 ? 5.188 17.719 28.156 1 98.69 32 GLU B CA 1
ATOM 2640 C C . GLU B 1 32 ? 4.125 17.578 27.078 1 98.69 32 GLU B C 1
ATOM 2642 O O . GLU B 1 32 ? 4.238 16.719 26.203 1 98.69 32 GLU B O 1
ATOM 2647 N N . ILE B 1 33 ? 3.07 18.312 27.219 1 98.81 33 ILE B N 1
ATOM 2648 C CA . ILE B 1 33 ? 2.051 18.484 26.188 1 98.81 33 ILE B CA 1
ATOM 2649 C C . ILE B 1 33 ? 1.955 19.953 25.781 1 98.81 33 ILE B C 1
ATOM 2651 O O . ILE B 1 33 ? 1.594 20.797 26.594 1 98.81 33 ILE B O 1
ATOM 2655 N N . ILE B 1 34 ? 2.305 20.219 24.547 1 98.88 34 ILE B N 1
ATOM 2656 C CA . ILE B 1 34 ? 2.197 21.562 24 1 98.88 34 ILE B CA 1
ATOM 2657 C C . ILE B 1 34 ? 0.899 21.703 23.219 1 98.88 34 ILE B C 1
ATOM 2659 O O . ILE B 1 34 ? 0.641 20.922 22.297 1 98.88 34 ILE B O 1
ATOM 2663 N N . ILE B 1 35 ? 0.095 22.656 23.594 1 98.88 35 ILE B N 1
ATOM 2664 C CA . ILE B 1 35 ? -1.186 22.875 22.938 1 98.88 35 ILE B CA 1
ATOM 2665 C C . ILE B 1 35 ? -1.18 24.219 22.234 1 98.88 35 ILE B C 1
ATOM 2667 O O . ILE B 1 35 ? -1.031 25.266 22.875 1 98.88 35 ILE B O 1
ATOM 2671 N N . ILE B 1 36 ? -1.354 24.219 20.938 1 98.88 36 ILE B N 1
ATOM 2672 C CA . ILE B 1 36 ? -1.422 25.438 20.141 1 98.88 36 ILE B CA 1
ATOM 2673 C C . ILE B 1 36 ? -2.879 25.875 19.969 1 98.88 36 ILE B C 1
ATOM 2675 O O . ILE B 1 36 ? -3.637 25.219 19.234 1 98.88 36 ILE B O 1
ATOM 2679 N N . ASP B 1 37 ? -3.211 26.922 20.625 1 98.69 37 ASP B N 1
ATOM 2680 C CA . ASP B 1 37 ? -4.52 27.531 20.438 1 98.69 37 ASP B CA 1
ATOM 2681 C C . ASP B 1 37 ? -4.527 28.438 19.203 1 98.69 37 ASP B C 1
ATOM 2683 O O . ASP B 1 37 ? -3.992 29.547 19.25 1 98.69 37 ASP B O 1
ATOM 2687 N N . ASN B 1 38 ? -5.184 27.953 18.219 1 98.25 38 ASN B N 1
ATOM 2688 C CA . ASN B 1 38 ? -5.207 28.641 16.938 1 98.25 38 ASN B CA 1
ATOM 2689 C C . ASN B 1 38 ? -6.23 29.766 16.922 1 98.25 38 ASN B C 1
ATOM 2691 O O . ASN B 1 38 ? -7.043 29.859 16 1 98.25 38 ASN B O 1
ATOM 2695 N N . ASN B 1 39 ? -6.246 30.562 17.953 1 98.06 39 ASN B N 1
ATOM 2696 C CA . ASN B 1 39 ? -7.129 31.703 18.109 1 98.06 39 ASN B CA 1
ATOM 2697 C C . ASN B 1 39 ? -8.586 31.266 18.281 1 98.06 39 ASN B C 1
ATOM 2699 O O . ASN B 1 39 ? -9.461 31.719 17.547 1 98.06 39 ASN B O 1
ATOM 2703 N N . CYS B 1 40 ? -8.766 30.438 19.266 1 98.12 40 CYS B N 1
ATOM 2704 C CA . CYS B 1 40 ? -10.086 29.891 19.547 1 98.12 40 CYS B CA 1
ATOM 2705 C C . CYS B 1 40 ? -10.992 30.938 20.156 1 98.12 40 CYS B C 1
ATOM 2707 O O . CYS B 1 40 ? -10.516 31.859 20.828 1 98.12 40 CYS B O 1
ATOM 2709 N N . THR B 1 41 ? -12.336 30.781 19.938 1 97.69 41 THR B N 1
ATOM 2710 C CA . THR B 1 41 ? -13.328 31.703 20.469 1 97.69 41 THR B CA 1
ATOM 2711 C C . THR B 1 41 ? -14.438 30.953 21.188 1 97.69 41 THR B C 1
ATOM 2713 O O . THR B 1 41 ? -15.477 31.531 21.516 1 97.69 41 THR B O 1
ATOM 2716 N N . ASP B 1 42 ? -14.258 29.734 21.5 1 97.75 42 ASP B N 1
ATOM 2717 C CA . ASP B 1 42 ? -15.344 28.906 22.016 1 97.75 42 ASP B CA 1
ATOM 2718 C C . ASP B 1 42 ? -15.133 28.594 23.484 1 97.75 42 ASP B C 1
ATOM 2720 O O . ASP B 1 42 ? -15.695 27.625 24 1 97.75 42 ASP B O 1
ATOM 2724 N N . GLY B 1 43 ? -14.258 29.297 24.141 1 97.94 43 GLY B N 1
ATOM 2725 C CA . GLY B 1 43 ? -13.961 29.031 25.531 1 97.94 43 GLY B CA 1
ATOM 2726 C C . GLY B 1 43 ? -12.68 28.25 25.734 1 97.94 43 GLY B C 1
ATOM 2727 O O . GLY B 1 43 ? -12.211 28.078 26.859 1 97.94 43 GLY B O 1
ATOM 2728 N N . THR B 1 44 ? -12.055 27.781 24.641 1 98.38 44 THR B N 1
ATOM 2729 C CA . THR B 1 44 ? -10.828 27 24.703 1 98.38 44 THR B CA 1
ATOM 2730 C C . THR B 1 44 ? -9.703 27.797 25.359 1 98.38 44 THR B C 1
ATOM 2732 O O . THR B 1 44 ? -8.992 27.281 26.219 1 98.38 44 THR B O 1
ATOM 2735 N N . ARG B 1 45 ? -9.594 29.031 24.953 1 97.25 45 ARG B N 1
ATOM 2736 C CA . ARG B 1 45 ? -8.531 29.875 25.484 1 97.25 45 ARG B CA 1
ATOM 2737 C C . ARG B 1 45 ? -8.641 30.016 27 1 97.25 45 ARG B C 1
ATOM 2739 O O . ARG B 1 45 ? -7.648 29.875 27.719 1 97.25 45 ARG B O 1
ATOM 2746 N N . GLU B 1 46 ? -9.828 30.25 27.516 1 97.56 46 GLU B N 1
ATOM 2747 C CA . GLU B 1 46 ? -10.078 30.375 28.938 1 97.56 46 GLU B CA 1
ATOM 2748 C C . GLU B 1 46 ? -9.781 29.062 29.656 1 97.56 46 GLU B C 1
ATOM 2750 O O . GLU B 1 46 ? -9.141 29.047 30.719 1 97.56 46 GLU B O 1
ATOM 2755 N N . TYR B 1 47 ? -10.312 28.062 29.078 1 97.81 47 TYR B N 1
ATOM 2756 C CA . TYR B 1 47 ? -10.07 26.734 29.641 1 97.81 47 TYR B CA 1
ATOM 2757 C C . TYR B 1 47 ? -8.578 26.484 29.812 1 97.81 47 TYR B C 1
ATOM 2759 O O . TYR B 1 47 ? -8.133 26.047 30.875 1 97.81 47 TYR B O 1
ATOM 2767 N N . LEU B 1 48 ? -7.738 26.734 28.766 1 98 48 LEU B N 1
ATOM 2768 C CA . LEU B 1 48 ? -6.305 26.469 28.781 1 98 48 LEU B CA 1
ATOM 2769 C C . LEU B 1 48 ? -5.586 27.391 29.75 1 98 48 LEU B C 1
ATOM 2771 O O . LEU B 1 48 ? -4.602 26.984 30.375 1 98 48 LEU B O 1
ATOM 2775 N N . ARG B 1 49 ? -6.055 28.609 29.875 1 96.19 49 ARG B N 1
ATOM 2776 C CA . ARG B 1 49 ? -5.461 29.562 30.797 1 96.19 49 ARG B CA 1
ATOM 2777 C C . ARG B 1 49 ? -5.641 29.109 32.25 1 96.19 49 ARG B C 1
ATOM 2779 O O . ARG B 1 49 ? -4.758 29.312 33.094 1 96.19 49 ARG B O 1
ATOM 2786 N N . ASP B 1 50 ? -6.719 28.5 32.469 1 95.44 50 ASP B N 1
ATOM 2787 C CA . ASP B 1 50 ? -7.086 28.125 33.844 1 95.44 50 ASP B CA 1
ATOM 2788 C C . ASP B 1 50 ? -6.527 26.75 34.219 1 95.44 50 ASP B C 1
ATOM 2790 O O . ASP B 1 50 ? -6.566 26.344 35.375 1 95.44 50 ASP B O 1
ATOM 2794 N N . LEU B 1 51 ? -6.07 26.094 33.219 1 92.38 51 LEU B N 1
ATOM 2795 C CA . LEU B 1 51 ? -5.547 24.75 33.469 1 92.38 51 LEU B CA 1
ATOM 2796 C C . LEU B 1 51 ? -4.32 24.797 34.375 1 92.38 51 LEU B C 1
ATOM 2798 O O . LEU B 1 51 ? -3.402 25.578 34.125 1 92.38 51 LEU B O 1
ATOM 2802 N N . LYS B 1 52 ? -4.266 24 35.5 1 89.44 52 LYS B N 1
ATOM 2803 C CA . LYS B 1 52 ? -3.162 23.984 36.469 1 89.44 52 LYS B CA 1
ATOM 2804 C C . LYS B 1 52 ? -2.27 22.766 36.25 1 89.44 52 LYS B C 1
ATOM 2806 O O . LYS B 1 52 ? -1.323 22.547 37 1 89.44 52 LYS B O 1
ATOM 2811 N N . GLU B 1 53 ? -2.398 22.109 35.25 1 89.81 53 GLU B N 1
ATOM 2812 C CA . GLU B 1 53 ? -1.575 20.938 34.969 1 89.81 53 GLU B CA 1
ATOM 2813 C C . GLU B 1 53 ? -0.178 21.344 34.5 1 89.81 53 GLU B C 1
ATOM 2815 O O . GLU B 1 53 ? -0.014 21.906 33.406 1 89.81 53 GLU B O 1
ATOM 2820 N N . GLU B 1 54 ? 0.895 21 35.219 1 92.25 54 GLU B N 1
ATOM 2821 C CA . GLU B 1 54 ? 2.264 21.453 34.969 1 92.25 54 GLU B CA 1
ATOM 2822 C C . GLU B 1 54 ? 2.812 20.891 33.656 1 92.25 54 GLU B C 1
ATOM 2824 O O . GLU B 1 54 ? 3.676 21.516 33.031 1 92.25 54 GLU B O 1
ATOM 2829 N N . LYS B 1 55 ? 2.326 19.797 33.25 1 95.56 55 LYS B N 1
ATOM 2830 C CA . LYS B 1 55 ? 2.842 19.141 32.062 1 95.56 55 LYS B CA 1
ATOM 2831 C C . LYS B 1 55 ? 2.295 19.812 30.797 1 95.56 55 LYS B C 1
ATOM 2833 O O . LYS B 1 55 ? 2.771 19.547 29.703 1 95.56 55 LYS B O 1
ATOM 2838 N N . ILE B 1 56 ? 1.331 20.688 30.906 1 98.12 56 ILE B N 1
ATOM 2839 C CA . ILE B 1 56 ? 0.664 21.266 29.75 1 98.12 56 ILE B CA 1
ATOM 2840 C C . ILE B 1 56 ? 1.166 22.688 29.531 1 98.12 56 ILE B C 1
ATOM 2842 O O . ILE B 1 56 ? 1.178 23.5 30.453 1 98.12 56 ILE B O 1
ATOM 2846 N N . THR B 1 57 ? 1.596 22.969 28.359 1 98.19 57 THR B N 1
ATOM 2847 C CA . THR B 1 57 ? 2.051 24.281 27.922 1 98.19 57 THR B CA 1
ATOM 2848 C C . THR B 1 57 ? 1.168 24.828 26.812 1 98.19 57 THR B C 1
ATOM 2850 O O . THR B 1 57 ? 1.34 24.469 25.641 1 98.19 57 THR B O 1
ATOM 2853 N N . PRO B 1 58 ? 0.268 25.703 27.141 1 98.19 58 PRO B N 1
ATOM 2854 C CA . PRO B 1 58 ? -0.542 26.328 26.094 1 98.19 58 PRO B CA 1
ATOM 2855 C C . PRO B 1 58 ? 0.201 27.438 25.375 1 98.19 58 PRO B C 1
ATOM 2857 O O . PRO B 1 58 ? 0.976 28.188 25.984 1 98.19 58 PRO B O 1
ATOM 2860 N N . VAL B 1 59 ? 0.05 27.516 24.078 1 98.44 59 VAL B N 1
ATOM 2861 C CA . VAL B 1 59 ? 0.521 28.609 23.219 1 98.44 59 VAL B CA 1
ATOM 2862 C C . VAL B 1 59 ? -0.665 29.281 22.531 1 98.44 59 VAL B C 1
ATOM 2864 O O . VAL B 1 59 ? -1.441 28.609 21.844 1 98.44 59 VAL B O 1
ATOM 2867 N N . PHE B 1 60 ? -0.78 30.531 22.734 1 98.44 60 PHE B N 1
ATOM 2868 C CA . PHE B 1 60 ? -1.92 31.266 22.203 1 98.44 60 PHE B CA 1
ATOM 2869 C C . PHE B 1 60 ? -1.512 32.094 20.984 1 98.44 60 PHE B C 1
ATOM 2871 O O . PHE B 1 60 ? -0.682 33 21.078 1 98.44 60 PHE B O 1
ATOM 2878 N N . LEU B 1 61 ? -2.139 31.766 19.844 1 98.25 61 LEU B N 1
ATOM 2879 C CA . LEU B 1 61 ? -1.875 32.531 18.641 1 98.25 61 LEU B CA 1
ATOM 2880 C C . LEU B 1 61 ? -2.855 33.688 18.516 1 98.25 61 LEU B C 1
ATOM 2882 O O . LEU B 1 61 ? -3.982 33.625 19 1 98.25 61 LEU B O 1
ATOM 2886 N N . ASP B 1 62 ? -2.441 34.75 17.766 1 97.56 62 ASP B N 1
ATOM 2887 C CA . ASP B 1 62 ? -3.252 35.938 17.609 1 97.56 62 ASP B CA 1
ATOM 2888 C C . ASP B 1 62 ? -4.25 35.781 16.469 1 97.56 62 ASP B C 1
ATOM 2890 O O . ASP B 1 62 ? -5.242 36.531 16.391 1 97.56 62 ASP B O 1
ATOM 2894 N N . GLU B 1 63 ? -4 34.906 15.586 1 97.81 63 GLU B N 1
ATOM 2895 C CA . GLU B 1 63 ? -4.891 34.625 14.461 1 97.81 63 GLU B CA 1
ATOM 2896 C C . GLU B 1 63 ? -4.859 33.156 14.102 1 97.81 63 GLU B C 1
ATOM 2898 O O . GLU B 1 63 ? -3.932 32.438 14.484 1 97.81 63 GLU B O 1
ATOM 2903 N N . ASN B 1 64 ? -5.938 32.75 13.469 1 97.38 64 ASN B N 1
ATOM 2904 C CA . ASN B 1 64 ? -5.965 31.391 12.93 1 97.38 64 ASN B CA 1
ATOM 2905 C C . ASN B 1 64 ? -5.066 31.25 11.711 1 97.38 64 ASN B C 1
ATOM 2907 O O . ASN B 1 64 ? -5.359 31.812 10.648 1 97.38 64 ASN B O 1
ATOM 2911 N N . ILE B 1 65 ? -4.004 30.5 11.836 1 97.5 65 ILE B N 1
ATOM 2912 C CA . ILE B 1 65 ? -3.047 30.375 10.742 1 97.5 65 ILE B CA 1
ATOM 2913 C C . ILE B 1 65 ? -3.133 28.969 10.141 1 97.5 65 ILE B C 1
ATOM 2915 O O . ILE B 1 65 ? -2.17 28.484 9.539 1 97.5 65 ILE B O 1
ATOM 2919 N N . GLY B 1 66 ? -4.262 28.266 10.367 1 97.38 66 GLY B N 1
ATOM 2920 C CA . GLY B 1 66 ? -4.488 26.953 9.812 1 97.38 66 GLY B CA 1
ATOM 2921 C C . GLY B 1 66 ? -3.775 25.844 10.578 1 97.38 66 GLY B C 1
ATOM 2922 O O . GLY B 1 66 ? -2.877 26.125 11.375 1 97.38 66 GLY B O 1
ATOM 2923 N N . GLY B 1 67 ? -4.184 24.625 10.289 1 97.56 67 GLY B N 1
ATOM 2924 C CA . GLY B 1 67 ? -3.518 23.484 10.898 1 97.56 67 GLY B CA 1
ATOM 2925 C C . GLY B 1 67 ? -2.037 23.422 10.578 1 97.56 67 GLY B C 1
ATOM 2926 O O . GLY B 1 67 ? -1.218 23.141 11.461 1 97.56 67 GLY B O 1
ATOM 2927 N N . ALA B 1 68 ? -1.748 23.719 9.352 1 98.12 68 ALA B N 1
ATOM 2928 C CA . ALA B 1 68 ? -0.353 23.703 8.922 1 98.12 68 ALA B CA 1
ATOM 2929 C C . ALA B 1 68 ? 0.494 24.672 9.742 1 98.12 68 ALA B C 1
ATOM 2931 O O . ALA B 1 68 ? 1.571 24.297 10.219 1 98.12 68 ALA B O 1
ATOM 2932 N N . GLY B 1 69 ? -0.024 25.859 9.852 1 98.25 69 GLY B N 1
ATOM 2933 C CA . GLY B 1 69 ? 0.676 26.844 10.664 1 98.25 69 GLY B CA 1
ATOM 2934 C C . GLY B 1 69 ? 0.776 26.453 12.125 1 98.25 69 GLY B C 1
ATOM 2935 O O . GLY B 1 69 ? 1.801 26.688 12.766 1 98.25 69 GLY B O 1
ATOM 2936 N N . GLY B 1 70 ? -0.305 25.922 12.641 1 98.56 70 GLY B N 1
ATOM 2937 C CA . GLY B 1 70 ? -0.301 25.438 14.016 1 98.56 70 GLY B CA 1
ATOM 2938 C C . GLY B 1 70 ? 0.757 24.391 14.289 1 98.56 70 GLY B C 1
ATOM 2939 O O . GLY B 1 70 ? 1.5 24.484 15.266 1 98.56 70 GLY B O 1
ATOM 2940 N N . PHE B 1 71 ? 0.832 23.391 13.453 1 98.81 71 PHE B N 1
ATOM 2941 C CA . PHE B 1 71 ? 1.819 22.344 13.633 1 98.81 71 PHE B CA 1
ATOM 2942 C C . PHE B 1 71 ? 3.23 22.875 13.438 1 98.81 71 PHE B C 1
ATOM 2944 O O . PHE B 1 71 ? 4.168 22.453 14.117 1 98.81 71 PHE B O 1
ATOM 2951 N N . ASN B 1 72 ? 3.375 23.766 12.461 1 98.75 72 ASN B N 1
ATOM 2952 C CA . ASN B 1 72 ? 4.656 24.453 12.297 1 98.75 72 ASN B CA 1
ATOM 2953 C C . ASN B 1 72 ? 5.129 25.078 13.609 1 98.75 72 ASN B C 1
ATOM 2955 O O . ASN B 1 72 ? 6.219 24.766 14.094 1 98.75 72 ASN B O 1
ATOM 2959 N N . LYS B 1 73 ? 4.27 25.859 14.266 1 98.62 73 LYS B N 1
ATOM 2960 C CA . LYS B 1 73 ? 4.59 26.547 15.516 1 98.62 73 LYS B CA 1
ATOM 2961 C C . LYS B 1 73 ? 4.832 25.547 16.641 1 98.62 73 LYS B C 1
ATOM 2963 O O . LYS B 1 73 ? 5.754 25.719 17.438 1 98.62 73 LYS B O 1
ATOM 2968 N N . GLY B 1 74 ? 3.998 24.562 16.703 1 98.81 74 GLY B N 1
ATOM 2969 C CA . GLY B 1 74 ? 4.09 23.578 17.766 1 98.81 74 GLY B CA 1
ATOM 2970 C C . GLY B 1 74 ? 5.363 22.75 17.703 1 98.81 74 GLY B C 1
ATOM 2971 O O . GLY B 1 74 ? 6.031 22.562 18.719 1 98.81 74 GLY B O 1
ATOM 2972 N N . ILE B 1 75 ? 5.711 22.234 16.547 1 98.88 75 ILE B N 1
ATOM 2973 C CA . ILE B 1 75 ? 6.918 21.438 16.359 1 98.88 75 ILE B CA 1
ATOM 2974 C C . ILE B 1 75 ? 8.148 22.281 16.656 1 98.88 75 ILE B C 1
ATOM 2976 O O . ILE B 1 75 ? 9.094 21.828 17.297 1 98.88 75 ILE B O 1
ATOM 2980 N N . LYS B 1 76 ? 8.094 23.5 16.156 1 98.75 76 LYS B N 1
ATOM 2981 C CA . LYS B 1 76 ? 9.195 24.422 16.422 1 98.75 76 LYS B CA 1
ATOM 2982 C C . LYS B 1 76 ? 9.414 24.609 17.922 1 98.75 76 LYS B C 1
ATOM 2984 O O . LYS B 1 76 ? 10.539 24.516 18.422 1 98.75 76 LYS B O 1
ATOM 2989 N N . LYS B 1 77 ? 8.352 24.891 18.625 1 98.62 77 LYS B N 1
ATOM 2990 C CA . LYS B 1 77 ? 8.43 25.109 20.062 1 98.62 77 LYS B CA 1
ATOM 2991 C C . LYS B 1 77 ? 8.984 23.859 20.766 1 98.62 77 LYS B C 1
ATOM 2993 O O . LYS B 1 77 ? 9.844 23.984 21.656 1 98.62 77 LYS B O 1
ATOM 2998 N N . ALA B 1 78 ? 8.484 22.703 20.438 1 98.69 78 ALA B N 1
ATOM 2999 C CA . ALA B 1 78 ? 8.953 21.453 21.016 1 98.69 78 ALA B CA 1
ATOM 3000 C C . ALA B 1 78 ? 10.453 21.266 20.76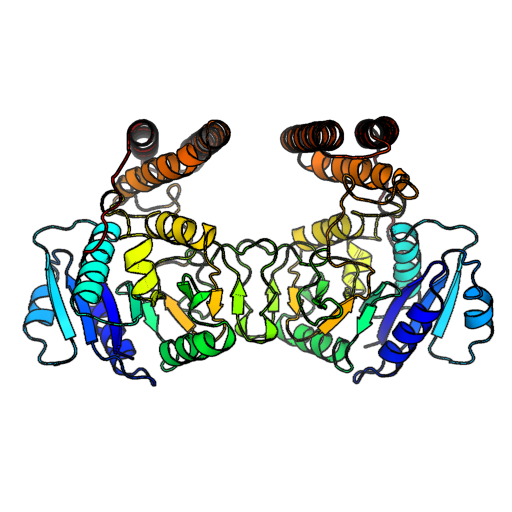6 1 98.69 78 ALA B C 1
ATOM 3002 O O . ALA B 1 78 ? 11.188 20.844 21.672 1 98.69 78 ALA B O 1
ATOM 3003 N N . TYR B 1 79 ? 10.852 21.531 19.547 1 98.56 79 TYR B N 1
ATOM 3004 C CA . TYR B 1 79 ? 12.266 21.438 19.203 1 98.56 79 TYR B CA 1
ATOM 3005 C C . TYR B 1 79 ? 13.102 22.359 20.062 1 98.56 79 TYR B C 1
ATOM 3007 O O . TYR B 1 79 ? 14.125 21.953 20.609 1 98.56 79 TYR B O 1
ATOM 3015 N N . GLU B 1 80 ? 12.703 23.578 20.125 1 98.38 80 GLU B N 1
ATOM 3016 C CA . GLU B 1 80 ? 13.445 24.594 20.859 1 98.38 80 GLU B CA 1
ATOM 3017 C C . GLU B 1 80 ? 13.555 24.25 22.344 1 98.38 80 GLU B C 1
ATOM 3019 O O . GLU B 1 80 ? 14.531 24.609 23 1 98.38 80 GLU B O 1
ATOM 3024 N N . LYS B 1 81 ? 12.625 23.594 22.844 1 98.19 81 LYS B N 1
ATOM 3025 C CA . LYS B 1 81 ? 12.617 23.203 24.25 1 98.19 81 LYS B CA 1
ATOM 3026 C C . LYS B 1 81 ? 13.508 21.984 24.5 1 98.19 81 LYS B C 1
ATOM 3028 O O . LYS B 1 81 ? 13.695 21.562 25.641 1 98.19 81 LYS B O 1
ATOM 3033 N N . GLY B 1 82 ? 13.938 21.359 23.484 1 98.06 82 GLY B N 1
ATOM 3034 C CA . GLY B 1 82 ? 14.969 20.328 23.609 1 98.06 82 GLY B CA 1
ATOM 3035 C C . GLY B 1 82 ? 14.398 18.938 23.703 1 98.06 82 GLY B C 1
ATOM 3036 O O . GLY B 1 82 ? 15.086 18.016 24.156 1 98.06 82 GLY B O 1
ATOM 3037 N N . HIS B 1 83 ? 13.172 18.734 23.328 1 98.62 83 HIS B N 1
ATOM 3038 C CA . HIS B 1 83 ? 12.586 17.391 23.375 1 98.62 83 HIS B CA 1
ATOM 3039 C C . HIS B 1 83 ? 13.234 16.484 22.344 1 98.62 83 HIS B C 1
ATOM 3041 O O . HIS B 1 83 ? 13.516 16.891 21.219 1 98.62 83 HIS B O 1
ATOM 3047 N N . ASP B 1 84 ? 13.508 15.211 22.719 1 98.31 84 ASP B N 1
ATOM 3048 C CA . ASP B 1 84 ? 14.141 14.234 21.844 1 98.31 84 ASP B CA 1
ATOM 3049 C C . ASP B 1 84 ? 13.164 13.75 20.781 1 98.31 84 ASP B C 1
ATOM 3051 O O . ASP B 1 84 ? 13.555 13.5 19.641 1 98.31 84 ASP B O 1
ATOM 3055 N N . TYR B 1 85 ? 11.906 13.562 21.172 1 98.5 85 TYR B N 1
ATOM 3056 C CA . TYR B 1 85 ? 10.859 13.117 20.266 1 98.5 85 TYR B CA 1
ATOM 3057 C C . TYR B 1 85 ? 9.625 14.008 20.375 1 98.5 85 TYR B C 1
ATOM 3059 O O . TYR B 1 85 ? 9.289 14.469 21.469 1 98.5 85 TYR B O 1
ATOM 3067 N N . ILE B 1 86 ? 9.031 14.219 19.281 1 98.88 86 ILE B N 1
ATOM 3068 C CA . ILE B 1 86 ? 7.844 15.07 19.172 1 98.88 86 ILE B CA 1
ATOM 3069 C C . ILE B 1 86 ? 6.695 14.273 18.547 1 98.88 86 ILE B C 1
ATOM 3071 O O . ILE B 1 86 ? 6.77 13.859 17.391 1 98.88 86 ILE B O 1
ATOM 3075 N N . TRP B 1 87 ? 5.672 14.008 19.344 1 98.94 87 TRP B N 1
ATOM 3076 C CA . TRP B 1 87 ? 4.469 13.289 18.938 1 98.94 87 TRP B CA 1
ATOM 3077 C C . TRP B 1 87 ? 3.334 14.258 18.625 1 98.94 87 TRP B C 1
ATOM 3079 O O . TRP B 1 87 ? 2.809 14.922 19.516 1 98.94 87 TRP B O 1
ATOM 3089 N N . ILE B 1 88 ? 2.924 14.367 17.312 1 98.94 88 ILE B N 1
ATOM 3090 C CA . ILE B 1 88 ? 1.981 15.414 16.938 1 98.94 88 ILE B CA 1
ATOM 3091 C C . ILE B 1 88 ? 0.631 14.797 16.594 1 98.94 88 ILE B C 1
ATOM 3093 O O . ILE B 1 88 ? 0.569 13.672 16.078 1 98.94 88 ILE B O 1
ATOM 3097 N N . MET B 1 89 ? -0.481 15.547 16.844 1 98.69 89 MET B N 1
ATOM 3098 C CA . MET B 1 89 ? -1.813 15.062 16.5 1 98.69 89 MET B CA 1
ATOM 3099 C C . MET B 1 89 ? -2.834 16.203 16.547 1 98.69 89 MET B C 1
ATOM 3101 O O . MET B 1 89 ? -2.547 17.281 17.062 1 98.69 89 MET B O 1
ATOM 3105 N N . ASP B 1 90 ? -3.992 15.922 15.977 1 97.31 90 ASP B N 1
ATOM 3106 C CA . ASP B 1 90 ? -5.125 16.844 16.016 1 97.31 90 ASP B CA 1
ATOM 3107 C C . ASP B 1 90 ? -5.824 16.797 17.375 1 97.31 90 ASP B C 1
ATOM 3109 O O . ASP B 1 90 ? -5.594 15.891 18.172 1 97.31 90 ASP B O 1
ATOM 3113 N N . ASP B 1 91 ? -6.734 17.797 17.578 1 98.25 91 ASP B N 1
ATOM 3114 C CA . ASP B 1 91 ? -7.438 17.922 18.859 1 98.25 91 ASP B CA 1
ATOM 3115 C C . ASP B 1 91 ? -8.617 16.969 18.938 1 98.25 91 ASP B C 1
ATOM 3117 O O . ASP B 1 91 ? -9.375 16.984 19.906 1 98.25 91 ASP B O 1
ATOM 3121 N N . ASP B 1 92 ? -8.773 16.172 17.844 1 98 92 ASP B N 1
ATOM 3122 C CA . ASP B 1 92 ? -9.812 15.156 17.859 1 98 92 ASP B CA 1
ATOM 3123 C C . ASP B 1 92 ? -9.219 13.758 17.672 1 98 92 ASP B C 1
ATOM 3125 O O . ASP B 1 92 ? -9.875 12.875 17.125 1 98 92 ASP B O 1
ATOM 3129 N N . THR B 1 93 ? -8.023 13.578 18.047 1 98.44 93 THR B N 1
ATOM 3130 C CA . THR B 1 93 ? -7.336 12.297 18.031 1 98.44 93 THR B CA 1
ATOM 3131 C C . THR B 1 93 ? -7.273 11.688 19.422 1 98.44 93 THR B C 1
ATOM 3133 O O . THR B 1 93 ? -6.688 12.273 20.344 1 98.44 93 THR B O 1
ATOM 3136 N N . PHE B 1 94 ? -7.84 10.547 19.625 1 98.75 94 PHE B N 1
ATOM 3137 C CA . PHE B 1 94 ? -7.859 9.867 20.922 1 98.75 94 PHE B CA 1
ATOM 3138 C C . PHE B 1 94 ? -6.891 8.688 20.922 1 98.75 94 PHE B C 1
ATOM 3140 O O . PHE B 1 94 ? -7.199 7.625 20.391 1 98.75 94 PHE B O 1
ATOM 3147 N N . ALA B 1 95 ? -5.793 8.859 21.594 1 98.75 95 ALA B N 1
ATOM 3148 C CA . ALA B 1 95 ? -4.762 7.828 21.656 1 98.75 95 ALA B CA 1
ATOM 3149 C C . ALA B 1 95 ? -5.113 6.758 22.688 1 98.75 95 ALA B C 1
ATOM 3151 O O . ALA B 1 95 ? -5.562 7.074 23.781 1 98.75 95 ALA B O 1
ATOM 3152 N N . THR B 1 96 ? -4.949 5.5 22.328 1 98.69 96 THR B N 1
ATOM 3153 C CA . THR B 1 96 ? -5.082 4.438 23.312 1 98.69 96 THR B CA 1
ATOM 3154 C C . THR B 1 96 ? -3.947 4.508 24.328 1 98.69 96 THR B C 1
ATOM 3156 O O . THR B 1 96 ? -2.908 5.117 24.078 1 98.69 96 THR B O 1
ATOM 3159 N N . GLU B 1 97 ? -4.109 3.893 25.422 1 98.75 97 GLU B N 1
ATOM 3160 C CA . GLU B 1 97 ? -3.217 4.027 26.562 1 98.75 97 GLU B CA 1
ATOM 3161 C C . GLU B 1 97 ? -1.783 3.658 26.203 1 98.75 97 GLU B C 1
ATOM 3163 O O . GLU B 1 97 ? -0.833 4.246 26.719 1 98.75 97 GLU B O 1
ATOM 3168 N N . THR B 1 98 ? -1.613 2.701 25.297 1 98.75 98 THR B N 1
ATOM 3169 C CA . THR B 1 98 ? -0.279 2.186 25.016 1 98.75 98 THR B CA 1
ATOM 3170 C C . THR B 1 98 ? 0.232 2.713 23.672 1 98.75 98 THR B C 1
ATOM 3172 O O . THR B 1 98 ? 1.253 2.246 23.172 1 98.75 98 THR B O 1
ATOM 3175 N N . ALA B 1 99 ? -0.438 3.648 23.047 1 98.75 99 ALA B N 1
ATOM 3176 C CA . ALA B 1 99 ? -0.098 4.09 21.688 1 98.75 99 ALA B CA 1
ATOM 3177 C C . ALA B 1 99 ? 1.334 4.613 21.625 1 98.75 99 ALA B C 1
ATOM 3179 O O . ALA B 1 99 ? 2.119 4.191 20.781 1 98.75 99 ALA B O 1
ATOM 3180 N N . LEU B 1 100 ? 1.706 5.469 22.531 1 98.75 100 LEU B N 1
ATOM 3181 C CA . LEU B 1 100 ? 3.041 6.059 22.531 1 98.75 100 LEU B CA 1
ATOM 3182 C C . LEU B 1 100 ? 4.102 5.004 22.844 1 98.75 100 LEU B C 1
ATOM 3184 O O . LEU B 1 100 ? 5.117 4.922 22.156 1 98.75 100 LEU B O 1
ATOM 3188 N N . GLU B 1 101 ? 3.859 4.219 23.859 1 98.5 101 GLU B N 1
ATOM 3189 C CA . GLU B 1 101 ? 4.797 3.172 24.266 1 98.5 101 GLU B CA 1
ATOM 3190 C C . GLU B 1 101 ? 5.086 2.217 23.109 1 98.5 101 GLU B C 1
ATOM 3192 O O . GLU B 1 101 ? 6.242 1.862 22.859 1 98.5 101 GLU B O 1
ATOM 3197 N N . ASN B 1 102 ? 4.035 1.84 22.453 1 97.94 102 ASN B N 1
ATOM 3198 C CA . ASN B 1 102 ? 4.18 0.917 21.328 1 97.94 102 ASN B CA 1
ATOM 3199 C C . ASN B 1 102 ? 5.031 1.518 20.219 1 97.94 102 ASN B C 1
ATOM 3201 O O . ASN B 1 102 ? 5.809 0.809 19.562 1 97.94 102 ASN B O 1
ATOM 3205 N N . MET B 1 103 ? 4.93 2.779 19.969 1 97.62 103 MET B N 1
ATOM 3206 C CA . MET B 1 103 ? 5.738 3.443 18.938 1 97.62 103 MET B CA 1
ATOM 3207 C C . MET B 1 103 ? 7.199 3.512 19.375 1 97.62 103 MET B C 1
ATOM 3209 O O . MET B 1 103 ? 8.094 3.178 18.594 1 97.62 103 MET B O 1
ATOM 3213 N N . ILE B 1 104 ? 7.426 3.914 20.578 1 97.94 104 ILE B N 1
ATOM 3214 C CA . ILE B 1 104 ? 8.781 4.082 21.078 1 97.94 104 ILE B CA 1
ATOM 3215 C C . ILE B 1 104 ? 9.508 2.74 21.078 1 97.94 104 ILE B C 1
ATOM 3217 O O . ILE B 1 104 ? 10.688 2.668 20.734 1 97.94 104 ILE B O 1
ATOM 3221 N N . ASN B 1 105 ? 8.828 1.702 21.406 1 96.75 105 ASN B N 1
ATOM 3222 C CA . ASN B 1 105 ? 9.422 0.368 21.422 1 96.75 105 ASN B CA 1
ATOM 3223 C C . ASN B 1 105 ? 9.906 -0.058 20.047 1 96.75 105 ASN B C 1
ATOM 3225 O O . ASN B 1 105 ? 10.836 -0.855 19.922 1 96.75 105 ASN B O 1
ATOM 3229 N N . LYS B 1 106 ? 9.305 0.423 19.016 1 96.88 106 LYS B N 1
ATOM 3230 C CA . LYS B 1 106 ? 9.656 0.035 17.656 1 96.88 106 LYS B CA 1
ATOM 3231 C C . LYS B 1 106 ? 10.977 0.667 17.219 1 96.88 106 LYS B C 1
ATOM 3233 O O . LYS B 1 106 ? 11.648 0.168 16.312 1 96.88 106 LYS B O 1
ATOM 3238 N N . ILE B 1 107 ? 11.336 1.806 17.859 1 95.44 107 ILE B N 1
ATOM 3239 C CA . ILE B 1 107 ? 12.547 2.533 17.5 1 95.44 107 ILE B CA 1
ATOM 3240 C C . ILE B 1 107 ? 13.766 1.635 17.703 1 95.44 107 ILE B C 1
ATOM 3242 O O . ILE B 1 107 ? 14.68 1.625 16.875 1 95.44 107 ILE B O 1
ATOM 3246 N N . GLU B 1 108 ? 13.734 0.811 18.672 1 90.44 108 GLU B N 1
ATOM 3247 C CA . GLU B 1 108 ? 14.844 -0.09 18.953 1 90.44 108 GLU B CA 1
ATOM 3248 C C . GLU B 1 108 ? 14.953 -1.183 17.891 1 90.44 108 GLU B C 1
ATOM 3250 O O . GLU B 1 108 ? 16.062 -1.635 17.578 1 90.44 108 GLU B O 1
ATOM 3255 N N . ILE B 1 109 ? 13.891 -1.587 17.344 1 89.56 109 ILE B N 1
ATOM 3256 C CA . ILE B 1 109 ? 13.852 -2.66 16.359 1 89.56 109 ILE B CA 1
ATOM 3257 C C . ILE B 1 109 ? 14.523 -2.201 15.07 1 89.56 109 ILE B C 1
ATOM 3259 O O . ILE B 1 109 ? 15.32 -2.939 14.484 1 89.56 109 ILE B O 1
ATOM 3263 N N . ILE B 1 110 ? 14.273 -1.061 14.609 1 89.88 110 ILE B N 1
ATOM 3264 C CA . ILE B 1 110 ? 14.719 -0.572 13.312 1 89.88 110 ILE B CA 1
ATOM 3265 C C . ILE B 1 110 ? 16.078 0.096 13.445 1 89.88 110 ILE B C 1
ATOM 3267 O O . ILE B 1 110 ? 16.953 -0.056 12.578 1 89.88 110 ILE B O 1
ATOM 3271 N N . GLY B 1 111 ? 16.312 0.734 14.516 1 90.56 111 GLY B N 1
ATOM 3272 C CA . GLY B 1 111 ? 17.453 1.636 14.688 1 90.56 111 GLY B CA 1
ATOM 3273 C C . GLY B 1 111 ? 17.078 3.092 14.461 1 90.56 111 GLY B C 1
ATOM 3274 O O . GLY B 1 111 ? 16.641 3.469 13.375 1 90.56 111 GLY B O 1
ATOM 3275 N N . GLU B 1 112 ? 17.359 3.906 15.391 1 87.75 112 GLU B N 1
ATOM 3276 C CA . GLU B 1 112 ? 16.938 5.305 15.43 1 87.75 112 GLU B CA 1
ATOM 3277 C C . GLU B 1 112 ? 17.5 6.078 14.234 1 87.75 112 GLU B C 1
ATOM 3279 O O . GLU B 1 112 ? 16.812 6.938 13.672 1 87.75 112 GLU B O 1
ATOM 3284 N N . ASP B 1 113 ? 18.609 5.715 13.766 1 90.69 113 ASP B N 1
ATOM 3285 C CA . ASP B 1 113 ? 19.297 6.484 12.734 1 90.69 113 ASP B CA 1
ATOM 3286 C C . ASP B 1 113 ? 18.672 6.254 11.359 1 90.69 113 ASP B C 1
ATOM 3288 O O . ASP B 1 113 ? 18.938 7.008 10.422 1 90.69 113 ASP B O 1
ATOM 3292 N N . LYS B 1 114 ? 17.812 5.281 11.289 1 93.19 114 LYS B N 1
ATOM 3293 C CA . LYS B 1 114 ? 17.25 4.926 9.984 1 93.19 114 LYS B CA 1
ATOM 3294 C C . LYS B 1 114 ? 15.812 5.426 9.859 1 93.19 114 LYS B C 1
ATOM 3296 O O . LYS B 1 114 ? 15.242 5.422 8.766 1 93.19 114 LYS B O 1
ATOM 3301 N N . ILE B 1 115 ? 15.289 5.914 10.977 1 97.19 115 ILE B N 1
ATOM 3302 C CA . ILE B 1 115 ? 13.859 6.207 11.016 1 97.19 115 ILE B CA 1
ATOM 3303 C C . ILE B 1 115 ? 13.633 7.684 10.695 1 97.19 115 ILE B C 1
ATOM 3305 O O . ILE B 1 115 ? 14.234 8.562 11.312 1 97.19 115 ILE B O 1
ATOM 3309 N N . GLY B 1 116 ? 12.781 7.961 9.703 1 98.5 116 GLY B N 1
ATOM 3310 C CA . GLY B 1 116 ? 12.289 9.312 9.469 1 98.5 116 GLY B CA 1
ATOM 3311 C C . GLY B 1 116 ? 11.148 9.695 10.383 1 98.5 116 GLY B C 1
ATOM 3312 O O . GLY B 1 116 ? 11.289 10.594 11.219 1 98.5 116 GLY B O 1
ATOM 3313 N N . PHE B 1 117 ? 10.062 8.953 10.242 1 98.75 117 PHE B N 1
ATOM 3314 C CA . PHE B 1 117 ? 8.953 9.125 11.172 1 98.75 117 PHE B CA 1
ATOM 3315 C C . PHE B 1 117 ? 8.258 7.789 11.43 1 98.75 117 PHE B C 1
ATOM 3317 O O . PHE B 1 117 ? 8.414 6.84 10.656 1 98.75 117 PHE B O 1
ATOM 3324 N N . LEU B 1 118 ? 7.609 7.727 12.57 1 98.81 118 LEU B N 1
ATOM 3325 C CA . LEU B 1 118 ? 6.633 6.684 12.867 1 98.81 118 LEU B CA 1
ATOM 3326 C C . LEU B 1 118 ? 5.227 7.262 12.945 1 98.81 118 LEU B C 1
ATOM 3328 O O . LEU B 1 118 ? 5.043 8.406 13.367 1 98.81 118 LEU B O 1
ATOM 3332 N N . CYS B 1 119 ? 4.277 6.547 12.484 1 98.88 119 CYS B N 1
ATOM 3333 C CA . CYS B 1 119 ? 2.887 6.969 12.633 1 98.88 119 CYS B CA 1
ATOM 3334 C C . CYS B 1 119 ? 2.027 5.832 13.172 1 98.88 119 CYS B C 1
ATOM 3336 O O . CYS B 1 119 ? 2.432 4.672 13.133 1 98.88 119 CYS B O 1
ATOM 3338 N N . SER B 1 120 ? 0.926 6.219 13.734 1 98.88 120 SER B N 1
ATOM 3339 C CA . SER B 1 120 ? 0.003 5.254 14.328 1 98.88 120 SER B CA 1
ATOM 3340 C C . SER B 1 120 ? -0.942 4.68 13.273 1 98.88 120 SER B C 1
ATOM 3342 O O . SER B 1 120 ? -1.045 5.215 12.164 1 98.88 120 SER B O 1
ATOM 3344 N N . ASN B 1 121 ? -1.535 3.498 13.586 1 98.75 121 ASN B N 1
ATOM 3345 C CA . ASN B 1 121 ? -2.73 3.002 12.914 1 98.75 121 ASN B CA 1
ATOM 3346 C C . ASN B 1 121 ? -3.971 3.797 13.312 1 98.75 121 ASN B C 1
ATOM 3348 O O . ASN B 1 121 ? -4.484 3.637 14.422 1 98.75 121 ASN B O 1
ATOM 3352 N N . VAL B 1 122 ? -4.441 4.691 12.445 1 98.75 122 VAL B N 1
ATOM 3353 C CA . VAL B 1 122 ? -5.531 5.609 12.758 1 98.75 122 VAL B CA 1
ATOM 3354 C C . VAL B 1 122 ? -6.867 4.961 12.414 1 98.75 122 VAL B C 1
ATOM 3356 O O . VAL B 1 122 ? -7.125 4.617 11.258 1 98.75 122 VAL B O 1
ATOM 3359 N N . LEU B 1 123 ? -7.66 4.816 13.398 1 98.19 123 LEU B N 1
ATOM 3360 C CA . LEU B 1 123 ? -8.977 4.215 13.234 1 98.19 123 LEU B CA 1
ATOM 3361 C C . LEU B 1 123 ? -10.078 5.258 13.406 1 98.19 123 LEU B C 1
ATOM 3363 O O . LEU B 1 123 ? -9.844 6.309 14.016 1 98.19 123 LEU B O 1
ATOM 3367 N N . PHE B 1 124 ? -11.242 5.016 12.828 1 97.25 124 PHE B N 1
ATOM 3368 C CA . PHE B 1 124 ? -12.445 5.801 13.07 1 97.25 124 PHE B CA 1
ATOM 3369 C C . PHE B 1 124 ? -13.133 5.359 14.352 1 97.25 124 PHE B C 1
ATOM 3371 O O . PHE B 1 124 ? -12.656 4.457 15.047 1 97.25 124 PHE B O 1
ATOM 3378 N N . LYS B 1 125 ? -14.203 6.02 14.633 1 94.56 125 LYS B N 1
ATOM 3379 C CA . LYS B 1 125 ? -14.914 5.781 15.891 1 94.56 125 LYS B CA 1
ATOM 3380 C C . LYS B 1 125 ? -15.453 4.355 15.961 1 94.56 125 LYS B C 1
ATOM 3382 O O . LYS B 1 125 ? -15.633 3.805 17.047 1 94.56 125 LYS B O 1
ATOM 3387 N N . ASP B 1 126 ? -15.695 3.686 14.867 1 92.94 126 ASP B N 1
ATOM 3388 C CA . ASP B 1 126 ? -16.25 2.336 14.828 1 92.94 126 ASP B CA 1
ATOM 3389 C C . ASP B 1 126 ? -15.141 1.288 14.758 1 92.94 126 ASP B C 1
ATOM 3391 O O . ASP B 1 126 ? -15.398 0.129 14.422 1 92.94 126 ASP B O 1
ATOM 3395 N N . ASN B 1 127 ? -13.93 1.685 14.953 1 93.88 127 ASN B N 1
ATOM 3396 C CA . ASN B 1 127 ? -12.758 0.813 15.016 1 93.88 127 ASN B CA 1
ATOM 3397 C C . ASN B 1 127 ? -12.359 0.304 13.633 1 93.88 127 ASN B C 1
ATOM 3399 O O . ASN B 1 127 ? -11.617 -0.671 13.516 1 93.88 127 ASN B O 1
ATOM 3403 N N . LYS B 1 128 ? -12.898 0.906 12.641 1 93.25 128 LYS B N 1
ATOM 3404 C CA . LYS B 1 128 ? -12.43 0.656 11.281 1 93.25 128 LYS B CA 1
ATOM 3405 C C . LYS B 1 128 ? -11.383 1.685 10.867 1 93.25 128 LYS B C 1
ATOM 3407 O O . LYS B 1 128 ? -11.188 2.693 11.547 1 93.25 128 LYS B O 1
ATOM 3412 N N . ALA B 1 129 ? -10.75 1.369 9.789 1 97 129 ALA B N 1
ATOM 3413 C CA . ALA B 1 129 ? -9.734 2.303 9.297 1 97 129 ALA B CA 1
ATOM 3414 C C . ALA B 1 129 ? -10.336 3.686 9.055 1 97 129 ALA B C 1
ATOM 3416 O O . ALA B 1 129 ? -11.453 3.803 8.539 1 97 129 ALA B O 1
ATOM 3417 N N . CYS B 1 130 ? -9.656 4.695 9.531 1 97.62 130 CYS B N 1
ATOM 3418 C CA . CYS B 1 130 ? -10.031 6.047 9.141 1 97.62 130 CYS B CA 1
ATOM 3419 C C . CYS B 1 130 ? -9.586 6.352 7.715 1 97.62 130 CYS B C 1
ATOM 3421 O O . CYS B 1 130 ? -8.398 6.516 7.449 1 97.62 130 CYS B O 1
ATOM 3423 N N . VAL B 1 131 ? -10.508 6.477 6.863 1 96 131 VAL B N 1
ATOM 3424 C CA . VAL B 1 131 ? -10.281 6.477 5.422 1 96 131 VAL B CA 1
ATOM 3425 C C . VAL B 1 131 ? -9.328 7.613 5.051 1 96 131 VAL B C 1
ATOM 3427 O O . VAL B 1 131 ? -8.383 7.418 4.285 1 96 131 VAL B O 1
ATOM 3430 N N . MET B 1 132 ? -9.461 8.75 5.613 1 94.31 132 MET B N 1
ATOM 3431 C CA . MET B 1 132 ? -8.688 9.93 5.223 1 94.31 132 MET B CA 1
ATOM 3432 C C . MET B 1 132 ? -7.27 9.852 5.766 1 94.31 132 MET B C 1
ATOM 3434 O O . MET B 1 132 ? -6.402 10.625 5.359 1 94.31 132 MET B O 1
ATOM 3438 N N . ASN B 1 133 ? -7.012 8.938 6.676 1 97.56 133 ASN B N 1
ATOM 3439 C CA . ASN B 1 133 ? -5.723 8.906 7.355 1 97.56 133 ASN B CA 1
ATOM 3440 C C . ASN B 1 133 ? -4.949 7.629 7.035 1 97.56 133 ASN B C 1
ATOM 3442 O O . ASN B 1 133 ? -3.965 7.309 7.707 1 97.56 133 ASN B O 1
ATOM 3446 N N . VAL B 1 134 ? -5.395 6.867 6.066 1 98.31 134 VAL B N 1
ATOM 3447 C CA . VAL B 1 134 ? -4.668 5.672 5.66 1 98.31 134 VAL B CA 1
ATOM 3448 C C . VAL B 1 134 ? -3.363 6.07 4.969 1 98.31 134 VAL B C 1
ATOM 3450 O O . VAL B 1 134 ? -3.381 6.777 3.959 1 98.31 134 VAL B O 1
ATOM 3453 N N . PRO B 1 135 ? -2.223 5.605 5.496 1 98.56 135 PRO B N 1
ATOM 3454 C CA . PRO B 1 135 ? -0.959 6 4.871 1 98.56 135 PRO B CA 1
ATOM 3455 C C . PRO B 1 135 ? -0.746 5.344 3.508 1 98.56 135 PRO B C 1
ATOM 3457 O O . PRO B 1 135 ? -1.296 4.273 3.242 1 98.56 135 PRO B O 1
ATOM 3460 N N . THR B 1 136 ? -0.012 5.996 2.662 1 98.38 136 THR B N 1
ATOM 3461 C CA . THR B 1 136 ? 0.463 5.371 1.433 1 98.38 136 THR B CA 1
ATOM 3462 C C . THR B 1 136 ? 1.691 4.508 1.705 1 98.38 136 THR B C 1
ATOM 3464 O O . THR B 1 136 ? 2.635 4.953 2.365 1 98.38 136 THR B O 1
ATOM 3467 N N . VAL B 1 137 ? 1.668 3.32 1.174 1 98.69 137 VAL B N 1
ATOM 3468 C CA . VAL B 1 137 ? 2.766 2.408 1.473 1 98.69 137 VAL B CA 1
ATOM 3469 C C . VAL B 1 137 ? 3.84 2.521 0.393 1 98.69 137 VAL B C 1
ATOM 3471 O O . VAL B 1 137 ? 3.562 2.971 -0.722 1 98.69 137 VAL B O 1
ATOM 3474 N N . LYS B 1 138 ? 5.105 2.156 0.753 1 97.94 138 LYS B N 1
ATOM 3475 C CA . LYS B 1 138 ? 6.176 1.973 -0.222 1 97.94 138 LYS B CA 1
ATOM 3476 C C . LYS B 1 138 ? 5.969 0.699 -1.036 1 97.94 138 LYS B C 1
ATOM 3478 O O . LYS B 1 138 ? 5.141 -0.143 -0.679 1 97.94 138 LYS B O 1
ATOM 3483 N N . PRO B 1 139 ? 6.723 0.576 -2.201 1 96 139 PRO B N 1
ATOM 3484 C CA . PRO B 1 139 ? 6.578 -0.64 -3.006 1 96 139 PRO B CA 1
ATOM 3485 C C . PRO B 1 139 ? 6.883 -1.91 -2.213 1 96 139 PRO B C 1
ATOM 3487 O O . PRO B 1 139 ? 6.156 -2.902 -2.328 1 96 139 PRO B O 1
ATOM 3490 N N . VAL B 1 140 ? 7.941 -1.871 -1.487 1 97.56 140 VAL B N 1
ATOM 3491 C CA . VAL B 1 140 ? 8.234 -2.943 -0.542 1 97.56 140 VAL B CA 1
ATOM 3492 C C . VAL B 1 140 ? 7.844 -2.51 0.869 1 97.56 140 VAL B C 1
ATOM 3494 O O . VAL B 1 140 ? 8.609 -1.82 1.547 1 97.56 140 VAL B O 1
ATOM 3497 N N . TRP B 1 141 ? 6.66 -2.873 1.243 1 98.38 141 TRP B N 1
ATOM 3498 C CA . TRP B 1 141 ? 6.074 -2.301 2.451 1 98.38 141 TRP B CA 1
ATOM 3499 C C . TRP B 1 141 ? 6.117 -3.303 3.602 1 98.38 141 TRP B C 1
ATOM 3501 O O . TRP B 1 141 ? 5.879 -2.941 4.758 1 98.38 141 TRP B O 1
ATOM 3511 N N . ASN B 1 142 ? 6.555 -4.578 3.379 1 97.69 142 ASN B N 1
ATOM 3512 C CA . ASN B 1 142 ? 6.309 -5.625 4.367 1 97.69 142 ASN B CA 1
ATOM 3513 C C . ASN B 1 142 ? 7.613 -6.184 4.926 1 97.69 142 ASN B C 1
ATOM 3515 O O . ASN B 1 142 ? 7.629 -7.273 5.504 1 97.69 142 ASN B O 1
ATOM 3519 N N . ASP B 1 143 ? 8.719 -5.492 4.789 1 94.12 143 ASP B N 1
ATOM 3520 C CA . ASP B 1 143 ? 10.016 -5.973 5.258 1 94.12 143 ASP B CA 1
ATOM 3521 C C . ASP B 1 143 ? 10 -6.23 6.762 1 94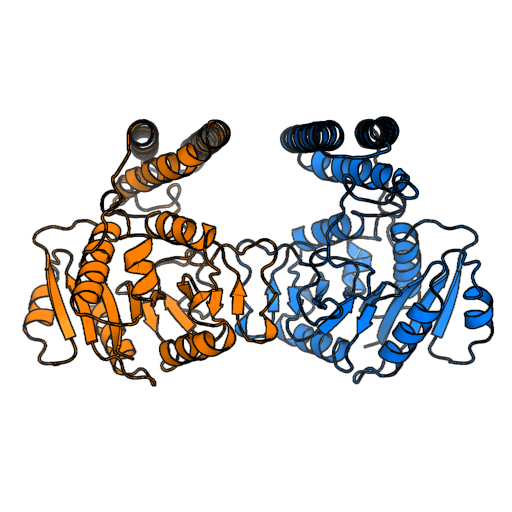.12 143 ASP B C 1
ATOM 3523 O O . ASP B 1 143 ? 10.656 -7.156 7.246 1 94.12 143 ASP B O 1
ATOM 3527 N N . TYR B 1 144 ? 9.281 -5.406 7.527 1 95.38 144 TYR B N 1
ATOM 3528 C CA . TYR B 1 144 ? 9.242 -5.516 8.984 1 95.38 144 TYR B CA 1
ATOM 3529 C C . TYR B 1 144 ? 7.82 -5.746 9.477 1 95.38 144 TYR B C 1
ATOM 3531 O O . TYR B 1 144 ? 7.484 -5.391 10.609 1 95.38 144 TYR B O 1
ATOM 3539 N N . ILE B 1 145 ? 7 -6.332 8.617 1 97.12 145 ILE B N 1
ATOM 3540 C CA . ILE B 1 145 ? 5.59 -6.398 8.984 1 97.12 145 ILE B CA 1
ATOM 3541 C C . ILE B 1 145 ? 5.402 -7.398 10.125 1 97.12 145 ILE B C 1
ATOM 3543 O O . ILE B 1 145 ? 4.516 -7.234 10.969 1 97.12 145 ILE B O 1
ATOM 3547 N N . THR B 1 146 ? 6.25 -8.453 10.25 1 94.5 146 THR B N 1
ATOM 3548 C CA . THR B 1 146 ? 6.16 -9.414 11.344 1 94.5 146 THR B CA 1
ATOM 3549 C C . THR B 1 146 ? 6.523 -8.758 12.672 1 94.5 146 THR B C 1
ATOM 3551 O O . THR B 1 146 ? 6.156 -9.258 13.742 1 94.5 146 THR B O 1
ATOM 3554 N N . ASP B 1 147 ? 7.262 -7.672 12.641 1 95.62 147 ASP B N 1
ATOM 3555 C CA . ASP B 1 147 ? 7.594 -6.887 13.82 1 95.62 147 ASP B CA 1
ATOM 3556 C C . ASP B 1 147 ? 6.523 -5.836 14.109 1 95.62 147 ASP B C 1
ATOM 3558 O O . ASP B 1 147 ? 6.664 -5.027 15.023 1 95.62 147 ASP B O 1
ATOM 3562 N N . GLY B 1 148 ? 5.504 -5.789 13.32 1 97.31 148 GLY B N 1
ATOM 3563 C CA . GLY B 1 148 ? 4.406 -4.855 13.523 1 97.31 148 GLY B CA 1
ATOM 3564 C C . GLY B 1 148 ? 4.617 -3.527 12.82 1 97.31 148 GLY B C 1
ATOM 3565 O O . GLY B 1 148 ? 4.07 -2.504 13.234 1 97.31 148 GLY B O 1
ATOM 3566 N N . LEU B 1 149 ? 5.445 -3.527 11.766 1 98 149 LEU B N 1
ATOM 3567 C CA . LEU B 1 149 ? 5.773 -2.285 11.07 1 98 149 LEU B CA 1
ATOM 3568 C C . LEU B 1 149 ? 5.457 -2.389 9.586 1 98 149 LEU B C 1
ATOM 3570 O O . LEU B 1 149 ? 5.836 -3.359 8.93 1 98 149 LEU B O 1
ATOM 3574 N N . VAL B 1 150 ? 4.727 -1.404 9.062 1 98.69 150 VAL B N 1
ATOM 3575 C CA . VAL B 1 150 ? 4.477 -1.29 7.633 1 98.69 150 VAL B CA 1
ATOM 3576 C C . VAL B 1 150 ? 5.219 -0.08 7.07 1 98.69 150 VAL B C 1
ATOM 3578 O O . VAL B 1 150 ? 5.043 1.042 7.551 1 98.69 150 VAL B O 1
ATOM 3581 N N . ARG B 1 151 ? 6.047 -0.294 6.086 1 98.31 151 ARG B N 1
ATOM 3582 C CA . ARG B 1 151 ? 6.809 0.802 5.496 1 98.31 151 ARG B CA 1
ATOM 3583 C C . ARG B 1 151 ? 5.906 1.722 4.684 1 98.31 151 ARG B C 1
ATOM 3585 O O . ARG B 1 151 ? 5.176 1.262 3.803 1 98.31 151 ARG B O 1
ATOM 3592 N N . VAL B 1 152 ? 5.98 3.023 4.969 1 98.75 152 VAL B N 1
ATOM 3593 C CA . VAL B 1 152 ? 5.059 3.957 4.328 1 98.75 152 VAL B CA 1
ATOM 3594 C C . VAL B 1 152 ? 5.844 5.09 3.672 1 98.75 152 VAL B C 1
ATOM 3596 O O . VAL B 1 152 ? 7.016 5.305 3.988 1 98.75 152 VAL B O 1
ATOM 3599 N N . LYS B 1 153 ? 5.137 5.746 2.74 1 97.94 153 LYS B N 1
ATOM 3600 C CA . LYS B 1 153 ? 5.703 6.883 2.018 1 97.94 153 LYS B CA 1
ATOM 3601 C C . LYS B 1 153 ? 5.266 8.203 2.645 1 97.94 153 LYS B C 1
ATOM 3603 O O . LYS B 1 153 ? 6.016 9.18 2.633 1 97.94 153 LYS B O 1
ATOM 3608 N N . ASN B 1 154 ? 4.055 8.289 3.074 1 98.19 154 ASN B N 1
ATOM 3609 C CA . ASN B 1 154 ? 3.484 9.469 3.717 1 98.19 154 ASN B CA 1
ATOM 3610 C C . ASN B 1 154 ? 2.35 9.094 4.668 1 98.19 154 ASN B C 1
ATOM 3612 O O . ASN B 1 154 ? 1.851 7.969 4.633 1 98.19 154 ASN B O 1
ATOM 3616 N N . ALA B 1 155 ? 2.039 9.969 5.551 1 98.25 155 ALA B N 1
ATOM 3617 C CA . ALA B 1 155 ? 0.976 9.805 6.539 1 98.25 155 ALA B CA 1
ATOM 3618 C C . ALA B 1 155 ? 0.433 11.156 6.992 1 98.25 155 ALA B C 1
ATOM 3620 O O . ALA B 1 155 ? 0.948 12.203 6.594 1 98.25 155 ALA B O 1
ATOM 3621 N N . SER B 1 156 ? -0.66 11.125 7.754 1 97.5 156 SER B N 1
ATOM 3622 C CA . SER B 1 156 ? -1.302 12.352 8.211 1 97.5 156 SER B CA 1
ATOM 3623 C C . SER B 1 156 ? -0.814 12.742 9.602 1 97.5 156 SER B C 1
ATOM 3625 O O . SER B 1 156 ? -0.271 11.914 10.336 1 97.5 156 SER B O 1
ATOM 3627 N N . PHE B 1 157 ? -0.995 13.953 9.93 1 98.31 157 PHE B N 1
ATOM 3628 C CA . PHE B 1 157 ? -0.564 14.484 11.219 1 98.31 157 PHE B CA 1
ATOM 3629 C C . PHE B 1 157 ? -1.523 14.062 12.32 1 98.31 157 PHE B C 1
ATOM 3631 O O . PHE B 1 157 ? -1.683 14.773 13.32 1 98.31 157 PHE B O 1
ATOM 3638 N N . VAL B 1 158 ? -2.256 12.938 12.164 1 97.81 158 VAL B N 1
ATOM 3639 C CA . VAL B 1 158 ? -3.148 12.359 13.164 1 97.81 158 VAL B CA 1
ATOM 3640 C C . VAL B 1 158 ? -2.422 11.258 13.938 1 97.81 158 VAL B C 1
ATOM 3642 O O . VAL B 1 158 ? -2.818 10.094 13.883 1 97.81 158 VAL B O 1
ATOM 3645 N N . SER B 1 159 ? -1.3 11.688 14.695 1 98.62 159 SER B N 1
ATOM 3646 C CA . SER B 1 159 ? -0.439 10.82 15.5 1 98.62 159 SER B CA 1
ATOM 3647 C C . SER B 1 159 ? 0.817 10.43 14.727 1 98.62 159 SER B C 1
ATOM 3649 O O . SER B 1 159 ? 0.914 9.305 14.227 1 98.62 159 SER B O 1
ATOM 3651 N N . MET B 1 160 ? 1.737 11.258 14.758 1 98.69 160 MET B N 1
ATOM 3652 C CA . MET B 1 160 ? 3.037 11.078 14.125 1 98.69 160 MET B CA 1
ATOM 3653 C C . MET B 1 160 ? 4.168 11.422 15.086 1 98.69 160 MET B C 1
ATOM 3655 O O . MET B 1 160 ? 4.086 12.406 15.82 1 98.69 160 MET B O 1
ATOM 3659 N N . LEU B 1 161 ? 5.227 10.648 15.047 1 98.75 161 LEU B N 1
ATOM 3660 C CA . LEU B 1 161 ? 6.375 10.828 15.93 1 98.75 161 LEU B CA 1
ATOM 3661 C C . LEU B 1 161 ? 7.637 11.125 15.117 1 98.75 161 LEU B C 1
ATOM 3663 O O . LEU B 1 161 ? 8.008 10.344 14.242 1 98.75 161 LEU B O 1
ATOM 3667 N N . PHE B 1 162 ? 8.219 12.227 15.469 1 97.31 162 PHE B N 1
ATOM 3668 C CA . PHE B 1 162 ? 9.477 12.656 14.867 1 97.31 162 PHE B CA 1
ATOM 3669 C C . PHE B 1 162 ? 10.578 12.742 15.922 1 97.31 162 PHE B C 1
ATOM 3671 O O . PHE B 1 162 ? 10.328 13.164 17.047 1 97.31 162 PHE B O 1
ATOM 3678 N N . SER B 1 163 ? 11.812 12.422 15.438 1 98.19 163 SER B N 1
ATOM 3679 C CA . SER B 1 163 ? 12.945 12.75 16.297 1 98.19 163 SER B CA 1
ATOM 3680 C C . SER B 1 163 ? 13.391 14.195 16.094 1 98.19 163 SER B C 1
ATOM 3682 O O . SER B 1 163 ? 13.141 14.789 15.047 1 98.19 163 SER B O 1
ATOM 3684 N N . ARG B 1 164 ? 14.023 14.656 17.094 1 97.69 164 ARG B N 1
ATOM 3685 C CA . ARG B 1 164 ? 14.602 15.992 17.016 1 97.69 164 ARG B CA 1
ATOM 3686 C C . ARG B 1 164 ? 15.531 16.125 15.82 1 97.69 164 ARG B C 1
ATOM 3688 O O . ARG B 1 164 ? 15.555 17.156 15.148 1 97.69 164 ARG B O 1
ATOM 3695 N N . LYS B 1 165 ? 16.281 15.125 15.523 1 97.38 165 LYS B N 1
ATOM 3696 C CA . LYS B 1 165 ? 17.219 15.086 14.398 1 97.38 165 LYS B CA 1
ATOM 3697 C C . LYS B 1 165 ? 16.5 15.305 13.07 1 97.38 165 LYS B C 1
ATOM 3699 O O . LYS B 1 165 ? 16.969 16.047 12.211 1 97.38 165 LYS B O 1
ATOM 3704 N N . ILE B 1 166 ? 15.406 14.688 12.891 1 98.44 166 ILE B N 1
ATOM 3705 C CA . ILE B 1 166 ? 14.648 14.766 11.648 1 98.44 166 ILE B CA 1
ATOM 3706 C C . ILE B 1 166 ? 14.109 16.188 11.469 1 98.44 166 ILE B C 1
ATOM 3708 O O . ILE B 1 166 ? 14.172 16.75 10.367 1 98.44 166 ILE B O 1
ATOM 3712 N N . VAL B 1 167 ? 13.602 16.766 12.562 1 98.62 167 VAL B N 1
ATOM 3713 C CA . VAL B 1 167 ? 13.078 18.125 12.508 1 98.62 167 VAL B CA 1
ATOM 3714 C C . VAL B 1 167 ? 14.195 19.094 12.102 1 98.62 167 VAL B C 1
ATOM 3716 O O . VAL B 1 167 ? 13.984 19.984 11.273 1 98.62 167 VAL B O 1
ATOM 3719 N N . LYS B 1 168 ? 15.305 18.906 12.672 1 98.38 168 LYS B N 1
ATOM 3720 C CA . LYS B 1 168 ? 16.453 19.75 12.359 1 98.38 168 LYS B CA 1
ATOM 3721 C C . LYS B 1 168 ? 16.844 19.609 10.891 1 98.38 168 LYS B C 1
ATOM 3723 O O . LYS B 1 168 ? 17.094 20.609 10.211 1 98.38 168 LYS B O 1
ATOM 3728 N N . GLU B 1 169 ? 16.875 18.422 10.398 1 98.06 169 GLU B N 1
ATOM 3729 C CA . GLU B 1 169 ? 17.391 18.156 9.055 1 98.06 169 GLU B CA 1
ATOM 3730 C C . GLU B 1 169 ? 16.391 18.625 7.988 1 98.06 169 GLU B C 1
ATOM 3732 O O . GLU B 1 169 ? 16.797 19.156 6.953 1 98.06 169 GLU B O 1
ATOM 3737 N N . PHE B 1 170 ? 15.109 18.5 8.18 1 98.31 170 PHE B N 1
ATOM 3738 C CA . PHE B 1 170 ? 14.141 18.672 7.102 1 98.31 170 PHE B CA 1
ATOM 3739 C C . PHE B 1 170 ? 13.352 19.969 7.273 1 98.31 170 PHE B C 1
ATOM 3741 O O . PHE B 1 170 ? 12.609 20.359 6.383 1 98.31 170 PHE B O 1
ATOM 3748 N N . GLY B 1 171 ? 13.531 20.609 8.445 1 98.5 171 GLY B N 1
ATOM 3749 C CA . GLY B 1 171 ? 12.773 21.812 8.719 1 98.5 171 GLY B CA 1
ATOM 3750 C C . GLY B 1 171 ? 11.352 21.531 9.164 1 98.5 171 GLY B C 1
ATOM 3751 O O . GLY B 1 171 ? 11.039 20.422 9.609 1 98.5 171 GLY B O 1
ATOM 3752 N N . LEU B 1 172 ? 10.555 22.562 9.117 1 98.75 172 LEU B N 1
ATOM 3753 C CA . LEU B 1 172 ? 9.203 22.5 9.648 1 98.75 172 LEU B CA 1
ATOM 3754 C C . LEU B 1 172 ? 8.18 22.312 8.539 1 98.75 172 LEU B C 1
ATOM 3756 O O . LEU B 1 172 ? 8.492 22.516 7.359 1 98.75 172 LEU B O 1
ATOM 3760 N N . PRO B 1 173 ? 6.941 21.781 8.891 1 98.38 173 PRO B N 1
ATOM 3761 C CA . PRO B 1 173 ? 5.875 21.797 7.891 1 98.38 173 PRO B CA 1
ATOM 3762 C C . PRO B 1 173 ? 5.637 23.188 7.289 1 98.38 173 PRO B C 1
ATOM 3764 O O . PRO B 1 173 ? 5.816 24.188 7.973 1 98.38 173 PRO B O 1
ATOM 3767 N N . ILE B 1 174 ? 5.234 23.234 6.066 1 98.38 174 ILE B N 1
ATOM 3768 C CA . ILE B 1 174 ? 5.039 24.484 5.359 1 98.38 174 ILE B CA 1
ATOM 3769 C C . ILE B 1 174 ? 3.777 25.188 5.875 1 98.38 174 ILE B C 1
ATOM 3771 O O . ILE B 1 174 ? 2.66 24.766 5.566 1 98.38 174 ILE B O 1
ATOM 3775 N N . LYS B 1 175 ? 3.988 26.219 6.586 1 97.88 175 LYS B N 1
ATOM 3776 C CA . LYS B 1 175 ? 2.883 26.891 7.25 1 97.88 175 LYS B CA 1
ATOM 3777 C C . LYS B 1 175 ? 1.938 27.531 6.234 1 97.88 175 LYS B C 1
ATOM 3779 O O . LYS B 1 175 ? 0.736 27.641 6.48 1 97.88 175 LYS B O 1
ATOM 3784 N N . ASP B 1 176 ? 2.422 27.859 5.035 1 97.75 176 ASP B N 1
ATOM 3785 C CA . ASP B 1 176 ? 1.635 28.562 4.027 1 97.75 176 ASP B CA 1
ATOM 3786 C C . ASP B 1 176 ? 0.577 27.656 3.42 1 97.75 176 ASP B C 1
ATOM 3788 O O . ASP B 1 176 ? -0.338 28.109 2.736 1 97.75 176 ASP B O 1
ATOM 3792 N N . PHE B 1 177 ? 0.635 26.406 3.66 1 98.19 177 PHE B N 1
ATOM 3793 C CA . PHE B 1 177 ? -0.373 25.469 3.154 1 98.19 177 PHE B CA 1
ATOM 3794 C C . PHE B 1 177 ? -1.718 25.719 3.83 1 98.19 177 PHE B C 1
ATOM 3796 O O . PHE B 1 177 ? -2.768 25.406 3.266 1 98.19 177 PHE B O 1
ATOM 3803 N N . PHE B 1 178 ? -1.686 26.25 5.031 1 96.69 178 PHE B N 1
ATOM 3804 C CA . PHE B 1 178 ? -2.842 26.594 5.855 1 96.69 178 PHE B CA 1
ATOM 3805 C C . PHE B 1 178 ? -3.607 25.344 6.258 1 96.69 178 PHE B C 1
ATOM 3807 O O . PHE B 1 178 ? -3.674 25 7.441 1 96.69 178 PHE B O 1
ATOM 3814 N N . ILE B 1 179 ? -4.16 24.625 5.293 1 93.94 179 ILE B N 1
ATOM 3815 C CA . ILE B 1 179 ? -4.871 23.375 5.547 1 93.94 179 ILE B CA 1
ATOM 3816 C C . ILE B 1 179 ? -4.656 22.406 4.379 1 93.94 179 ILE B C 1
ATOM 3818 O O . ILE B 1 179 ? -4.59 22.828 3.225 1 93.94 179 ILE B O 1
ATOM 3822 N N . TRP B 1 180 ? -4.559 21.125 4.695 1 93.62 180 TRP B N 1
ATOM 3823 C CA . TRP B 1 180 ? -4.508 20 3.768 1 93.62 180 TRP B CA 1
ATOM 3824 C C . TRP B 1 180 ? -3.199 19.984 2.984 1 93.62 180 TRP B C 1
ATOM 3826 O O . TRP B 1 180 ? -2.771 21.031 2.477 1 93.62 180 TRP B O 1
ATOM 3836 N N . GLY B 1 181 ? -2.609 18.844 2.945 1 96.5 181 GLY B N 1
ATOM 3837 C CA . GLY B 1 181 ? -1.442 18.625 2.105 1 96.5 181 GLY B CA 1
ATOM 3838 C C . GLY B 1 181 ? -0.132 18.859 2.834 1 96.5 181 GLY B C 1
ATOM 3839 O O . GLY B 1 181 ? 0.921 18.406 2.393 1 96.5 181 GLY B O 1
ATOM 3840 N N . ASP B 1 182 ? -0.201 19.641 3.898 1 97.62 182 ASP B N 1
ATOM 3841 C CA . ASP B 1 182 ? 1.012 19.953 4.652 1 97.62 182 ASP B CA 1
ATOM 3842 C C . ASP B 1 182 ? 1.636 18.672 5.219 1 97.62 182 ASP B C 1
ATOM 3844 O O . ASP B 1 182 ? 2.855 18.5 5.18 1 97.62 182 ASP B O 1
ATOM 3848 N N . ASP B 1 183 ? 0.796 17.797 5.676 1 98.12 183 ASP B N 1
ATOM 3849 C CA . ASP B 1 183 ? 1.269 16.531 6.211 1 98.12 183 ASP B CA 1
ATOM 3850 C C . ASP B 1 183 ? 1.877 15.664 5.109 1 98.12 183 ASP B C 1
ATOM 3852 O O . ASP B 1 183 ? 2.955 15.094 5.289 1 98.12 183 ASP B O 1
ATOM 3856 N N . THR B 1 184 ? 1.201 15.609 3.965 1 97.81 184 THR B N 1
ATOM 3857 C CA . THR B 1 184 ? 1.69 14.812 2.848 1 97.81 184 THR B CA 1
ATOM 3858 C C . THR B 1 184 ? 3.035 15.336 2.354 1 97.81 184 THR B C 1
ATOM 3860 O O . THR B 1 184 ? 3.984 14.562 2.186 1 97.81 184 THR B O 1
ATOM 3863 N N . GLU B 1 185 ? 3.121 16.625 2.137 1 98 185 GLU B N 1
ATOM 3864 C CA . GLU B 1 185 ? 4.363 17.234 1.668 1 98 185 GLU B CA 1
ATOM 3865 C C . GLU B 1 185 ? 5.508 16.969 2.641 1 98 185 GLU B C 1
ATOM 3867 O O . GLU B 1 185 ? 6.602 16.578 2.229 1 98 185 GLU B O 1
ATOM 3872 N N . TYR B 1 186 ? 5.289 17.188 3.898 1 98.69 186 TYR B N 1
ATOM 3873 C CA . TYR B 1 186 ? 6.328 17.078 4.914 1 98.69 186 TYR B CA 1
ATOM 3874 C C . TYR B 1 186 ? 6.832 15.633 5.012 1 98.69 186 TYR B C 1
ATOM 3876 O O . TYR B 1 186 ? 8.039 15.398 5.047 1 98.69 186 TYR B O 1
ATOM 3884 N N . THR B 1 187 ? 5.953 14.742 5.023 1 98.69 187 THR B N 1
ATOM 3885 C CA . THR B 1 187 ? 6.32 13.344 5.199 1 98.69 187 THR B CA 1
ATOM 3886 C C . THR B 1 187 ? 6.965 12.789 3.928 1 98.69 187 THR B C 1
ATOM 3888 O O . THR B 1 187 ? 7.871 11.961 3.996 1 98.69 187 THR B O 1
ATOM 3891 N N . LEU B 1 188 ? 6.523 13.219 2.762 1 97.88 188 LEU B N 1
ATOM 3892 C CA . LEU B 1 188 ? 7.168 12.812 1.517 1 97.88 188 LEU B CA 1
ATOM 3893 C C . LEU B 1 188 ? 8.609 13.305 1.466 1 97.88 188 LEU B C 1
ATOM 3895 O O . LEU B 1 188 ? 9.508 12.578 1.036 1 97.88 188 LEU B O 1
ATOM 3899 N N . ARG B 1 189 ? 8.758 14.531 1.933 1 96.88 189 ARG B N 1
ATOM 3900 C CA . ARG B 1 189 ? 10.102 15.102 2.002 1 96.88 189 ARG B CA 1
ATOM 3901 C C . ARG B 1 189 ? 11.023 14.242 2.863 1 96.88 189 ARG B C 1
ATOM 3903 O O . ARG B 1 189 ? 12.164 13.984 2.492 1 96.88 189 ARG B O 1
ATOM 3910 N N . ILE B 1 190 ? 10.555 13.742 3.893 1 98.38 190 ILE B N 1
ATOM 3911 C CA . ILE B 1 190 ? 11.32 12.953 4.852 1 98.38 190 ILE B CA 1
ATOM 3912 C C . ILE B 1 190 ? 11.547 11.547 4.293 1 98.38 190 ILE B C 1
ATOM 3914 O O . ILE B 1 190 ? 12.664 11.023 4.344 1 98.38 190 ILE B O 1
ATOM 3918 N N . SER B 1 191 ? 10.531 10.945 3.689 1 98.06 191 SER B N 1
ATOM 3919 C CA . SER B 1 191 ? 10.578 9.547 3.275 1 98.06 191 SER B CA 1
ATOM 3920 C C . SER B 1 191 ? 11.453 9.359 2.039 1 98.06 191 SER B C 1
ATOM 3922 O O . SER B 1 191 ? 11.758 8.234 1.651 1 98.06 191 SER B O 1
ATOM 3924 N N . GLU B 1 192 ? 11.852 10.414 1.411 1 96 192 GLU B N 1
ATOM 3925 C CA . GLU B 1 192 ? 12.789 10.336 0.292 1 96 192 GLU B CA 1
ATOM 3926 C C . GLU B 1 192 ? 14.18 9.914 0.762 1 96 192 GLU B C 1
ATOM 3928 O O . GLU B 1 192 ? 14.945 9.32 -0.002 1 96 192 GLU B O 1
ATOM 3933 N N . LYS B 1 193 ? 14.438 10.188 2.006 1 96.88 193 LYS B N 1
ATOM 3934 C CA . LYS B 1 193 ? 15.797 9.969 2.488 1 96.88 193 LYS B CA 1
ATOM 3935 C C . LYS B 1 193 ? 15.82 8.945 3.623 1 96.88 193 LYS B C 1
ATOM 3937 O O . LYS B 1 193 ? 16.844 8.305 3.871 1 96.88 193 LYS B O 1
ATOM 3942 N N . TYR B 1 194 ? 14.758 8.844 4.312 1 97.81 194 TYR B N 1
ATOM 3943 C CA . TYR B 1 194 ? 14.703 7.969 5.477 1 97.81 194 TYR B CA 1
ATOM 3944 C C . TYR B 1 194 ? 13.594 6.93 5.328 1 97.81 194 TYR B C 1
ATOM 3946 O O . TYR B 1 194 ? 12.703 7.082 4.496 1 97.81 194 TYR B O 1
ATOM 3954 N N . GLU B 1 195 ? 13.727 5.867 6.145 1 97.19 195 GLU B N 1
ATOM 3955 C CA . GLU B 1 195 ? 12.648 4.887 6.242 1 97.19 195 GLU B CA 1
ATOM 3956 C C . GLU B 1 195 ? 11.57 5.348 7.219 1 97.19 195 GLU B C 1
ATOM 3958 O O . GLU B 1 195 ? 11.875 5.91 8.273 1 97.19 195 GLU B O 1
ATOM 3963 N N . CYS B 1 196 ? 10.352 5.223 6.82 1 98.75 196 CYS B N 1
ATOM 3964 C CA . CYS B 1 196 ? 9.203 5.625 7.629 1 98.75 196 CYS B CA 1
ATOM 3965 C C . CYS B 1 196 ? 8.211 4.48 7.762 1 98.75 196 CYS B C 1
ATOM 3967 O O . CYS B 1 196 ? 8.047 3.68 6.84 1 98.75 196 CYS B O 1
ATOM 3969 N N . TYR B 1 197 ? 7.555 4.383 8.953 1 98.69 197 TYR B N 1
ATOM 3970 C CA . TYR B 1 197 ? 6.734 3.201 9.195 1 98.69 197 TYR B CA 1
ATOM 3971 C C . TYR B 1 197 ? 5.457 3.57 9.945 1 98.69 197 TYR B C 1
ATOM 3973 O O . TYR B 1 197 ? 5.457 4.488 10.766 1 98.69 197 TYR B O 1
ATOM 3981 N N . MET B 1 198 ? 4.418 2.867 9.672 1 98.88 198 MET B N 1
ATOM 3982 C CA . MET B 1 198 ? 3.262 2.809 10.562 1 98.88 198 MET B CA 1
ATOM 3983 C C . MET B 1 198 ? 3.408 1.676 11.578 1 98.88 198 MET B C 1
ATOM 3985 O O . MET B 1 198 ? 3.752 0.551 11.203 1 98.88 198 MET B O 1
ATOM 3989 N N . CYS B 1 199 ? 3.244 1.987 12.805 1 98.69 199 CYS B N 1
ATOM 3990 C CA . CYS B 1 199 ? 3.207 0.994 13.875 1 98.69 199 CYS B CA 1
ATOM 3991 C C . CYS B 1 199 ? 1.812 0.398 14.016 1 98.69 199 CYS B C 1
ATOM 3993 O O . CYS B 1 199 ? 0.879 1.084 14.438 1 98.69 199 CYS B O 1
ATOM 3995 N N . ILE B 1 200 ? 1.685 -0.912 13.766 1 98.5 200 ILE B N 1
ATOM 3996 C CA . ILE B 1 200 ? 0.385 -1.567 13.664 1 98.5 200 ILE B CA 1
ATOM 3997 C C . ILE B 1 200 ? -0.321 -1.519 15.023 1 98.5 200 ILE B C 1
ATOM 3999 O O . ILE B 1 200 ? -1.538 -1.329 15.086 1 98.5 200 ILE B O 1
ATOM 4003 N N . ASP B 1 201 ? 0.438 -1.603 16.094 1 98.12 201 ASP B N 1
ATOM 4004 C CA . ASP B 1 201 ? -0.166 -1.737 17.422 1 98.12 201 ASP B CA 1
ATOM 4005 C C . ASP B 1 201 ? -0.222 -0.391 18.141 1 98.12 201 ASP B C 1
ATOM 4007 O O . ASP B 1 201 ? -0.628 -0.317 19.297 1 98.12 201 ASP B O 1
ATOM 4011 N N . SER B 1 202 ? 0.281 0.684 17.562 1 98.69 202 SER B N 1
ATOM 4012 C CA . SER B 1 202 ? -0.027 2.033 18.031 1 98.69 202 SER B CA 1
ATOM 4013 C C . SER B 1 202 ? -1.354 2.523 17.453 1 98.69 202 SER B C 1
ATOM 4015 O O . SER B 1 202 ? -1.42 2.953 16.297 1 98.69 202 SER B O 1
ATOM 4017 N N . ILE B 1 203 ? -2.365 2.461 18.297 1 98.75 203 ILE B N 1
ATOM 4018 C CA . ILE B 1 203 ? -3.723 2.699 17.812 1 98.75 203 ILE B CA 1
ATOM 4019 C C . ILE B 1 203 ? -4.227 4.039 18.328 1 98.75 203 ILE B C 1
ATOM 4021 O O . ILE B 1 203 ? -4.109 4.332 19.531 1 98.75 203 ILE B O 1
ATOM 4025 N N . VAL B 1 204 ? -4.73 4.879 17.469 1 98.81 204 VAL B N 1
ATOM 4026 C CA . VAL B 1 204 ? -5.441 6.098 17.844 1 98.81 204 VAL B CA 1
ATOM 4027 C C . VAL B 1 204 ? -6.777 6.16 17.094 1 98.81 204 VAL B C 1
ATOM 4029 O O . VAL B 1 204 ? -6.926 5.574 16.031 1 98.81 204 VAL B O 1
ATOM 4032 N N . HIS B 1 205 ? -7.715 6.82 17.688 1 98.5 205 HIS B N 1
ATOM 4033 C CA . HIS B 1 205 ? -9.016 7.023 17.062 1 98.5 205 HIS B CA 1
ATOM 4034 C C . HIS B 1 205 ? -9.195 8.477 16.641 1 98.5 205 HIS B C 1
ATOM 4036 O O . HIS B 1 205 ? -9.078 9.391 17.469 1 98.5 205 HIS B O 1
ATOM 4042 N N . HIS B 1 206 ? -9.438 8.719 15.398 1 98.19 206 HIS B N 1
ATOM 4043 C CA . HIS B 1 206 ? -9.742 10.047 14.875 1 98.19 206 HIS B CA 1
ATOM 4044 C C . HIS B 1 206 ? -11.242 10.312 14.906 1 98.19 206 HIS B C 1
ATOM 4046 O O . HIS B 1 206 ? -12.008 9.695 14.156 1 98.19 206 HIS B O 1
ATOM 4052 N N . TYR B 1 207 ? -11.625 11.227 15.695 1 95.75 207 TYR B N 1
ATOM 4053 C CA . TYR B 1 207 ? -13.039 11.445 15.977 1 95.75 207 TYR B CA 1
ATOM 4054 C C . TYR B 1 207 ? -13.602 12.555 15.094 1 95.75 207 TYR B C 1
ATOM 4056 O O . TYR B 1 207 ? -14.141 13.547 15.594 1 95.75 207 TYR B O 1
ATOM 4064 N N . MET B 1 208 ? -13.539 12.32 13.836 1 91.62 208 MET B N 1
ATOM 4065 C CA . MET B 1 208 ? -14.125 13.242 12.867 1 91.62 208 MET B CA 1
ATOM 4066 C C . MET B 1 208 ? -15.625 12.984 12.711 1 91.62 208 MET B C 1
ATOM 4068 O O . MET B 1 208 ? -16.141 11.969 13.203 1 91.62 208 MET B O 1
ATOM 4072 N N . LYS B 1 209 ? -16.234 13.867 11.984 1 87 209 LYS B N 1
ATOM 4073 C CA . LYS B 1 209 ? -17.688 13.781 11.828 1 87 209 LYS B CA 1
ATOM 4074 C C . LYS B 1 209 ? -18.078 12.586 10.969 1 87 209 LYS B C 1
ATOM 4076 O O . LYS B 1 209 ? -19.016 11.859 11.289 1 87 209 LYS B O 1
ATOM 4081 N N . SER B 1 210 ? -17.406 12.422 9.859 1 89.25 210 SER B N 1
ATOM 4082 C CA . SER B 1 210 ? -17.688 11.32 8.945 1 89.25 210 SER B CA 1
ATOM 4083 C C . SER B 1 210 ? -16.391 10.664 8.461 1 89.25 210 SER B C 1
ATOM 4085 O O . SER B 1 210 ? -15.344 11.305 8.438 1 89.25 210 SER B O 1
ATOM 4087 N N . ASN B 1 211 ? -16.562 9.398 8.164 1 92.5 211 ASN B N 1
ATOM 4088 C CA . ASN B 1 211 ? -15.398 8.648 7.723 1 92.5 211 ASN B CA 1
ATOM 4089 C C . ASN B 1 211 ? -15.281 8.641 6.203 1 92.5 211 ASN B C 1
ATOM 4091 O O . ASN B 1 211 ? -15.266 7.582 5.578 1 92.5 211 ASN B O 1
ATOM 4095 N N . VAL B 1 212 ? -15.25 9.789 5.688 1 85.5 212 VAL B N 1
ATOM 4096 C CA . VAL B 1 212 ? -15.094 9.93 4.246 1 85.5 212 VAL B CA 1
ATOM 4097 C C . VAL B 1 212 ? -13.906 10.844 3.943 1 85.5 212 VAL B C 1
ATOM 4099 O O . VAL B 1 212 ? -13.43 11.562 4.82 1 85.5 212 VAL B O 1
ATOM 4102 N N . GLY B 1 213 ? -13.422 10.703 2.789 1 81.19 213 GLY B N 1
ATOM 4103 C CA . GLY B 1 213 ? -12.344 11.586 2.369 1 81.19 213 GLY B CA 1
ATOM 4104 C C . GLY B 1 213 ? -12.828 12.977 1.995 1 81.19 213 GLY B C 1
ATOM 4105 O O . GLY B 1 213 ? -14.016 13.289 2.119 1 81.19 213 GLY B O 1
ATOM 4106 N N . VAL B 1 214 ? -11.883 13.844 1.703 1 76.81 214 VAL B N 1
ATOM 4107 C CA . VAL B 1 214 ? -12.188 15.18 1.199 1 76.81 214 VAL B CA 1
ATOM 4108 C C . VAL B 1 214 ? -13.109 15.07 -0.013 1 76.81 214 VAL B C 1
ATOM 4110 O O . VAL B 1 214 ? -12.805 14.359 -0.972 1 76.81 214 VAL B O 1
ATOM 4113 N N . ASP B 1 215 ? -14.297 15.617 0.108 1 85.44 215 ASP B N 1
ATOM 4114 C CA . ASP B 1 215 ? -15.328 15.5 -0.922 1 85.44 215 ASP B CA 1
ATOM 4115 C C . ASP B 1 215 ? -15.977 16.844 -1.219 1 85.44 215 ASP B C 1
ATOM 4117 O O . ASP B 1 215 ? -16.938 17.234 -0.563 1 85.44 215 ASP B O 1
ATOM 4121 N N . ILE B 1 216 ? -15.531 17.469 -2.246 1 90.12 216 ILE B N 1
ATOM 4122 C CA . ILE B 1 216 ? -16.031 18.797 -2.582 1 90.12 216 ILE B CA 1
ATOM 4123 C C . ILE B 1 216 ? -17.438 18.672 -3.186 1 90.12 216 ILE B C 1
ATOM 4125 O O . ILE B 1 216 ? -18.234 19.609 -3.107 1 90.12 216 ILE B O 1
ATOM 4129 N N . ILE B 1 217 ? -17.75 17.531 -3.746 1 90.44 217 ILE B N 1
ATOM 4130 C CA . ILE B 1 217 ? -19.016 17.344 -4.449 1 90.44 217 ILE B CA 1
ATOM 4131 C C . ILE B 1 217 ? -20.172 17.359 -3.449 1 90.44 217 ILE B C 1
ATOM 4133 O O . ILE B 1 217 ? -21.141 18.109 -3.631 1 90.44 217 ILE B O 1
ATOM 4137 N N . ASN B 1 218 ? -20.031 16.656 -2.379 1 85.19 218 ASN B N 1
ATOM 4138 C CA . ASN B 1 218 ? -21.109 16.531 -1.417 1 85.19 218 ASN B CA 1
ATOM 4139 C C . ASN B 1 218 ? -20.844 17.344 -0.154 1 85.19 218 ASN B C 1
ATOM 4141 O O . ASN B 1 218 ? -21.656 17.344 0.775 1 85.19 218 ASN B O 1
ATOM 4145 N N . GLY B 1 219 ? -19.734 18.031 -0.148 1 79.19 219 GLY B N 1
ATOM 4146 C CA . GLY B 1 219 ? -19.359 18.75 1.05 1 79.19 219 GLY B CA 1
ATOM 4147 C C . GLY B 1 219 ? -20.203 20 1.286 1 79.19 219 GLY B C 1
ATOM 4148 O O . GLY B 1 219 ? -20.922 20.438 0.389 1 79.19 219 GLY B O 1
ATOM 4149 N N . ASP B 1 220 ? -20.141 20.422 2.529 1 76.31 220 ASP B N 1
ATOM 4150 C CA . ASP B 1 220 ? -20.875 21.594 2.957 1 76.31 220 ASP B CA 1
ATOM 4151 C C . ASP B 1 220 ? -20.438 22.844 2.18 1 76.31 220 ASP B C 1
ATOM 4153 O O . ASP B 1 220 ? -19.25 23.156 2.125 1 76.31 220 ASP B O 1
ATOM 4157 N N . THR B 1 221 ? -21.406 23.578 1.729 1 77.44 221 THR B N 1
ATOM 4158 C CA . THR B 1 221 ? -21.125 24.766 0.922 1 77.44 221 THR B CA 1
ATOM 4159 C C . THR B 1 221 ? -20.438 25.828 1.754 1 77.44 221 THR B C 1
ATOM 4161 O O . THR B 1 221 ? -19.703 26.672 1.215 1 77.44 221 THR B O 1
ATOM 4164 N N . ASP B 1 222 ? -20.672 25.781 3.068 1 77.69 222 ASP B N 1
ATOM 4165 C CA . ASP B 1 222 ? -20.078 26.797 3.938 1 77.69 222 ASP B CA 1
ATOM 4166 C C . ASP B 1 222 ? -18.578 26.562 4.102 1 77.69 222 ASP B C 1
ATOM 4168 O O . ASP B 1 222 ? -17.859 27.484 4.5 1 77.69 222 ASP B O 1
ATOM 4172 N N . ARG B 1 223 ? -18.156 25.406 3.658 1 84.12 223 ARG B N 1
ATOM 4173 C CA . ARG B 1 223 ? -16.734 25.078 3.846 1 84.12 223 ARG B CA 1
ATOM 4174 C C . ARG B 1 223 ? -16.031 24.891 2.506 1 84.12 223 ARG B C 1
ATOM 4176 O O . ARG B 1 223 ? -14.945 24.328 2.445 1 84.12 223 ARG B O 1
ATOM 4183 N N . VAL B 1 224 ? -16.656 25.438 1.505 1 90.81 224 VAL B N 1
ATOM 4184 C CA . VAL B 1 224 ? -16.156 25.219 0.152 1 90.81 224 VAL B CA 1
ATOM 4185 C C . VAL B 1 224 ? -14.828 25.953 -0.04 1 90.81 224 VAL B C 1
ATOM 4187 O O . VAL B 1 224 ? -13.961 25.484 -0.791 1 90.81 224 VAL B O 1
ATOM 4190 N N . GLY B 1 225 ? -14.641 27.047 0.715 1 91.69 225 GLY B N 1
ATOM 4191 C CA . GLY B 1 225 ? -13.445 27.859 0.589 1 91.69 225 GLY B CA 1
ATOM 4192 C C . GLY B 1 225 ? -12.172 27.094 0.872 1 91.69 225 GLY B C 1
ATOM 4193 O O . GLY B 1 225 ? -11.109 27.422 0.333 1 91.69 225 GLY B O 1
ATOM 4194 N N . ARG B 1 226 ? -12.273 26.078 1.647 1 92.06 226 ARG B N 1
ATOM 4195 C CA . ARG B 1 226 ? -11.102 25.297 2.037 1 92.06 226 ARG B CA 1
ATOM 4196 C C . ARG B 1 226 ? -10.508 24.562 0.838 1 92.06 226 ARG B C 1
ATOM 4198 O O . ARG B 1 226 ? -9.312 24.266 0.817 1 92.06 226 ARG B O 1
ATOM 4205 N N . TYR B 1 227 ? -11.328 24.375 -0.137 1 94.81 227 TYR B N 1
ATOM 4206 C CA . TYR B 1 227 ? -10.883 23.594 -1.279 1 94.81 227 TYR B CA 1
ATOM 4207 C C . TYR B 1 227 ? -9.914 24.391 -2.148 1 94.81 227 TYR B C 1
ATOM 4209 O O . TYR B 1 227 ? -9.188 23.812 -2.965 1 94.81 227 TYR B O 1
ATOM 4217 N N . PHE B 1 228 ? -9.938 25.688 -1.967 1 96.25 228 PHE B N 1
ATOM 4218 C CA . PHE B 1 228 ? -8.891 26.516 -2.561 1 96.25 228 PHE B CA 1
ATOM 4219 C C . PHE B 1 228 ? -7.512 25.953 -2.221 1 96.25 228 PHE B C 1
ATOM 4221 O O . PHE B 1 228 ? -6.672 25.781 -3.105 1 96.25 228 PHE B O 1
ATOM 4228 N N . PHE B 1 229 ? -7.34 25.641 -0.972 1 96.81 229 PHE B N 1
ATOM 4229 C CA . PHE B 1 229 ? -6.039 25.203 -0.478 1 96.81 229 PHE B CA 1
ATOM 4230 C C . PHE B 1 229 ? -5.707 23.812 -1.006 1 96.81 229 PHE B C 1
ATOM 4232 O O . PHE B 1 229 ? -4.547 23.516 -1.305 1 96.81 229 PHE B O 1
ATOM 4239 N N . GLU B 1 230 ? -6.629 22.938 -1.074 1 95.56 230 GLU B N 1
ATOM 4240 C CA . GLU B 1 230 ? -6.395 21.609 -1.605 1 95.56 230 GLU B CA 1
ATOM 4241 C C . GLU B 1 230 ? -5.77 21.656 -2.994 1 95.56 230 GLU B C 1
ATOM 4243 O O . GLU B 1 230 ? -4.746 21.016 -3.248 1 95.56 230 GLU B O 1
ATOM 4248 N N . TYR B 1 231 ? -6.406 22.438 -3.846 1 96.31 231 TYR B N 1
ATOM 4249 C CA . TYR B 1 231 ? -5.984 22.453 -5.242 1 96.31 231 TYR B CA 1
ATOM 4250 C C . TYR B 1 231 ? -4.691 23.25 -5.406 1 96.31 231 TYR B C 1
ATOM 4252 O O . TYR B 1 231 ? -3.848 22.891 -6.234 1 96.31 231 TYR B O 1
ATOM 4260 N N . ARG B 1 232 ? -4.531 24.266 -4.625 1 97.31 232 ARG B N 1
ATOM 4261 C CA . ARG B 1 232 ? -3.283 25.016 -4.656 1 97.31 232 ARG B CA 1
ATOM 4262 C C . ARG B 1 232 ? -2.113 24.156 -4.184 1 97.31 232 ARG B C 1
ATOM 4264 O O . ARG B 1 232 ? -1.084 24.078 -4.859 1 97.31 232 ARG B O 1
ATOM 4271 N N . ASN B 1 233 ? -2.303 23.609 -3 1 97.94 233 ASN B N 1
ATOM 4272 C CA . ASN B 1 233 ? -1.229 22.844 -2.377 1 97.94 233 ASN B CA 1
ATOM 4273 C C . ASN B 1 233 ? -0.874 21.609 -3.199 1 97.94 233 ASN B C 1
ATOM 4275 O O . ASN B 1 233 ? 0.302 21.266 -3.336 1 97.94 233 ASN B O 1
ATOM 4279 N N . LYS B 1 234 ? -1.876 20.953 -3.738 1 96.81 234 LYS B N 1
ATOM 4280 C CA . LYS B 1 234 ? -1.627 19.797 -4.586 1 96.81 234 LYS B CA 1
ATOM 4281 C C . LYS B 1 234 ? -0.853 20.188 -5.84 1 96.81 234 LYS B C 1
ATOM 4283 O O . LYS B 1 234 ? -0.006 19.422 -6.316 1 96.81 234 LYS B O 1
ATOM 4288 N N . PHE B 1 235 ? -1.242 21.281 -6.441 1 96.25 235 PHE B N 1
ATOM 4289 C CA . PHE B 1 235 ? -0.496 21.734 -7.609 1 96.25 235 PHE B CA 1
ATOM 4290 C C . PHE B 1 235 ? 0.979 21.922 -7.27 1 96.25 235 PHE B C 1
ATOM 4292 O O . PHE B 1 235 ? 1.851 21.484 -8.023 1 96.25 235 PHE B O 1
ATOM 4299 N N . TYR B 1 236 ? 1.249 22.562 -6.168 1 96.12 236 TYR B N 1
ATOM 4300 C CA . TYR B 1 236 ? 2.619 22.781 -5.711 1 96.12 236 TYR B CA 1
ATOM 4301 C C . TYR B 1 236 ? 3.375 21.453 -5.637 1 96.12 236 TYR B C 1
ATOM 4303 O O . TYR B 1 236 ? 4.504 21.344 -6.117 1 96.12 236 TYR B O 1
ATOM 4311 N N . MET B 1 237 ? 2.811 20.484 -5.051 1 95.88 237 MET B N 1
ATOM 4312 C CA . MET B 1 237 ? 3.461 19.188 -4.863 1 95.88 237 MET B CA 1
ATOM 4313 C C . MET B 1 237 ? 3.666 18.484 -6.199 1 95.88 237 MET B C 1
ATOM 4315 O O . MET B 1 237 ? 4.711 17.875 -6.434 1 95.88 237 MET B O 1
ATOM 4319 N N . ASN B 1 238 ? 2.656 18.594 -7.047 1 94.75 238 ASN B N 1
ATOM 4320 C CA . ASN B 1 238 ? 2.736 17.922 -8.336 1 94.75 238 ASN B CA 1
ATOM 4321 C C . ASN B 1 238 ? 3.73 18.609 -9.266 1 94.75 238 ASN B C 1
ATOM 4323 O O . ASN B 1 238 ? 4.387 17.953 -10.078 1 94.75 238 ASN B O 1
ATOM 4327 N N . LYS B 1 239 ? 3.779 19.875 -9.164 1 92.31 239 LYS B N 1
ATOM 4328 C CA . LYS B 1 239 ? 4.684 20.625 -10.031 1 92.31 239 LYS B CA 1
ATOM 4329 C C . LYS B 1 239 ? 6.141 20.25 -9.758 1 92.31 239 LYS B C 1
ATOM 4331 O O . LYS B 1 239 ? 6.984 20.328 -10.648 1 92.31 239 LYS B O 1
ATOM 4336 N N . LYS B 1 240 ? 6.457 19.844 -8.555 1 90 240 LYS B N 1
ATOM 4337 C CA . LYS B 1 240 ? 7.797 19.391 -8.195 1 90 240 LYS B CA 1
ATOM 4338 C C . LYS B 1 240 ? 8.172 18.141 -8.961 1 90 240 LYS B C 1
ATOM 4340 O O . LYS B 1 240 ? 9.359 17.797 -9.086 1 90 240 LYS B O 1
ATOM 4345 N N . ARG B 1 241 ? 7.238 17.422 -9.445 1 88.06 241 ARG B N 1
ATOM 4346 C CA . ARG B 1 241 ? 7.465 16.203 -10.219 1 88.06 241 ARG B CA 1
ATOM 4347 C C . ARG B 1 241 ? 7.672 16.516 -11.695 1 88.06 241 ARG B C 1
ATOM 4349 O O . ARG B 1 241 ? 7.723 15.609 -12.531 1 88.06 241 ARG B O 1
ATOM 4356 N N . GLY B 1 242 ? 7.641 17.797 -12.07 1 88.38 242 GLY B N 1
ATOM 4357 C CA . GLY B 1 242 ? 7.898 18.219 -13.438 1 88.38 242 GLY B CA 1
ATOM 4358 C C . GLY B 1 242 ? 6.645 18.297 -14.281 1 88.38 242 GLY B C 1
ATOM 4359 O O . GLY B 1 242 ? 5.543 18.453 -13.758 1 88.38 242 GLY B O 1
ATOM 4360 N N . PHE B 1 243 ? 6.875 18.297 -15.555 1 88.38 243 PHE B N 1
ATOM 4361 C CA . PHE B 1 243 ? 5.801 18.516 -16.516 1 88.38 243 PHE B CA 1
ATOM 4362 C C . PHE B 1 243 ? 4.727 17.438 -16.375 1 88.38 243 PHE B C 1
ATOM 4364 O O . PHE B 1 243 ? 3.533 17.734 -16.469 1 88.38 243 PHE B O 1
ATOM 4371 N N . ARG B 1 244 ? 5.164 16.203 -16.156 1 86 244 ARG B N 1
ATOM 4372 C CA . ARG B 1 244 ? 4.207 15.109 -15.969 1 86 244 ARG B CA 1
ATOM 4373 C C . ARG B 1 244 ? 3.311 15.367 -14.766 1 86 244 ARG B C 1
ATOM 4375 O O . ARG B 1 244 ? 2.117 15.062 -14.797 1 86 244 ARG B O 1
ATOM 4382 N N . GLY B 1 245 ? 3.881 15.914 -13.695 1 90.75 245 GLY B N 1
ATOM 4383 C CA . GLY B 1 245 ? 3.098 16.266 -12.523 1 90.75 245 GLY B CA 1
ATOM 4384 C C . GLY B 1 245 ? 2.051 17.328 -12.805 1 90.75 245 GLY B C 1
ATOM 4385 O O . GLY B 1 245 ? 0.916 17.234 -12.328 1 90.75 245 GLY B O 1
ATOM 4386 N N . VAL B 1 246 ? 2.406 18.266 -13.562 1 89.5 246 VAL B N 1
ATOM 4387 C CA . VAL B 1 246 ? 1.498 19.344 -13.906 1 89.5 246 VAL B CA 1
ATOM 4388 C C . VAL B 1 246 ? 0.327 18.812 -14.727 1 89.5 246 VAL B C 1
ATOM 4390 O O . VAL B 1 246 ? -0.827 19.172 -14.477 1 89.5 246 VAL B O 1
ATOM 4393 N N . ILE B 1 247 ? 0.6 17.969 -15.648 1 91.56 247 ILE B N 1
ATOM 4394 C CA . ILE B 1 247 ? -0.445 17.375 -16.469 1 91.56 247 ILE B CA 1
ATOM 4395 C C . ILE B 1 247 ? -1.397 16.562 -15.594 1 91.56 247 ILE B C 1
ATOM 4397 O O . ILE B 1 247 ? -2.617 16.656 -15.75 1 91.56 247 ILE B O 1
ATOM 4401 N N . PHE B 1 248 ? -0.799 15.812 -14.75 1 91.06 248 PHE B N 1
ATOM 4402 C CA . PHE B 1 248 ? -1.599 15 -13.836 1 91.06 248 PHE B CA 1
ATOM 4403 C C . PHE B 1 248 ? -2.547 15.875 -13.031 1 91.06 248 PHE B C 1
ATOM 4405 O O . PHE B 1 248 ? -3.736 15.57 -12.914 1 91.06 248 PHE B O 1
ATOM 4412 N N . HIS B 1 249 ? -2.014 16.938 -12.469 1 94.44 249 HIS B N 1
ATOM 4413 C CA . HIS B 1 249 ? -2.836 17.797 -11.641 1 94.44 249 HIS B CA 1
ATOM 4414 C C . HIS B 1 249 ? -3.916 18.5 -12.469 1 94.44 249 HIS B C 1
ATOM 4416 O O . HIS B 1 249 ? -5.027 18.719 -11.984 1 94.44 249 HIS B O 1
ATOM 4422 N N . THR B 1 250 ? -3.604 18.891 -13.648 1 94.5 250 THR B N 1
ATOM 4423 C CA . THR B 1 250 ? -4.578 19.516 -14.531 1 94.5 250 THR B CA 1
ATOM 4424 C C . THR B 1 250 ? -5.73 18.562 -14.836 1 94.5 250 THR B C 1
ATOM 4426 O O . THR B 1 250 ? -6.898 18.953 -14.75 1 94.5 250 THR B O 1
ATOM 4429 N N . LYS B 1 251 ? -5.367 17.328 -15.172 1 93.38 251 LYS B N 1
ATOM 4430 C CA . LYS B 1 251 ? -6.395 16.328 -15.422 1 93.38 251 LYS B CA 1
ATOM 4431 C C . LYS B 1 251 ? -7.281 16.125 -14.195 1 93.38 251 LYS B C 1
ATOM 4433 O O . LYS B 1 251 ? -8.5 16.016 -14.312 1 93.38 251 LYS B O 1
ATOM 4438 N N . TYR B 1 252 ? -6.613 16 -13.078 1 92.75 252 TYR B N 1
ATOM 4439 C CA . TYR B 1 252 ? -7.328 15.867 -11.82 1 92.75 252 TYR B CA 1
ATOM 4440 C C . TYR B 1 252 ? -8.312 17.016 -11.617 1 92.75 252 TYR B C 1
ATOM 4442 O O . TYR B 1 252 ? -9.461 16.797 -11.234 1 92.75 252 TYR B O 1
ATOM 4450 N N . THR B 1 253 ? -7.863 18.219 -11.859 1 94.88 253 THR B N 1
ATOM 4451 C CA . THR B 1 253 ? -8.672 19.406 -11.672 1 94.88 253 THR B CA 1
ATOM 4452 C C . THR B 1 253 ? -9.844 19.422 -12.641 1 94.88 253 THR B C 1
ATOM 4454 O O . THR B 1 253 ? -10.984 19.719 -12.25 1 94.88 253 THR B O 1
ATOM 4457 N N . VAL B 1 254 ? -9.602 19.109 -13.891 1 95 254 VAL B N 1
ATOM 4458 C CA . VAL B 1 254 ? -10.641 19.078 -14.914 1 95 254 VAL B CA 1
ATOM 4459 C C . VAL B 1 254 ? -11.695 18.031 -14.547 1 95 254 VAL B C 1
ATOM 4461 O O . VAL B 1 254 ? -12.898 18.297 -14.633 1 95 254 VAL B O 1
ATOM 4464 N N . LYS B 1 255 ? -11.195 16.875 -14.188 1 93.94 255 LYS B N 1
ATOM 4465 C CA . LYS B 1 255 ? -12.117 15.828 -13.766 1 93.94 255 LYS B CA 1
ATOM 4466 C C . LYS B 1 255 ? -12.992 16.297 -12.602 1 93.94 255 LYS B C 1
ATOM 4468 O O . LYS B 1 255 ? -14.195 16.016 -12.57 1 93.94 255 LYS B O 1
ATOM 4473 N N . SER B 1 256 ? -12.336 16.953 -11.602 1 94.44 256 SER B N 1
ATOM 4474 C CA . SER B 1 256 ? -13.07 17.469 -10.453 1 94.44 256 SER B CA 1
ATOM 4475 C C . SER B 1 256 ? -14.148 18.453 -10.891 1 94.44 256 SER B C 1
ATOM 4477 O O . SER B 1 256 ? -15.273 18.422 -10.383 1 94.44 256 SER B O 1
ATOM 4479 N N . ILE B 1 257 ? -13.82 19.328 -11.812 1 95.31 257 ILE B N 1
ATOM 4480 C CA . ILE B 1 257 ? -14.758 20.328 -12.297 1 95.31 257 ILE B CA 1
ATOM 4481 C C . ILE B 1 257 ? -15.93 19.656 -13 1 95.31 257 ILE B C 1
ATOM 4483 O O . ILE B 1 257 ? -17.094 20 -12.766 1 95.31 257 ILE B O 1
ATOM 4487 N N . LEU B 1 258 ? -15.602 18.656 -13.828 1 96.31 258 LEU B N 1
ATOM 4488 C CA . LEU B 1 258 ? -16.656 17.922 -14.523 1 96.31 258 LEU B CA 1
ATOM 4489 C C . LEU B 1 258 ? -17.578 17.219 -13.531 1 96.31 258 LEU B C 1
ATOM 4491 O O . LEU B 1 258 ? -18.797 17.234 -13.695 1 96.31 258 LEU B O 1
ATOM 4495 N N . GLN B 1 259 ? -17 16.641 -12.57 1 95.12 259 GLN B N 1
ATOM 4496 C CA . GLN B 1 259 ? -17.797 15.953 -11.562 1 95.12 259 GLN B CA 1
ATOM 4497 C C . GLN B 1 259 ? -18.672 16.938 -10.781 1 95.12 259 GLN B C 1
ATOM 4499 O O . GLN B 1 259 ? -19.812 16.609 -10.438 1 95.12 259 GLN B O 1
ATOM 4504 N N . ILE B 1 260 ? -18.094 18.094 -10.422 1 94.19 260 ILE B N 1
ATOM 4505 C CA . ILE B 1 260 ? -18.859 19.125 -9.734 1 94.19 260 ILE B CA 1
ATOM 4506 C C . ILE B 1 260 ? -20.078 19.516 -10.57 1 94.19 260 ILE B C 1
ATOM 4508 O O . ILE B 1 260 ? -21.203 19.547 -10.07 1 94.19 260 ILE B O 1
ATOM 4512 N N . LEU B 1 261 ? -19.891 19.734 -11.844 1 95.44 261 LEU B N 1
ATOM 4513 C CA . LEU B 1 261 ? -20.938 20.188 -12.75 1 95.44 261 LEU B CA 1
ATOM 4514 C C . LEU B 1 261 ? -22 19.109 -12.945 1 95.44 261 LEU B C 1
ATOM 4516 O O . LEU B 1 261 ? -23.188 19.422 -13.062 1 95.44 261 LEU B O 1
ATOM 4520 N N . LEU B 1 262 ? -21.609 17.875 -12.844 1 96.12 262 LEU B N 1
ATOM 4521 C CA . LEU B 1 262 ? -22.531 16.781 -13.164 1 96.12 262 LEU B CA 1
ATOM 4522 C C . LEU B 1 262 ? -23.203 16.25 -11.906 1 96.12 262 LEU B C 1
ATOM 4524 O O . LEU B 1 262 ? -24.344 15.797 -11.953 1 96.12 262 LEU B O 1
ATOM 4528 N N . LYS B 1 263 ? 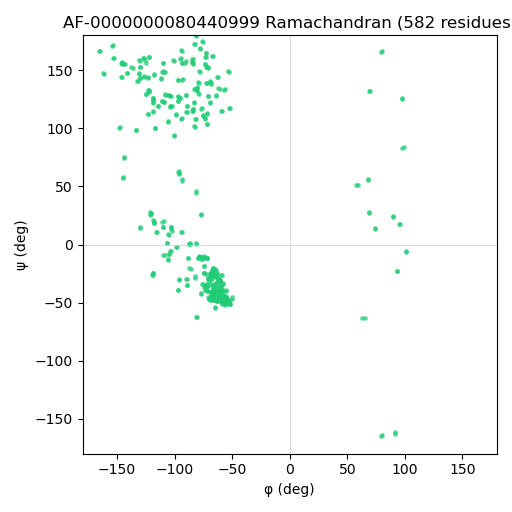-22.516 16.328 -10.773 1 94.44 263 LYS B N 1
ATOM 4529 C CA . LYS B 1 263 ? -22.984 15.539 -9.641 1 94.44 263 LYS B CA 1
ATOM 4530 C C . LYS B 1 263 ? -23.359 16.438 -8.461 1 94.44 263 LYS B C 1
ATOM 4532 O O . LYS B 1 263 ? -24.078 16.031 -7.559 1 94.44 263 LYS B O 1
ATOM 4537 N N . SER B 1 264 ? -22.781 17.625 -8.406 1 92.25 264 SER B N 1
ATOM 4538 C CA . SER B 1 264 ? -23.094 18.5 -7.27 1 92.25 264 SER B CA 1
ATOM 4539 C C . SER B 1 264 ? -24.531 19 -7.328 1 92.25 264 SER B C 1
ATOM 4541 O O . SER B 1 264 ? -25.047 19.328 -8.406 1 92.25 264 SER B O 1
ATOM 4543 N N . LYS B 1 265 ? -25.156 19.047 -6.195 1 89.25 265 LYS B N 1
ATOM 4544 C CA . LYS B 1 265 ? -26.547 19.469 -6.133 1 89.25 265 LYS B CA 1
ATOM 4545 C C . LYS B 1 265 ? -26.656 20.984 -5.949 1 89.25 265 LYS B C 1
ATOM 4547 O O . LYS B 1 265 ? -27.641 21.594 -6.363 1 89.25 265 LYS B O 1
ATOM 4552 N N . GLU B 1 266 ? -25.703 21.609 -5.301 1 89.69 266 GLU B N 1
ATOM 4553 C CA . GLU B 1 266 ? -25.75 23.031 -5.016 1 89.69 266 GLU B CA 1
ATOM 4554 C C . GLU B 1 266 ? -24.375 23.672 -5.117 1 89.69 266 GLU B C 1
ATOM 4556 O O . GLU B 1 266 ? -23.359 22.984 -4.977 1 89.69 266 GLU B O 1
ATOM 4561 N N . GLY B 1 267 ? -24.312 25.016 -5.395 1 90.88 267 GLY B N 1
ATOM 4562 C CA . GLY B 1 267 ? -23.109 25.812 -5.316 1 90.88 267 GLY B CA 1
ATOM 4563 C C . GLY B 1 267 ? -22.094 25.469 -6.387 1 90.88 267 GLY B C 1
ATOM 4564 O O . GLY B 1 267 ? -20.891 25.547 -6.148 1 90.88 267 GLY B O 1
ATOM 4565 N N . LYS B 1 268 ? -22.594 25 -7.48 1 93.69 268 LYS B N 1
ATOM 4566 C CA . LYS B 1 268 ? -21.703 24.531 -8.531 1 93.69 268 LYS B CA 1
ATOM 4567 C C . LYS B 1 268 ? -20.75 25.641 -8.977 1 93.69 268 LYS B C 1
ATOM 4569 O O . LYS B 1 268 ? -19.547 25.422 -9.117 1 93.69 268 LYS B O 1
ATOM 4574 N N . GLY B 1 269 ? -21.297 26.766 -9.203 1 94.12 269 GLY B N 1
ATOM 4575 C CA . GLY B 1 269 ? -20.469 27.891 -9.625 1 94.12 269 GLY B CA 1
ATOM 4576 C C . GLY B 1 269 ? -19.391 28.25 -8.617 1 94.12 269 GLY B C 1
ATOM 4577 O O . GLY B 1 269 ? -18.234 28.438 -8.984 1 94.12 269 GLY B O 1
ATOM 4578 N N . LYS B 1 270 ? -19.797 28.375 -7.395 1 94.5 270 LYS B N 1
ATOM 4579 C CA . LYS B 1 270 ? -18.844 28.703 -6.328 1 94.5 270 LYS B CA 1
ATOM 4580 C C . LYS B 1 270 ? -17.766 27.625 -6.203 1 94.5 270 LYS B C 1
ATOM 4582 O O . LYS B 1 270 ? -16.594 27.953 -6.027 1 94.5 270 LYS B O 1
ATOM 4587 N N . LYS B 1 271 ? -18.156 26.375 -6.305 1 95.81 271 LYS B N 1
ATOM 4588 C CA . LYS B 1 271 ? -17.219 25.266 -6.203 1 95.81 271 LYS B CA 1
ATOM 4589 C C . LYS B 1 271 ? -16.203 25.297 -7.336 1 95.81 271 LYS B C 1
ATOM 4591 O O . LYS B 1 271 ? -15 25.172 -7.098 1 95.81 271 LYS B O 1
ATOM 4596 N N . VAL B 1 272 ? -16.672 25.5 -8.5 1 96.12 272 VAL B N 1
ATOM 4597 C CA . VAL B 1 272 ? -15.781 25.547 -9.664 1 96.12 272 VAL B CA 1
ATOM 4598 C C . VAL B 1 272 ? -14.828 26.734 -9.531 1 96.12 272 VAL B C 1
ATOM 4600 O O . VAL B 1 272 ? -13.641 26.625 -9.828 1 96.12 272 VAL B O 1
ATOM 4603 N N . LYS B 1 273 ? -15.375 27.828 -9.094 1 96.25 273 LYS B N 1
ATOM 4604 C CA . LYS B 1 273 ? -14.562 29.031 -8.922 1 96.25 273 LYS B CA 1
ATOM 4605 C C . LYS B 1 273 ? -13.43 28.781 -7.93 1 96.25 273 LYS B C 1
ATOM 4607 O O . LYS B 1 273 ? -12.281 29.172 -8.188 1 96.25 273 LYS B O 1
ATOM 4612 N N . VAL B 1 274 ? -13.727 28.188 -6.863 1 96.19 274 VAL B N 1
ATOM 4613 C CA . VAL B 1 274 ? -12.75 27.938 -5.812 1 96.19 274 VAL B CA 1
ATOM 4614 C C . VAL B 1 274 ? -11.68 26.984 -6.328 1 96.19 274 VAL B C 1
ATOM 4616 O O . VAL B 1 274 ? -10.492 27.156 -6.047 1 96.19 274 VAL B O 1
ATOM 4619 N N . VAL B 1 275 ? -12.078 25.953 -7.059 1 96.75 275 VAL B N 1
ATOM 4620 C CA . VAL B 1 275 ? -11.164 24.969 -7.633 1 96.75 275 VAL B CA 1
ATOM 4621 C C . VAL B 1 275 ? -10.211 25.656 -8.602 1 96.75 275 VAL B C 1
ATOM 4623 O O . VAL B 1 275 ? -8.992 25.469 -8.531 1 96.75 275 VAL B O 1
ATOM 4626 N N . LEU B 1 276 ? -10.75 26.484 -9.445 1 96.56 276 LEU B N 1
ATOM 4627 C CA . LEU B 1 276 ? -9.945 27.188 -10.438 1 96.56 276 LEU B CA 1
ATOM 4628 C C . LEU B 1 276 ? -9 28.188 -9.781 1 96.56 276 LEU B C 1
ATOM 4630 O O . LEU B 1 276 ? -7.844 28.312 -10.18 1 96.56 276 LEU B O 1
ATOM 4634 N N . LYS B 1 277 ? -9.547 28.906 -8.789 1 97.06 277 LYS B N 1
ATOM 4635 C CA . LYS B 1 277 ? -8.695 29.844 -8.047 1 97.06 277 LYS B CA 1
ATOM 4636 C C . LYS B 1 277 ? -7.512 29.109 -7.414 1 97.06 277 LYS B C 1
ATOM 4638 O O . LYS B 1 277 ? -6.379 29.594 -7.453 1 97.06 277 LYS B O 1
ATOM 4643 N N . GLY B 1 278 ? -7.781 27.953 -6.832 1 97.56 278 GLY B N 1
ATOM 4644 C CA . GLY B 1 278 ? -6.723 27.156 -6.254 1 97.56 278 GLY B CA 1
ATOM 4645 C C . GLY B 1 278 ? -5.711 26.672 -7.281 1 97.56 278 GLY B C 1
ATOM 4646 O O . GLY B 1 278 ? -4.5 26.781 -7.066 1 97.56 278 GLY B O 1
ATOM 4647 N N . TYR B 1 279 ? -6.242 26.172 -8.375 1 96.5 279 TYR B N 1
ATOM 4648 C CA . TYR B 1 279 ? -5.387 25.672 -9.453 1 96.5 279 TYR B CA 1
ATOM 4649 C C . TYR B 1 279 ? -4.434 26.75 -9.93 1 96.5 279 TYR B C 1
ATOM 4651 O O . TYR B 1 279 ? -3.217 26.547 -9.969 1 96.5 279 TYR B O 1
ATOM 4659 N N . PHE B 1 280 ? -4.926 27.938 -10.266 1 95.94 280 PHE B N 1
ATOM 4660 C CA . PHE B 1 280 ? -4.109 29 -10.852 1 95.94 280 PHE B CA 1
ATOM 4661 C C . PHE B 1 280 ? -3.164 29.578 -9.812 1 95.94 280 PHE B C 1
ATOM 4663 O O . PHE B 1 280 ? -2.045 29.984 -10.141 1 95.94 280 PHE B O 1
ATOM 4670 N N . SER B 1 281 ? -3.629 29.656 -8.562 1 96.31 281 SER B N 1
ATOM 4671 C CA . SER B 1 281 ? -2.744 30.109 -7.496 1 96.31 281 SER B CA 1
ATOM 4672 C C . SER B 1 281 ? -1.57 29.156 -7.305 1 96.31 281 SER B C 1
ATOM 4674 O O . SER B 1 281 ? -0.482 29.578 -6.902 1 96.31 281 SER B O 1
ATOM 4676 N N . GLY B 1 282 ? -1.841 27.875 -7.551 1 95.88 282 GLY B N 1
ATOM 4677 C CA . GLY B 1 282 ? -0.808 26.859 -7.395 1 95.88 282 GLY B CA 1
ATOM 4678 C C . GLY B 1 282 ? 0.345 27.031 -8.367 1 95.88 282 GLY B C 1
ATOM 4679 O O . GLY B 1 282 ? 1.461 26.578 -8.094 1 95.88 282 GLY B O 1
ATOM 4680 N N . ILE B 1 283 ? 0.104 27.625 -9.484 1 91.75 283 ILE B N 1
ATOM 4681 C CA . ILE B 1 283 ? 1.113 27.812 -10.516 1 91.75 283 ILE B CA 1
ATOM 4682 C C . ILE B 1 283 ? 2.27 28.641 -9.969 1 91.75 283 ILE B C 1
ATOM 4684 O O . ILE B 1 283 ? 3.438 28.328 -10.203 1 91.75 283 ILE B O 1
ATOM 4688 N N . THR B 1 284 ? 1.914 29.656 -9.148 1 94.06 284 THR B N 1
ATOM 4689 C CA . THR B 1 284 ? 2.953 30.578 -8.68 1 94.06 284 THR B CA 1
ATOM 4690 C C . THR B 1 284 ? 3.283 30.312 -7.215 1 94.06 284 THR B C 1
ATOM 4692 O O . THR B 1 284 ? 4.246 30.875 -6.684 1 94.06 284 THR B O 1
ATOM 4695 N N . PHE B 1 285 ? 2.447 29.531 -6.531 1 95.5 285 PHE B N 1
ATOM 4696 C CA . PHE B 1 285 ? 2.65 29.234 -5.121 1 95.5 285 PHE B CA 1
ATOM 4697 C C . PHE B 1 285 ? 3.994 28.547 -4.902 1 95.5 285 PHE B C 1
ATOM 4699 O O . PHE B 1 285 ? 4.246 27.469 -5.445 1 95.5 285 PHE B O 1
ATOM 4706 N N . ASN B 1 286 ? 4.926 29.141 -4.211 1 94.62 286 ASN B N 1
ATOM 4707 C CA . ASN B 1 286 ? 6.273 28.625 -3.955 1 94.62 286 ASN B CA 1
ATOM 4708 C C . ASN B 1 286 ? 6.754 29 -2.557 1 94.62 286 ASN B C 1
ATOM 4710 O O . ASN B 1 286 ? 7.664 29.828 -2.408 1 94.62 286 ASN B O 1
ATOM 4714 N N . PRO B 1 287 ? 6.227 28.328 -1.592 1 95.75 287 PRO B N 1
ATOM 4715 C CA . PRO B 1 287 ? 6.562 28.672 -0.205 1 95.75 287 PRO B CA 1
ATOM 4716 C C . PRO B 1 287 ? 7.973 28.234 0.185 1 95.75 287 PRO B C 1
ATOM 4718 O O . PRO B 1 287 ? 8.555 27.359 -0.461 1 95.75 287 PRO B O 1
ATOM 4721 N N . ARG B 1 288 ? 8.523 28.922 1.177 1 93.81 288 ARG B N 1
ATOM 4722 C CA . ARG B 1 288 ? 9.828 28.562 1.72 1 93.81 288 ARG B CA 1
ATOM 4723 C C . ARG B 1 288 ? 9.688 27.609 2.914 1 93.81 288 ARG B C 1
ATOM 4725 O O . ARG B 1 288 ? 8.773 27.766 3.727 1 93.81 288 ARG B O 1
ATOM 4732 N N . ILE B 1 289 ? 10.578 26.719 2.98 1 96.06 289 ILE B N 1
ATOM 4733 C CA . ILE B 1 289 ? 10.625 25.812 4.129 1 96.06 289 ILE B CA 1
ATOM 4734 C C . ILE B 1 289 ? 11.375 26.484 5.277 1 96.06 289 ILE B C 1
ATOM 4736 O O . ILE B 1 289 ? 12.523 26.906 5.113 1 96.06 289 ILE B O 1
ATOM 4740 N N . GLU B 1 290 ? 10.703 26.594 6.383 1 97.81 290 GLU B N 1
ATOM 4741 C CA . GLU B 1 290 ? 11.328 27.141 7.582 1 97.81 290 GLU B CA 1
ATOM 4742 C C . GLU B 1 290 ? 12.18 26.094 8.289 1 97.81 290 GLU B C 1
ATOM 4744 O O . GLU B 1 290 ? 11.727 24.969 8.508 1 97.81 290 GLU B O 1
ATOM 4749 N N . HIS B 1 291 ? 13.445 26.453 8.617 1 97.44 291 HIS B N 1
ATOM 4750 C CA . HIS B 1 291 ? 14.32 25.547 9.344 1 97.44 291 HIS B CA 1
ATOM 4751 C C . HIS B 1 291 ? 14.547 26.031 10.773 1 97.44 291 HIS B C 1
ATOM 4753 O O . HIS B 1 291 ? 14.539 27.234 11.039 1 97.44 291 HIS B O 1
ATOM 4759 N N . VAL B 1 292 ? 14.734 25.062 11.664 1 95.94 292 VAL B N 1
ATOM 4760 C CA . VAL B 1 292 ? 15 25.375 13.062 1 95.94 292 VAL B CA 1
ATOM 4761 C C . VAL B 1 292 ? 16.484 25.656 13.266 1 95.94 292 VAL B C 1
ATOM 4763 O O . VAL B 1 292 ? 17.328 25.203 12.477 1 95.94 292 VAL B O 1
ATOM 4766 N N . LYS B 1 293 ? 16.859 26.469 14.375 1 86.38 293 LYS B N 1
ATOM 4767 C CA . LYS B 1 293 ? 18.234 26.828 14.68 1 86.38 293 LYS B CA 1
ATOM 4768 C C . LYS B 1 293 ? 18.75 26.062 15.898 1 86.38 293 LYS B C 1
ATOM 4770 O O . LYS B 1 293 ? 17.969 25.734 16.797 1 86.38 293 LYS B O 1
#

Organism: NCBI:txid29372

InterPro domains:
  IPR001173 Glycosyltransferase 2-like [PF00535] (5-109)
  IPR029044 Nucleotide-diphospho-sugar transferases [G3DSA:3.90.550.10] (1-212)
  IPR029044 Nucleotide-diphospho-sugar transferases [SSF53448] (1-263)

Radius of gyration: 26.93 Å; Cα contacts (8 Å, |Δi|>4): 1217; chains: 2; bounding box: 53×80×67 Å